Protein 3ZH3 (pdb70)

Solvent-accessible surface area: 17400 Å² total; per-residue (Å²): 162,87,35,0,22,0,59,13,36,85,77,1,106,24,99,6,64,2,23,5,6,67,76,0,0,9,0,0,0,0,0,0,0,0,3,70,64,51,0,15,0,26,42,7,6,110,30,75,14,0,42,31,4,16,106,10,1,90,102,8,29,3,94,24,142,98,107,128,68,9,0,46,0,27,0,145,42,6,115,64,71,82,6,64,92,57,98,11,84,82,20,149,9,17,65,8,0,17,0,0,3,4,12,89,63,18,50,2,35,1,7,56,127,202,121,41,68,28,7,29,115,1,0,98,40,0,9,2,64,32,65,113,140,81,102,67,8,79,1,43,15,118,148,104,21,8,72,18,22,94,10,127,0,95,89,82,26,44,9,0,0,0,0,1,0,0,0,0,0,39,5,86,46,128,0,46,0,71,42,1,0,79,24,1,12,0,62,3,0,1,54,0,0,57,68,0,26,8,103,15,126,31,32,16,70,73,87,0,40,0,38,26,26,153,190,1,102,21,33,147,11,98,0,21,7,24,38,16,4,0,0,4,4,0,0,5,1,5,8,15,6,101,13,1,70,0,40,28,3,33,67,95,19,6,94,23,6,3,57,58,0,103,98,0,36,9,166,32,74,73,59,163,74,14,0,62,0,60,116,25,85,129,9,115,23,8,89,2,145,1,36,93,39,60,26,12,16,13,45,2,1,0,0,0,0,0,0,0,6,97,0,108,30,194,9,42,0,33,9,75,72,126,117,130,40,30,83,1,7,149,22,0,44,89,0,77,5,62,9,59,75,61,138,20,87,2,77,4,49,8,51,132,109,6,140,19,27,72,2,114,0,56,43,49,31,0,0,2,0,1,2,0,0,0,3,8,0,88,32,114,0,36,0,56,61,0,49,48,0,34,150,28,0,21,98,7,25,108,41,0,111,100,3,46,5,36,0,123,58,53,140,138

Foldseek 3Di:
DKWKKFAAPAAFADEFEFAFAPLQVLLQLLLCLQAQFKAKEARAGDFPQVVLSQVVLVVQQWDWDDDDRMIIIGNNGGHQDADDCVSPVPHDPSVSNVLSCCLNPQKYKYFAPPPCVLLQVLQVQQQWHWDDDDRIIMTGHDPQGGAAGEEERPDEDQSSQSSSQSNQQAHHAKHKYAQYAQAPSQVQNVVQQVQQPWDWPQRNHRIIMGGYDNHTHYDYGYGQGHQLSQLLVLLLCAQRYAKYKYARADPVNQVQVVVVQVQQPFDWDDDDRMIIGHHDDATAAEEAEADGPVGHHPLNLQSNVSSNLQYAAKYKYAYPPDLPPCPLQVQQVQQVFQWDDDRSIIIGGHDDFTAADEGEQPDQSSVSNQVSSSNRHRGMHMYPPCPVNCNVGPCPQVSRVSRVTPMDMDDD

B-factor: mean 53.75, std 20.82, range [18.84, 180.74]

Sequence (412 aa):
MRKIVINGGLPLQGEITISGAKNSVVALIPAIILADDVVTLDCVPDISDVASLVEIMELMGATVKRYDDVLEIDPRGVQNIPMPYGKINSLRASYYFYGSLLGRFGEATVGLPRPIDLHLKAFEAMGATASYEGDNMKLSAKDTGLHGASIYMDTVSVGATINTMIAAVKANGRTIIENAAREPEIIDVATLLNNMGAHIRGAGTNIIIIDGVERLHGTRHQVIPDRIEAGTYISLAAAVGKGIRINNVLYEHLEGFIAKLEEMGVRMTVSEDSIFVEEQSNLKAINIKTAPYPGFATDLQQPLTPLLLRANGRGTIVDTIYEKRVNHVFELAKMDADISTTNGHILYTGGRDLRGASVKATDLRAGAALVIAGLMAEGKTEITNIEFILRGYSDIIEKLRNLGADIRLVED

Nearest PDB structures (foldseek):
  3zh3-assembly1_A  TM=1.002E+00  e=8.891E-94  Streptococcus pneumoniae D39
  3zh4-assembly1_A  TM=9.117E-01  e=2.157E-81  Streptococcus pneumoniae
  6q0y-assembly1_A  TM=9.062E-01  e=3.670E-54  Clostridioides difficile 630
  6q0a-assembly1_A  TM=9.025E-01  e=1.168E-53  Clostridioides difficile 630
  3sg1-assembly1_A  TM=8.944E-01  e=9.857E-53  Bacillus anthracis

Structure (mmCIF, N/CA/C/O backbone):
data_3ZH3
#
_entry.id   3ZH3
#
_cell.length_a   46.624
_cell.length_b   81.109
_cell.length_c   104.883
_cell.angle_alpha   90.00
_cell.angle_beta   90.00
_cell.angle_gamma   90.00
#
_symmetry.space_group_name_H-M   'P 21 21 21'
#
loop_
_entity.id
_entity.type
_entity.pdbx_description
1 polymer 'UDP-N-ACETYLGLUCOSAMINE 1-CARBOXYVINYLTRANSFERASE'
2 water water
#
loop_
_atom_site.group_PDB
_atom_site.id
_atom_site.type_symbol
_atom_site.label_atom_id
_atom_site.label_alt_id
_atom_site.label_comp_id
_atom_site.label_asym_id
_atom_site.label_entity_id
_atom_site.label_seq_id
_atom_site.pdbx_PDB_ins_code
_atom_site.Cartn_x
_atom_site.Cartn_y
_atom_site.Cartn_z
_atom_site.occupancy
_atom_site.B_iso_or_equiv
_atom_site.auth_seq_id
_atom_site.auth_comp_id
_atom_site.auth_asym_id
_atom_site.auth_atom_id
_atom_site.pdbx_PDB_model_num
ATOM 1 N N . MET A 1 1 ? -20.872 3.375 -13.307 1.00 75.17 1 MET A N 1
ATOM 2 C CA . MET A 1 1 ? -19.452 3.135 -13.076 1.00 78.82 1 MET A CA 1
ATOM 3 C C . MET A 1 1 ? -19.124 3.127 -11.586 1.00 78.34 1 MET A C 1
ATOM 4 O O . MET A 1 1 ? -19.538 4.016 -10.843 1.00 75.18 1 MET A O 1
ATOM 9 N N . ARG A 1 2 ? -18.375 2.115 -11.158 1.00 72.68 2 ARG A N 1
ATOM 10 C CA . ARG A 1 2 ? -18.032 1.955 -9.750 1.00 70.79 2 ARG A CA 1
ATOM 11 C C . ARG A 1 2 ? -16.909 2.888 -9.311 1.00 71.96 2 ARG A C 1
ATOM 12 O O . ARG A 1 2 ? -16.162 3.415 -10.136 1.00 71.09 2 ARG A O 1
ATOM 20 N N . LYS A 1 3 ? -16.802 3.084 -8.001 1.00 70.00 3 LYS A N 1
ATOM 21 C CA . LYS A 1 3 ? -15.760 3.922 -7.424 1.00 67.57 3 LYS A CA 1
ATOM 22 C C . LYS A 1 3 ? -15.439 3.461 -6.007 1.00 69.19 3 LYS A C 1
ATOM 23 O O . LYS A 1 3 ? -16.230 2.756 -5.381 1.00 70.77 3 LYS A O 1
ATOM 29 N N . ILE A 1 4 ? -14.274 3.859 -5.505 1.00 63.85 4 ILE A N 1
ATOM 30 C CA . ILE A 1 4 ? -13.853 3.481 -4.162 1.00 49.08 4 ILE A CA 1
ATOM 31 C C . ILE A 1 4 ? -14.018 4.639 -3.183 1.00 52.23 4 ILE A C 1
ATOM 32 O O . ILE A 1 4 ? -13.417 5.700 -3.355 1.00 64.43 4 ILE A O 1
ATOM 37 N N . VAL A 1 5 ? -14.839 4.430 -2.159 1.00 48.97 5 VAL A N 1
ATOM 38 C CA . VAL A 1 5 ? -15.076 5.449 -1.143 1.00 47.22 5 VAL A CA 1
ATOM 39 C C . VAL A 1 5 ? -14.333 5.100 0.142 1.00 47.00 5 VAL A C 1
ATOM 40 O O . VAL A 1 5 ? -14.486 4.003 0.678 1.00 43.92 5 VAL A O 1
ATOM 44 N N . ILE A 1 6 ? -13.526 6.038 0.631 1.00 43.89 6 ILE A N 1
ATOM 45 C CA . ILE A 1 6 ? -12.685 5.788 1.797 1.00 49.80 6 ILE A CA 1
ATOM 46 C C . ILE A 1 6 ? -12.815 6.871 2.864 1.00 57.44 6 ILE A C 1
ATOM 47 O O . ILE A 1 6 ? -12.652 8.057 2.581 1.00 68.83 6 ILE A O 1
ATOM 52 N N . ASN A 1 7 ? -13.110 6.452 4.091 1.00 52.88 7 ASN A N 1
ATOM 53 C CA . ASN A 1 7 ? -13.046 7.343 5.243 1.00 46.25 7 ASN A CA 1
ATOM 54 C C . ASN A 1 7 ? -11.779 7.068 6.044 1.00 43.58 7 ASN A C 1
ATOM 55 O O . ASN A 1 7 ? -11.697 6.080 6.773 1.00 52.23 7 ASN A O 1
ATOM 60 N N . GLY A 1 8 ? -10.790 7.944 5.900 1.00 38.87 8 GLY A N 1
ATOM 61 C CA . GLY A 1 8 ? -9.490 7.732 6.511 1.00 53.38 8 GLY A CA 1
ATOM 62 C C . GLY A 1 8 ? -9.370 8.258 7.928 1.00 58.10 8 GLY A C 1
ATOM 63 O O . GLY A 1 8 ? -10.314 8.828 8.476 1.00 62.83 8 GLY A O 1
ATOM 64 N N . GLY A 1 9 ? -8.196 8.063 8.521 1.00 48.56 9 GLY A N 1
ATOM 65 C CA . GLY A 1 9 ? -7.933 8.514 9.875 1.00 49.09 9 GLY A CA 1
ATOM 66 C C . GLY A 1 9 ? -7.950 7.376 10.877 1.00 53.15 9 GLY A C 1
ATOM 67 O O . GLY A 1 9 ? -7.500 7.530 12.013 1.00 50.69 9 GLY A O 1
ATOM 68 N N . LEU A 1 10 ? -8.470 6.229 10.454 1.00 55.32 10 LEU A N 1
ATOM 69 C CA . LEU A 1 10 ? -8.577 5.067 11.329 1.00 54.30 10 LEU A CA 1
ATOM 70 C C . LEU A 1 10 ? -7.314 4.213 11.281 1.00 62.54 10 LEU A C 1
ATOM 71 O O . LEU A 1 10 ? -6.774 3.956 10.205 1.00 68.94 10 LEU A O 1
ATOM 76 N N . PRO A 1 11 ? -6.833 3.778 12.456 1.00 61.13 11 PRO A N 1
ATOM 77 C CA . PRO A 1 11 ? -5.672 2.885 12.546 1.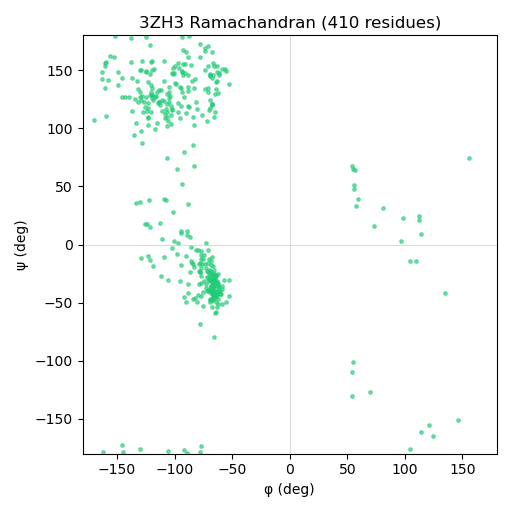00 50.34 11 PRO A CA 1
ATOM 78 C C . PRO A 1 11 ? -6.018 1.481 12.061 1.00 55.11 11 PRO A C 1
ATOM 79 O O . PRO A 1 11 ? -7.037 0.926 12.473 1.00 54.94 11 PRO A O 1
ATOM 83 N N . LEU A 1 12 ? -5.181 0.918 11.196 1.00 49.16 12 LEU A N 1
ATOM 84 C CA . LEU A 1 12 ? -5.412 -0.427 10.678 1.00 35.78 12 LEU A CA 1
ATOM 85 C C . LEU A 1 12 ? -4.670 -1.475 11.502 1.00 37.78 12 LEU A C 1
ATOM 86 O O . LEU A 1 12 ? -3.605 -1.204 12.055 1.00 46.98 12 LEU A O 1
ATOM 91 N N . GLN A 1 13 ? -5.243 -2.673 11.576 1.00 38.14 13 GLN A N 1
ATOM 92 C CA . GLN A 1 13 ? -4.688 -3.744 12.395 1.00 40.97 13 GLN A CA 1
ATOM 93 C C . GLN A 1 13 ? -5.218 -5.104 11.954 1.00 40.88 13 GLN A C 1
ATOM 94 O O . GLN A 1 13 ? -6.415 -5.264 11.716 1.00 34.49 13 GLN A O 1
ATOM 100 N N . GLY A 1 14 ? -4.323 -6.081 11.843 1.00 41.86 14 GLY A N 1
ATOM 101 C CA . GLY A 1 14 ? -4.719 -7.433 11.494 1.00 40.82 14 GLY A CA 1
ATOM 102 C C . GLY A 1 14 ? -3.702 -8.178 10.653 1.00 36.11 14 GLY A C 1
ATOM 103 O O . GLY A 1 14 ? -2.499 -7.932 10.745 1.00 41.45 14 GLY A O 1
ATOM 104 N N . GLU A 1 15 ? -4.196 -9.099 9.831 1.00 37.48 15 GLU A N 1
ATOM 105 C CA . GLU A 1 15 ? -3.346 -9.910 8.969 1.00 36.44 15 GLU A CA 1
ATOM 106 C C . GLU A 1 15 ? -3.699 -9.680 7.504 1.00 38.49 15 GLU A C 1
ATOM 107 O O . GLU A 1 15 ? -4.849 -9.390 7.174 1.00 46.80 15 GLU A O 1
ATOM 113 N N . ILE A 1 16 ? -2.709 -9.814 6.628 1.00 35.18 16 ILE A N 1
ATOM 114 C CA . ILE A 1 16 ? -2.936 -9.673 5.193 1.00 40.69 16 ILE A CA 1
ATOM 115 C C . ILE A 1 16 ? -1.971 -10.549 4.391 1.00 34.91 16 ILE A C 1
ATOM 116 O O . ILE A 1 16 ? -0.785 -10.638 4.709 1.00 40.64 16 ILE A O 1
ATOM 121 N N . THR A 1 17 ? -2.490 -11.209 3.360 1.00 27.80 17 THR A N 1
ATOM 122 C CA . THR A 1 17 ? -1.704 -12.174 2.595 1.00 42.19 17 THR A CA 1
ATOM 123 C C . THR A 1 17 ? -1.458 -11.717 1.158 1.00 41.77 17 THR A C 1
ATOM 124 O O . THR A 1 17 ? -2.376 -11.273 0.469 1.00 51.28 17 THR A O 1
ATOM 128 N N . ILE A 1 18 ? -0.209 -11.833 0.714 1.00 42.63 18 ILE A N 1
ATOM 129 C CA . ILE A 1 18 ? 0.176 -11.432 -0.635 1.00 44.20 18 ILE A CA 1
ATOM 130 C C . ILE A 1 18 ? -0.131 -12.530 -1.649 1.00 46.69 18 ILE A C 1
ATOM 131 O O . ILE A 1 18 ? 0.166 -13.702 -1.417 1.00 36.32 18 ILE A O 1
ATOM 136 N N . SER A 1 19 ? -0.725 -12.144 -2.774 1.00 51.19 19 SER A N 1
ATOM 137 C CA . SER A 1 19 ? -1.049 -13.090 -3.835 1.00 39.00 19 SER A CA 1
ATOM 138 C C . SER A 1 19 ? 0.207 -13.528 -4.577 1.00 36.45 19 SER A C 1
ATOM 139 O O . SER A 1 19 ? 1.278 -12.952 -4.392 1.00 35.19 19 SER A O 1
ATOM 142 N N . GLY A 1 20 ? 0.070 -14.549 -5.416 1.00 47.01 20 GLY A N 1
ATOM 143 C CA . GLY A 1 20 ? 1.187 -15.052 -6.194 1.00 36.84 20 GLY A CA 1
ATOM 144 C C . GLY A 1 20 ? 1.603 -14.089 -7.289 1.00 45.93 20 GLY A C 1
ATOM 145 O O . GLY A 1 20 ? 0.792 -13.300 -7.774 1.00 55.75 20 GLY A O 1
ATOM 146 N N . ALA A 1 21 ? 2.872 -14.156 -7.678 1.00 42.32 21 ALA A N 1
ATOM 147 C CA . ALA A 1 21 ? 3.410 -13.268 -8.704 1.00 41.65 21 ALA A CA 1
ATOM 148 C C . ALA A 1 21 ? 2.810 -13.560 -10.076 1.00 56.22 21 ALA A C 1
ATOM 149 O O . ALA A 1 21 ? 2.924 -14.672 -10.592 1.00 58.89 21 ALA A O 1
ATOM 151 N N . LYS A 1 22 ? 2.171 -12.550 -10.658 1.00 56.45 22 LYS A N 1
ATOM 152 C CA . LYS A 1 22 ? 1.561 -12.675 -11.976 1.00 46.90 22 LYS A CA 1
ATOM 153 C C . LYS A 1 22 ? 2.611 -12.926 -13.053 1.00 44.34 22 LYS A C 1
ATOM 154 O O . LYS A 1 22 ? 2.427 -13.774 -13.926 1.00 42.77 22 LYS A O 1
ATOM 160 N N . ASN A 1 23 ? 3.713 -12.186 -12.980 1.00 46.62 23 ASN A N 1
ATOM 161 C CA . ASN A 1 23 ? 4.786 -12.301 -13.963 1.00 47.75 23 ASN A CA 1
ATOM 162 C C . ASN A 1 23 ? 5.495 -13.651 -13.917 1.00 38.28 23 ASN A C 1
ATOM 163 O O . ASN A 1 23 ? 6.175 -14.038 -14.868 1.00 39.98 23 ASN A O 1
ATOM 168 N N . SER A 1 24 ? 5.333 -14.364 -12.808 1.00 39.75 24 SER A N 1
ATOM 169 C CA . SER A 1 24 ? 5.966 -15.667 -12.640 1.00 44.84 24 SER A CA 1
ATOM 170 C C . SER A 1 24 ? 5.055 -16.799 -13.104 1.00 35.17 24 SER A C 1
ATOM 171 O O . SER A 1 24 ? 5.492 -17.705 -13.814 1.00 41.13 24 SER A O 1
ATOM 174 N N . VAL A 1 25 ? 3.789 -16.738 -12.705 1.00 25.80 25 VAL A N 1
ATOM 175 C CA . VAL A 1 25 ? 2.837 -17.804 -13.000 1.00 29.68 25 VAL A CA 1
ATOM 176 C C . VAL A 1 25 ? 2.572 -17.949 -14.501 1.00 35.35 25 VAL A C 1
ATOM 177 O O . VAL A 1 25 ? 2.281 -19.044 -14.985 1.00 38.74 25 VAL A O 1
ATOM 181 N N . VAL A 1 26 ? 2.698 -16.850 -15.239 1.00 42.63 26 VAL A N 1
ATOM 182 C CA . VAL A 1 26 ? 2.462 -16.869 -16.679 1.00 41.87 26 VAL A CA 1
ATOM 183 C C . VAL A 1 26 ? 3.559 -17.625 -17.422 1.00 40.71 26 VAL A C 1
ATOM 184 O O . VAL A 1 26 ? 3.417 -17.939 -18.603 1.00 45.90 26 VAL A O 1
ATOM 188 N N . ALA A 1 27 ? 4.653 -17.912 -16.723 1.00 42.96 27 ALA A N 1
ATOM 189 C CA . ALA A 1 27 ? 5.763 -18.657 -17.305 1.00 29.05 27 ALA A CA 1
ATOM 190 C C . ALA A 1 27 ? 5.799 -20.086 -16.779 1.00 41.55 27 ALA A C 1
ATOM 191 O O . ALA A 1 27 ? 6.227 -21.002 -17.480 1.00 53.63 27 ALA A O 1
ATOM 193 N N . LEU A 1 28 ? 5.346 -20.269 -15.542 1.00 41.55 28 LEU A N 1
ATOM 194 C CA . LEU A 1 28 ? 5.329 -21.588 -14.918 1.00 36.88 28 LEU A CA 1
ATOM 195 C C . LEU A 1 28 ? 4.354 -22.524 -15.621 1.00 31.66 28 LEU A C 1
ATOM 196 O O . LEU A 1 28 ? 4.683 -23.675 -15.905 1.00 42.50 28 LEU A O 1
ATOM 201 N N . ILE A 1 29 ? 3.156 -22.021 -15.897 1.00 28.79 29 ILE A N 1
ATOM 202 C CA . ILE A 1 29 ? 2.100 -22.821 -16.517 1.00 31.67 29 ILE A CA 1
ATOM 203 C C . ILE A 1 29 ? 2.462 -23.412 -17.891 1.00 45.04 29 ILE A C 1
ATOM 204 O O . ILE A 1 29 ? 2.308 -24.616 -18.097 1.00 44.11 29 ILE A O 1
ATOM 209 N N . PRO A 1 30 ? 2.947 -22.581 -18.835 1.00 46.64 30 PRO A N 1
ATOM 210 C CA . PRO A 1 30 ? 3.279 -23.190 -20.128 1.00 47.62 30 PRO A CA 1
ATOM 211 C C . PRO A 1 30 ? 4.554 -24.033 -20.080 1.00 48.93 30 PRO A C 1
ATOM 212 O O . PRO A 1 30 ? 4.779 -24.844 -20.977 1.00 45.11 30 PRO A O 1
ATOM 216 N N . ALA A 1 31 ? 5.372 -23.847 -19.049 1.00 40.33 31 ALA A N 1
ATOM 217 C CA . ALA A 1 31 ? 6.609 -24.610 -18.911 1.00 27.08 31 ALA A CA 1
ATOM 218 C C . ALA A 1 31 ? 6.327 -26.056 -18.512 1.00 26.24 31 ALA A C 1
ATOM 219 O O . ALA A 1 31 ? 7.166 -26.936 -18.699 1.00 34.34 31 ALA A O 1
ATOM 221 N N . ILE A 1 32 ? 5.139 -26.288 -17.963 1.00 33.97 32 ILE A N 1
ATOM 222 C CA . ILE A 1 32 ? 4.727 -27.617 -17.518 1.00 41.06 32 ILE A CA 1
ATOM 223 C C . ILE A 1 32 ? 4.610 -28.594 -18.693 1.00 45.22 32 ILE A C 1
ATOM 224 O O . ILE A 1 32 ? 4.778 -29.803 -18.527 1.00 50.15 32 ILE A O 1
ATOM 229 N N . ILE A 1 33 ? 4.350 -28.058 -19.883 1.00 41.47 33 ILE A N 1
ATOM 230 C CA . ILE A 1 33 ? 4.240 -28.862 -21.101 1.00 43.48 33 ILE A CA 1
ATOM 231 C C . ILE A 1 33 ? 5.465 -29.760 -21.315 1.00 52.12 33 ILE A C 1
ATOM 232 O O . ILE A 1 33 ? 5.360 -30.853 -21.874 1.00 54.83 33 ILE A O 1
ATOM 237 N N . LEU A 1 34 ? 6.621 -29.300 -20.845 1.00 43.13 34 LEU A N 1
ATOM 238 C CA . LEU A 1 34 ? 7.863 -30.058 -20.962 1.00 39.04 34 LEU A CA 1
ATOM 239 C C . LEU A 1 34 ? 7.884 -31.305 -20.077 1.00 39.08 34 LEU A C 1
ATOM 240 O O . LEU A 1 34 ? 8.634 -32.246 -20.339 1.00 39.65 34 LEU A O 1
ATOM 245 N N . ALA A 1 35 ? 7.061 -31.310 -19.032 1.00 35.81 35 ALA A N 1
ATOM 246 C CA . ALA A 1 35 ? 7.058 -32.404 -18.063 1.00 34.62 35 ALA A CA 1
ATOM 247 C C . ALA A 1 35 ? 6.411 -33.675 -18.605 1.00 40.72 35 ALA A C 1
ATOM 248 O O . ALA A 1 35 ? 5.507 -33.618 -19.439 1.00 45.82 35 ALA A O 1
ATOM 250 N N . ASP A 1 36 ? 6.881 -34.820 -18.119 1.00 46.95 36 ASP A N 1
ATOM 251 C CA . ASP A 1 36 ? 6.332 -36.111 -18.516 1.00 45.38 36 ASP A CA 1
ATOM 252 C C . ASP A 1 36 ? 5.307 -36.600 -17.499 1.00 48.20 36 ASP A C 1
ATOM 253 O O . ASP A 1 36 ? 4.743 -37.685 -17.644 1.00 46.51 36 ASP A O 1
ATOM 258 N N . ASP A 1 37 ? 5.071 -35.795 -16.468 1.00 46.52 37 ASP A N 1
ATOM 259 C CA . ASP A 1 37 ? 4.126 -36.156 -15.419 1.00 47.91 37 ASP A CA 1
ATOM 260 C C . ASP A 1 37 ? 3.390 -34.920 -14.907 1.00 51.03 37 ASP A C 1
ATOM 261 O O . ASP A 1 37 ? 3.614 -33.811 -15.390 1.00 60.45 37 ASP A O 1
ATOM 266 N N . VAL A 1 38 ? 2.514 -35.119 -13.928 1.00 45.99 38 VAL A N 1
ATOM 267 C CA . VAL A 1 38 ? 1.707 -34.034 -13.379 1.00 48.77 38 VAL A CA 1
ATOM 268 C C . VAL A 1 38 ? 2.545 -33.065 -12.546 1.00 51.84 38 VAL A C 1
ATOM 269 O O . VAL A 1 38 ? 3.373 -33.482 -11.736 1.00 52.54 38 VAL A O 1
ATOM 273 N N . VAL A 1 39 ? 2.329 -31.770 -12.758 1.00 48.23 39 VAL A N 1
ATOM 274 C CA . VAL A 1 39 ? 3.009 -30.737 -11.983 1.00 44.11 39 VAL A CA 1
ATOM 275 C C . VAL A 1 39 ? 2.004 -29.912 -11.184 1.00 44.12 39 VAL A C 1
ATOM 276 O O . VAL A 1 39 ? 1.039 -29.386 -11.739 1.00 50.77 39 VAL A O 1
ATOM 280 N N . THR A 1 40 ? 2.237 -29.803 -9.880 1.00 36.56 40 THR A N 1
ATOM 281 C CA . THR A 1 40 ? 1.333 -29.075 -8.995 1.00 39.97 40 THR A CA 1
ATOM 282 C C . THR A 1 40 ? 1.908 -27.717 -8.596 1.00 44.21 40 THR A C 1
ATOM 283 O O . THR A 1 40 ? 3.065 -27.619 -8.189 1.00 62.15 40 THR A O 1
ATOM 287 N N . LEU A 1 41 ? 1.096 -26.671 -8.719 1.00 28.96 41 LEU A N 1
ATOM 288 C CA . LEU A 1 41 ? 1.519 -25.323 -8.350 1.00 32.06 41 LEU A CA 1
ATOM 289 C C . LEU A 1 41 ? 0.765 -24.830 -7.120 1.00 38.93 41 LEU A C 1
ATOM 290 O O . LEU A 1 41 ? -0.457 -24.944 -7.049 1.00 41.63 41 LEU A O 1
ATOM 295 N N . ASP A 1 42 ? 1.495 -24.279 -6.155 1.00 35.44 42 ASP A N 1
ATOM 296 C CA . ASP A 1 42 ? 0.877 -23.753 -4.941 1.00 40.01 42 ASP A CA 1
ATOM 297 C C . ASP A 1 42 ? 0.932 -22.229 -4.898 1.00 39.25 42 ASP A C 1
ATOM 298 O O . ASP A 1 42 ? 1.772 -21.612 -5.555 1.00 38.42 42 ASP A O 1
ATOM 303 N N . CYS A 1 43 ? 0.030 -21.637 -4.118 1.00 40.01 43 CYS A N 1
ATOM 304 C CA . CYS A 1 43 ? -0.069 -20.185 -3.977 1.00 38.20 43 CYS A CA 1
ATOM 305 C C . CYS A 1 43 ? -0.244 -19.482 -5.322 1.00 42.88 43 CYS A C 1
ATOM 306 O O . CYS A 1 43 ? 0.486 -18.545 -5.647 1.00 49.94 43 CYS A O 1
ATOM 309 N N . VAL A 1 44 ? -1.218 -19.946 -6.097 1.00 40.49 44 VAL A N 1
ATOM 310 C CA . VAL A 1 44 ? -1.514 -19.367 -7.401 1.00 35.56 44 VAL A CA 1
ATOM 311 C C . VAL A 1 44 ? -2.571 -18.273 -7.276 1.00 41.53 44 VAL A C 1
ATOM 312 O O . VAL A 1 44 ? -3.637 -18.500 -6.703 1.00 51.89 44 VAL A O 1
ATOM 316 N N . PRO A 1 45 ? -2.274 -17.078 -7.810 1.00 40.52 45 PRO A N 1
ATOM 317 C CA . PRO A 1 45 ? -3.207 -15.948 -7.749 1.00 43.88 45 PRO A CA 1
ATOM 318 C C . PRO A 1 45 ? -4.449 -16.193 -8.600 1.00 49.63 45 PRO A C 1
ATOM 319 O O . PRO A 1 45 ? -4.352 -16.786 -9.674 1.00 50.24 45 PRO A O 1
ATOM 323 N N . ASP A 1 46 ? -5.603 -15.743 -8.118 1.00 54.51 46 ASP A N 1
ATOM 324 C CA . ASP A 1 46 ? -6.849 -15.898 -8.859 1.00 56.32 46 ASP A CA 1
ATOM 325 C C . ASP A 1 46 ? -7.108 -14.674 -9.729 1.00 59.68 46 ASP A C 1
ATOM 326 O O . ASP A 1 46 ? -7.891 -13.795 -9.368 1.00 55.05 46 ASP A O 1
ATOM 331 N N . ILE A 1 47 ? -6.440 -14.623 -10.877 1.00 59.32 47 ILE A N 1
ATOM 332 C CA . ILE A 1 47 ? -6.579 -13.504 -11.801 1.00 51.81 47 ILE A CA 1
ATOM 333 C C . ILE A 1 47 ? -7.066 -13.982 -13.165 1.00 50.51 47 ILE A C 1
ATOM 334 O O . ILE A 1 47 ? -7.142 -15.184 -13.42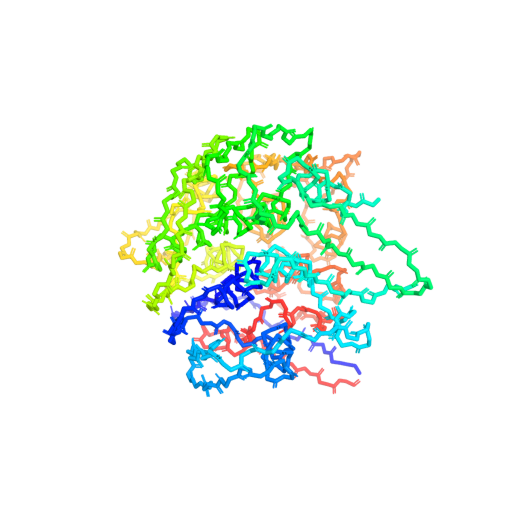0 1.00 46.78 47 ILE A O 1
ATOM 339 N N . SER A 1 48 ? -7.390 -13.033 -14.038 1.00 54.31 48 SER A N 1
ATOM 340 C CA . SER A 1 48 ? -7.926 -13.351 -15.359 1.00 55.81 48 SER A CA 1
ATOM 341 C C . SER A 1 48 ? -6.893 -14.032 -16.252 1.00 48.95 48 SER A C 1
ATOM 342 O O . SER A 1 48 ? -7.247 -14.811 -17.137 1.00 50.42 48 SER A O 1
ATOM 345 N N . ASP A 1 49 ? -5.619 -13.735 -16.018 1.00 60.58 49 ASP A N 1
ATOM 346 C CA . ASP A 1 49 ? -4.540 -14.322 -16.807 1.00 70.57 49 ASP A CA 1
ATOM 347 C C . ASP A 1 49 ? -4.387 -15.817 -16.550 1.00 65.97 49 ASP A C 1
ATOM 348 O O . ASP A 1 49 ? -4.117 -16.587 -17.471 1.00 54.66 49 ASP A O 1
ATOM 353 N N . VAL A 1 50 ? -4.558 -16.222 -15.295 1.00 67.93 50 VAL A N 1
ATOM 354 C CA . VAL A 1 50 ? -4.477 -17.632 -14.934 1.00 52.71 50 VAL A CA 1
ATOM 355 C C . VAL A 1 50 ? -5.637 -18.405 -15.554 1.00 51.46 50 VAL A C 1
ATOM 356 O O . VAL A 1 50 ? -5.445 -19.482 -16.120 1.00 51.55 50 VAL A O 1
ATOM 360 N N . ALA A 1 51 ? -6.836 -17.841 -15.454 1.00 45.58 51 ALA A N 1
ATOM 361 C CA . ALA A 1 51 ? -8.030 -18.462 -16.017 1.00 56.55 51 ALA A CA 1
ATOM 362 C C . ALA A 1 51 ? -7.914 -18.617 -17.530 1.00 62.03 51 ALA A C 1
ATOM 363 O O . ALA A 1 51 ? -8.378 -19.605 -18.099 1.00 66.60 51 ALA A O 1
ATOM 365 N N . SER A 1 52 ? -7.289 -17.636 -18.174 1.00 58.32 52 SER A N 1
ATOM 366 C CA . SER A 1 52 ? -7.101 -17.666 -19.620 1.00 45.62 52 SER A CA 1
ATOM 367 C C . SER A 1 52 ? -6.086 -18.729 -20.022 1.00 52.33 52 SER A C 1
ATOM 368 O O . SER A 1 52 ? -6.263 -19.420 -21.025 1.00 62.75 52 SER A O 1
ATOM 371 N N . LEU A 1 53 ? -5.023 -18.854 -19.233 1.00 47.61 53 LEU A N 1
ATOM 372 C CA . LEU A 1 53 ? -3.986 -19.847 -19.493 1.00 48.48 53 LEU A CA 1
ATOM 373 C C . LEU A 1 53 ? -4.518 -21.269 -19.338 1.00 56.63 53 LEU A C 1
ATOM 374 O O . LEU A 1 53 ? -4.172 -22.155 -20.119 1.00 63.94 53 LEU A O 1
ATOM 379 N N . VAL A 1 54 ? -5.360 -21.478 -18.330 1.00 46.56 54 VAL A N 1
ATOM 380 C CA . VAL A 1 54 ? -5.952 -22.788 -18.077 1.00 39.82 54 VAL A CA 1
ATOM 381 C C . VAL A 1 54 ? -6.789 -23.257 -19.265 1.00 48.41 54 VAL A C 1
ATOM 382 O O . VAL A 1 54 ? -6.714 -24.420 -19.666 1.00 59.43 54 VAL A O 1
ATOM 386 N N . GLU A 1 55 ? -7.573 -22.345 -19.832 1.00 41.09 55 GLU A N 1
ATOM 387 C CA . GLU A 1 55 ? -8.400 -22.659 -20.992 1.00 47.92 55 GLU A CA 1
ATOM 388 C C . GLU A 1 55 ? -7.552 -23.096 -22.183 1.00 49.68 55 GLU A C 1
ATOM 389 O O . GLU A 1 55 ? -7.916 -24.023 -22.907 1.00 44.26 55 GLU A O 1
ATOM 395 N N . ILE A 1 56 ? -6.420 -22.428 -22.376 1.00 48.31 56 ILE A N 1
ATOM 396 C CA . ILE A 1 56 ? -5.514 -22.759 -23.471 1.00 53.30 56 ILE A CA 1
ATOM 397 C C . ILE A 1 56 ? -4.883 -24.137 -23.283 1.00 53.89 56 ILE A C 1
ATOM 398 O O . ILE A 1 56 ? -4.786 -24.918 -24.232 1.00 54.34 56 ILE A O 1
ATOM 403 N N . MET A 1 57 ? -4.464 -24.431 -22.056 1.00 43.27 57 MET A N 1
ATOM 404 C CA . MET A 1 57 ? -3.911 -25.741 -21.730 1.00 38.74 57 MET A CA 1
ATOM 405 C C . MET A 1 57 ? -4.940 -26.832 -22.007 1.00 52.67 57 MET A C 1
ATOM 406 O O . MET A 1 57 ? -4.615 -27.881 -22.564 1.00 60.83 57 MET A O 1
ATOM 411 N N . GLU A 1 58 ? -6.186 -26.568 -21.625 1.00 45.49 58 GLU A N 1
ATOM 412 C CA . GLU A 1 58 ? -7.272 -27.519 -21.832 1.00 43.16 58 GLU A CA 1
ATOM 413 C C . GLU A 1 58 ? -7.610 -27.681 -23.311 1.00 59.88 58 GLU A C 1
ATOM 414 O O . GLU A 1 58 ? -8.034 -28.752 -23.746 1.00 64.58 58 GLU A O 1
ATOM 420 N N . LEU A 1 59 ? -7.419 -26.614 -24.080 1.00 62.99 59 LEU A N 1
ATOM 421 C CA . LEU A 1 59 ? -7.687 -26.651 -25.514 1.00 55.04 59 LEU A CA 1
ATOM 422 C C . LEU A 1 59 ? -6.593 -27.394 -26.272 1.00 56.12 59 LEU A C 1
ATOM 423 O O . LEU A 1 59 ? -6.788 -27.798 -27.418 1.00 60.68 59 LEU A O 1
ATOM 428 N N . MET A 1 60 ? -5.443 -27.575 -25.630 1.00 54.08 60 MET A N 1
ATOM 429 C CA . MET A 1 60 ? -4.325 -28.266 -26.263 1.00 49.15 60 MET A CA 1
ATOM 430 C C . MET A 1 60 ? -4.176 -29.704 -25.775 1.00 44.25 60 MET A C 1
ATOM 431 O O . MET A 1 60 ? -3.311 -30.439 -26.249 1.00 50.30 60 MET A O 1
ATOM 436 N N . GLY A 1 61 ? -5.017 -30.100 -24.824 1.00 38.53 61 GLY A N 1
ATOM 437 C CA . GLY A 1 61 ? -5.058 -31.482 -24.378 1.00 52.70 61 GLY A CA 1
ATOM 438 C C . GLY A 1 61 ? -4.609 -31.728 -22.949 1.00 58.64 61 GLY A C 1
ATOM 439 O O . GLY A 1 61 ? -4.457 -32.877 -22.534 1.00 60.75 61 GLY A O 1
ATOM 440 N N . ALA A 1 62 ? -4.397 -30.657 -22.192 1.00 53.37 62 ALA A N 1
ATOM 441 C CA . ALA A 1 62 ? -3.974 -30.788 -20.802 1.00 48.49 62 ALA A CA 1
ATOM 442 C C . ALA A 1 62 ? -5.162 -30.725 -19.848 1.00 51.25 62 ALA A C 1
ATOM 443 O O . ALA A 1 62 ? -6.047 -29.884 -20.000 1.00 61.32 62 ALA A O 1
ATOM 445 N N . THR A 1 63 ? -5.180 -31.622 -18.868 1.00 47.28 63 THR A N 1
ATOM 446 C CA . THR A 1 63 ? -6.229 -31.623 -17.856 1.00 49.53 63 THR A CA 1
ATOM 447 C C . THR A 1 63 ? -5.769 -30.842 -16.631 1.00 51.61 63 THR A C 1
ATOM 448 O O . THR A 1 63 ? -4.641 -31.009 -16.167 1.00 51.35 63 THR A O 1
ATOM 452 N N . VAL A 1 64 ? -6.642 -29.985 -16.111 1.00 49.37 64 VAL A N 1
ATOM 453 C CA . VAL A 1 64 ? -6.278 -29.121 -14.993 1.00 49.96 64 VAL A CA 1
ATOM 454 C C . VAL A 1 64 ? -7.280 -29.178 -13.841 1.00 53.46 64 VAL A C 1
ATOM 455 O O . VAL A 1 64 ? -8.474 -28.940 -14.027 1.00 55.51 64 VAL A O 1
ATOM 459 N N . LYS A 1 65 ? -6.781 -29.497 -12.650 1.00 51.82 65 LYS A N 1
ATOM 460 C CA . LYS A 1 65 ? -7.577 -29.411 -11.432 1.00 48.75 65 LYS A CA 1
ATOM 461 C C . LYS A 1 65 ? -7.288 -28.090 -10.732 1.00 45.91 65 LYS A C 1
ATOM 462 O O . LYS A 1 65 ? -6.140 -27.801 -10.395 1.00 62.52 65 LYS A O 1
ATOM 468 N N . ARG A 1 66 ? -8.324 -27.287 -10.515 1.00 34.80 66 ARG A N 1
ATOM 469 C CA . ARG A 1 66 ? -8.149 -26.013 -9.826 1.00 32.12 66 ARG A CA 1
ATOM 470 C C . ARG A 1 66 ? -8.968 -25.939 -8.541 1.00 45.33 66 ARG A C 1
ATOM 471 O O . ARG A 1 66 ? -10.182 -26.150 -8.549 1.00 56.52 66 ARG A O 1
ATOM 479 N N . TYR A 1 67 ? -8.286 -25.639 -7.440 1.00 47.44 67 TYR A N 1
ATOM 480 C CA . TYR A 1 67 ? -8.918 -25.510 -6.132 1.00 45.54 67 TYR A CA 1
ATOM 481 C C . TYR A 1 67 ? -8.007 -24.708 -5.211 1.00 49.76 67 TYR A C 1
ATOM 482 O O . TYR A 1 67 ? -6.794 -24.665 -5.425 1.00 64.22 67 TYR A O 1
ATOM 491 N N . ASP A 1 68 ? -8.592 -24.082 -4.191 1.00 50.91 68 ASP A N 1
ATOM 492 C CA . ASP A 1 68 ? -7.839 -23.285 -3.222 1.00 57.98 68 ASP A CA 1
ATOM 493 C C . ASP A 1 68 ? -6.993 -22.232 -3.934 1.00 47.57 68 ASP A C 1
ATOM 494 O O . ASP A 1 68 ? -7.519 -21.266 -4.485 1.00 50.76 68 ASP A O 1
ATOM 499 N N . ASP A 1 69 ? -5.680 -22.434 -3.920 1.00 45.06 69 ASP A N 1
ATOM 500 C CA . ASP A 1 69 ? -4.757 -21.619 -4.695 1.00 48.37 69 ASP A CA 1
ATOM 501 C C . ASP A 1 69 ? -3.804 -22.575 -5.395 1.00 47.50 69 ASP A C 1
ATOM 502 O O . ASP A 1 69 ? -2.621 -22.285 -5.569 1.00 44.05 69 ASP A O 1
ATOM 507 N N . VAL A 1 70 ? -4.346 -23.721 -5.795 1.00 40.43 70 VAL A N 1
ATOM 508 C CA . VAL A 1 70 ? -3.549 -24.824 -6.315 1.00 31.57 70 VAL A CA 1
ATOM 509 C C . VAL A 1 70 ? -3.927 -25.187 -7.748 1.00 42.42 70 VAL A C 1
ATOM 510 O O . VAL A 1 70 ? -5.108 -25.279 -8.086 1.00 45.64 70 VAL A O 1
ATOM 514 N N . LEU A 1 71 ? -2.915 -25.385 -8.588 1.00 47.32 71 LEU A N 1
ATOM 515 C CA . LEU A 1 71 ? -3.124 -25.836 -9.959 1.00 38.93 71 LEU A CA 1
ATOM 516 C C . LEU A 1 71 ? -2.407 -27.156 -10.221 1.00 43.69 71 LEU A C 1
ATOM 517 O O . LEU A 1 71 ? -1.177 -27.219 -10.196 1.00 54.13 71 LEU A O 1
ATOM 522 N N . GLU A 1 72 ? -3.180 -28.210 -10.465 1.00 34.68 72 GLU A N 1
ATOM 523 C CA . GLU A 1 72 ? -2.616 -29.489 -10.879 1.00 45.91 72 GLU A CA 1
ATOM 524 C C . GLU A 1 72 ? -2.805 -29.668 -12.380 1.00 44.38 72 GLU A C 1
ATOM 525 O O . GLU A 1 72 ? -3.933 -29.750 -12.865 1.00 50.84 72 GLU A O 1
ATOM 531 N N . ILE A 1 73 ? -1.698 -29.725 -13.112 1.00 41.90 73 ILE A N 1
ATOM 532 C CA . ILE A 1 73 ? -1.751 -29.801 -14.567 1.00 40.36 73 ILE A CA 1
ATOM 533 C C . ILE A 1 73 ? -1.087 -31.067 -15.100 1.00 42.89 73 ILE A C 1
ATOM 534 O O . ILE A 1 73 ? 0.052 -31.377 -14.751 1.00 45.01 73 ILE A O 1
ATOM 539 N N . ASP A 1 74 ? -1.813 -31.796 -15.944 1.00 49.31 74 ASP A N 1
ATOM 540 C CA . ASP A 1 74 ? -1.287 -32.998 -16.580 1.00 43.58 74 ASP A CA 1
ATOM 541 C C . ASP A 1 74 ? -0.999 -32.713 -18.051 1.00 48.19 74 ASP A C 1
ATOM 542 O O . ASP A 1 74 ? -1.916 -32.678 -18.872 1.00 58.27 74 ASP A O 1
ATOM 547 N N . PRO A 1 75 ? 0.284 -32.510 -18.387 1.00 40.03 75 PRO A N 1
ATOM 548 C CA . PRO A 1 75 ? 0.717 -32.136 -19.736 1.00 49.39 75 PRO A CA 1
ATOM 549 C C . PRO A 1 75 ? 0.937 -33.341 -20.645 1.00 51.89 75 PRO A C 1
ATOM 550 O O . PRO A 1 75 ? 1.417 -33.179 -21.767 1.00 65.59 75 PRO A O 1
ATOM 554 N N . ARG A 1 76 ? 0.592 -34.531 -20.167 1.00 46.16 76 ARG A N 1
ATOM 555 C CA . ARG A 1 76 ? 0.827 -35.754 -20.928 1.00 48.81 76 ARG A CA 1
ATOM 556 C C . ARG A 1 76 ? -0.066 -35.859 -22.162 1.00 45.28 76 ARG A C 1
ATOM 557 O O . ARG A 1 76 ? 0.319 -36.459 -23.165 1.00 52.93 76 ARG A O 1
ATOM 565 N N . GLY A 1 77 ? -1.254 -35.269 -22.087 1.00 46.83 77 GLY A N 1
ATOM 566 C CA . GLY A 1 77 ? -2.205 -35.341 -23.181 1.00 50.16 77 GLY A CA 1
ATOM 567 C C . GLY A 1 77 ? -2.139 -34.159 -24.128 1.00 53.12 77 GLY A C 1
ATOM 568 O O . GLY A 1 77 ? -3.005 -33.997 -24.987 1.00 48.91 77 GLY A O 1
ATOM 569 N N . VAL A 1 78 ? -1.109 -33.333 -23.975 1.00 59.00 78 VAL A N 1
ATOM 570 C CA . VAL A 1 78 ? -0.952 -32.143 -24.807 1.00 51.97 78 VAL A CA 1
ATOM 571 C C . VAL A 1 78 ? -0.627 -32.497 -26.256 1.00 53.75 78 VAL A C 1
ATOM 572 O O . VAL A 1 78 ? 0.344 -33.201 -26.533 1.00 53.06 78 VAL A O 1
ATOM 576 N N . GLN A 1 79 ? -1.451 -32.001 -27.174 1.00 57.96 79 GLN A N 1
ATOM 577 C CA . GLN A 1 79 ? -1.265 -32.251 -28.599 1.00 58.24 79 GLN A CA 1
ATOM 578 C C . GLN A 1 79 ? -0.508 -31.104 -29.261 1.00 62.94 79 GLN A C 1
ATOM 579 O O . GLN A 1 79 ? -0.582 -29.959 -28.815 1.00 56.13 79 GLN A O 1
ATOM 585 N N . ASN A 1 80 ? 0.219 -31.417 -30.329 1.00 61.73 80 ASN A N 1
ATOM 586 C CA . ASN A 1 80 ? 0.914 -30.394 -31.101 1.00 52.92 80 ASN A CA 1
ATOM 587 C C . ASN A 1 80 ? -0.019 -29.746 -32.118 1.00 57.75 80 ASN A C 1
ATOM 588 O O . ASN A 1 80 ? -0.082 -30.162 -33.274 1.00 63.96 80 ASN A O 1
ATOM 593 N N . ILE A 1 81 ? -0.749 -28.728 -31.674 1.00 48.99 81 ILE A N 1
ATOM 594 C CA . ILE A 1 81 ? -1.703 -28.036 -32.530 1.00 48.12 81 ILE A CA 1
ATOM 595 C C . ILE A 1 81 ? -1.421 -26.535 -32.562 1.00 44.58 81 ILE A C 1
ATOM 596 O O . ILE A 1 81 ? -0.916 -25.976 -31.588 1.00 38.04 81 ILE A O 1
ATOM 601 N N . PRO A 1 82 ? -1.731 -25.882 -33.695 1.00 47.66 82 PRO A N 1
ATOM 602 C CA . PRO A 1 82 ? -1.562 -24.430 -33.825 1.00 52.39 82 PRO A CA 1
ATOM 603 C C . PRO A 1 82 ? -2.377 -23.666 -32.787 1.00 51.77 82 PRO A C 1
ATOM 604 O O . PRO A 1 82 ? -3.419 -24.151 -32.345 1.00 50.17 82 PRO A O 1
ATOM 608 N N . MET A 1 83 ? -1.900 -22.487 -32.402 1.00 61.28 83 MET A N 1
ATOM 609 C CA . MET A 1 83 ? -2.614 -21.648 -31.446 1.00 71.00 83 MET A CA 1
ATOM 610 C C . MET A 1 83 ? -3.341 -20.514 -32.160 1.00 101.63 83 MET A C 1
ATOM 611 O O . MET A 1 83 ? -2.708 -19.661 -32.783 1.00 109.17 83 MET A O 1
ATOM 616 N N . PRO A 1 84 ? -4.679 -20.504 -32.071 1.00 123.06 84 PRO A N 1
ATOM 617 C CA . PRO A 1 84 ? -5.506 -19.461 -32.690 1.00 137.04 84 PRO A CA 1
ATOM 618 C C . PRO A 1 84 ? -5.247 -18.089 -32.073 1.00 138.75 84 PRO A C 1
ATOM 619 O O . PRO A 1 84 ? -5.088 -17.980 -30.857 1.00 137.95 84 PRO A O 1
ATOM 623 N N . TYR A 1 85 ? -5.206 -17.058 -32.912 1.00 136.99 85 TYR A N 1
ATOM 624 C CA . TYR A 1 85 ? -4.909 -15.702 -32.461 1.00 133.32 85 TYR A CA 1
ATOM 625 C C . TYR A 1 85 ? -5.985 -15.143 -31.534 1.00 127.45 85 TYR A C 1
ATOM 626 O O . TYR A 1 85 ? -5.691 -14.363 -30.628 1.00 126.68 85 TYR A O 1
ATOM 635 N N . GLY A 1 86 ? -7.230 -15.551 -31.757 1.00 122.58 86 GLY A N 1
ATOM 636 C CA . GLY A 1 86 ? -8.347 -15.053 -30.975 1.00 121.68 86 GLY A CA 1
ATOM 637 C C . GLY A 1 86 ? -8.395 -15.590 -29.557 1.00 119.73 86 GLY A C 1
ATOM 638 O O . GLY A 1 86 ? -9.302 -15.261 -28.792 1.00 119.15 86 GLY A O 1
ATOM 639 N N . LYS A 1 87 ? -7.418 -16.418 -29.203 1.00 121.20 87 LYS A N 1
ATOM 640 C CA . LYS A 1 87 ? -7.365 -17.021 -27.876 1.00 112.46 87 LYS A CA 1
ATOM 641 C C . LYS A 1 87 ? -6.101 -16.614 -27.123 1.00 96.72 87 LYS A C 1
ATOM 642 O O . LYS A 1 87 ? -6.032 -16.739 -25.901 1.00 85.61 87 LYS A O 1
ATOM 648 N N . ILE A 1 88 ? -5.105 -16.127 -27.856 1.00 101.42 88 ILE A N 1
ATOM 649 C CA . ILE A 1 88 ? -3.821 -15.769 -27.261 1.00 99.25 88 ILE A CA 1
ATOM 650 C C . ILE A 1 88 ? -3.590 -14.260 -27.231 1.00 104.17 88 ILE A C 1
ATOM 651 O O . ILE A 1 88 ? -2.654 -13.781 -26.591 1.00 104.22 88 ILE A O 1
ATOM 656 N N . ASN A 1 89 ? -4.444 -13.516 -27.925 1.00 112.15 89 ASN A N 1
ATOM 657 C CA . ASN A 1 89 ? -4.309 -12.064 -27.993 1.00 119.36 89 ASN A CA 1
ATOM 658 C C . ASN A 1 89 ? -4.663 -11.382 -26.676 1.00 121.63 89 ASN A C 1
ATOM 659 O O . ASN A 1 89 ? -4.212 -10.270 -26.401 1.00 125.05 89 ASN A O 1
ATOM 664 N N . SER A 1 90 ? -5.472 -12.056 -25.864 1.00 117.94 90 SER A N 1
ATOM 665 C CA . SER A 1 90 ? -5.899 -11.514 -24.579 1.00 117.34 90 SER A CA 1
ATOM 666 C C . SER A 1 90 ? -4.923 -11.887 -23.469 1.00 110.06 90 SER A C 1
ATOM 667 O O . SER A 1 90 ? -5.191 -11.656 -22.290 1.00 103.88 90 SER A O 1
ATOM 670 N N . LEU A 1 91 ? -3.790 -12.464 -23.853 1.00 107.36 91 LEU A N 1
ATOM 671 C CA . LEU A 1 91 ? -2.794 -12.912 -22.887 1.00 101.49 91 LEU A CA 1
ATOM 672 C C . LEU A 1 91 ? -1.636 -11.931 -22.749 1.00 112.13 91 LEU A C 1
ATOM 673 O O . LEU A 1 91 ? -1.254 -11.262 -23.709 1.00 116.91 91 LEU A O 1
ATOM 678 N N . ARG A 1 92 ? -1.084 -11.859 -21.543 1.00 113.46 92 ARG A N 1
ATOM 679 C CA . ARG A 1 92 ? 0.090 -11.040 -21.277 1.00 110.68 92 ARG A CA 1
ATOM 680 C C . ARG A 1 92 ? 1.295 -11.584 -22.030 1.00 106.90 92 ARG A C 1
ATOM 681 O O . ARG A 1 92 ? 1.664 -11.076 -23.089 1.00 102.51 92 ARG A O 1
ATOM 689 N N . ALA A 1 93 ? 1.902 -12.627 -21.475 1.00 108.59 93 ALA A N 1
ATOM 690 C CA . ALA A 1 93 ? 3.067 -13.249 -22.085 1.00 73.93 93 ALA A CA 1
ATOM 691 C C . ALA A 1 93 ? 2.706 -14.596 -22.701 1.00 63.05 93 ALA A C 1
ATOM 692 O O . ALA A 1 93 ? 3.045 -15.649 -22.160 1.00 65.25 93 ALA A O 1
ATOM 694 N N . SER A 1 94 ? 2.015 -14.553 -23.835 1.00 91.77 94 SER A N 1
ATOM 695 C CA . SER A 1 94 ? 1.642 -15.766 -24.551 1.00 76.75 94 SER A CA 1
ATOM 696 C C . SER A 1 94 ? 2.839 -16.323 -25.311 1.00 72.21 94 SER A C 1
ATOM 697 O O . SER A 1 94 ? 2.789 -17.432 -25.843 1.00 70.27 94 SER A O 1
ATOM 700 N N . TYR A 1 95 ? 3.916 -15.544 -25.357 1.00 70.43 95 TYR A N 1
ATOM 701 C CA . TYR A 1 95 ? 5.134 -15.950 -26.047 1.00 54.83 95 TYR A CA 1
ATOM 702 C C . TYR A 1 95 ? 5.942 -16.964 -25.242 1.00 48.03 95 TYR A C 1
ATOM 703 O O . TYR A 1 95 ? 6.946 -17.489 -25.721 1.00 46.86 95 TYR A O 1
ATOM 712 N N . TYR A 1 96 ? 5.502 -17.237 -24.018 1.00 45.74 96 TYR A N 1
ATOM 713 C CA . TYR A 1 96 ? 6.153 -18.242 -23.185 1.00 47.12 96 TYR A CA 1
ATOM 714 C C . TYR A 1 96 ? 5.804 -19.651 -23.656 1.00 49.11 96 TYR A C 1
ATOM 715 O O . TYR A 1 96 ? 6.420 -20.629 -23.232 1.00 57.20 96 TYR A O 1
ATOM 724 N N . PHE A 1 97 ? 4.811 -19.745 -24.534 1.00 34.16 97 PHE A N 1
ATOM 725 C CA . PHE A 1 97 ? 4.449 -21.015 -25.151 1.00 39.92 97 PHE A CA 1
ATOM 726 C C . PHE A 1 97 ? 5.415 -21.363 -26.278 1.00 41.35 97 PHE A C 1
ATOM 727 O O . PHE A 1 97 ? 5.482 -22.512 -26.714 1.00 39.48 97 PHE A O 1
ATOM 735 N N . TYR A 1 98 ? 6.160 -20.365 -26.745 1.00 40.08 98 TYR A N 1
ATOM 736 C CA . TYR A 1 98 ? 7.097 -20.559 -27.849 1.00 49.31 98 TYR A CA 1
ATOM 737 C C . TYR A 1 98 ? 8.214 -21.516 -27.451 1.00 47.03 98 TYR A C 1
ATOM 738 O O . TYR A 1 98 ? 8.397 -22.562 -28.072 1.00 43.79 98 TYR A O 1
ATOM 747 N N . GLY A 1 99 ? 8.956 -21.152 -26.410 1.00 41.36 99 GLY A N 1
ATOM 748 C CA . GLY A 1 99 ? 10.042 -21.981 -25.919 1.00 43.50 99 GLY A CA 1
ATOM 749 C C . GLY A 1 99 ? 9.546 -23.294 -25.346 1.00 51.04 99 GLY A C 1
ATOM 750 O O . GLY A 1 99 ? 10.266 -24.293 -25.338 1.00 49.58 99 GLY A O 1
ATOM 751 N N . SER A 1 100 ? 8.307 -23.289 -24.867 1.00 48.82 100 SER A N 1
ATOM 752 C CA . SER A 1 100 ? 7.694 -24.483 -24.300 1.00 42.25 100 SER A CA 1
ATOM 753 C C . SER A 1 100 ? 7.459 -25.546 -25.367 1.00 46.52 100 SER A C 1
ATOM 754 O O . SER A 1 100 ? 7.892 -26.690 -25.225 1.00 43.30 100 SER A O 1
ATOM 757 N N . LEU A 1 101 ? 6.774 -25.159 -26.438 1.00 55.89 101 LEU A N 1
ATOM 758 C CA . LEU A 1 101 ? 6.441 -26.085 -27.515 1.00 32.31 101 LEU A CA 1
ATOM 759 C C . LEU A 1 101 ? 7.662 -26.467 -28.348 1.00 45.28 101 LEU A C 1
ATOM 760 O O . LEU A 1 101 ? 7.671 -27.507 -29.006 1.00 52.17 101 LEU A O 1
ATOM 765 N N . LEU A 1 102 ? 8.690 -25.624 -28.320 1.00 44.58 102 LEU A N 1
ATOM 766 C CA . LEU A 1 102 ? 9.928 -25.916 -29.035 1.00 49.04 102 LEU A CA 1
ATOM 767 C C . LEU A 1 102 ? 10.713 -27.026 -28.344 1.00 61.04 102 LEU A C 1
ATOM 768 O O . LEU A 1 102 ? 11.326 -27.867 -29.000 1.00 66.77 102 LEU A O 1
ATOM 773 N N . GLY A 1 103 ? 10.689 -27.025 -27.016 1.00 64.17 103 GLY A N 1
ATOM 774 C CA . GLY A 1 103 ? 11.380 -28.043 -26.247 1.00 60.58 103 GLY A CA 1
ATOM 775 C C . GLY A 1 103 ? 10.604 -29.344 -26.218 1.00 59.12 103 GLY A C 1
ATOM 776 O O . GLY A 1 103 ? 11.175 -30.416 -26.019 1.00 61.05 103 GLY A O 1
ATOM 777 N N . ARG A 1 104 ? 9.296 -29.247 -26.427 1.00 55.34 104 ARG A N 1
ATOM 778 C CA . ARG A 1 104 ? 8.419 -30.409 -26.364 1.00 51.34 104 ARG A CA 1
ATOM 779 C C . ARG A 1 104 ? 8.255 -31.102 -27.716 1.00 57.14 104 ARG A C 1
ATOM 780 O O . ARG A 1 104 ? 8.393 -32.321 -27.814 1.00 62.44 104 ARG A O 1
ATOM 788 N N . PHE A 1 105 ? 7.957 -30.327 -28.754 1.00 52.64 105 PHE A N 1
ATOM 789 C CA . PHE A 1 105 ? 7.701 -30.899 -30.073 1.00 51.15 105 PHE A CA 1
ATOM 790 C C . PHE A 1 105 ? 8.777 -30.545 -31.096 1.00 56.21 105 PHE A C 1
ATOM 791 O O . PHE A 1 105 ? 9.009 -31.293 -32.047 1.00 58.81 105 PHE A O 1
ATOM 799 N N . GLY A 1 106 ? 9.431 -29.406 -30.900 1.00 60.03 106 GLY A N 1
ATOM 800 C CA . GLY A 1 106 ? 10.434 -28.942 -31.840 1.00 57.89 106 GLY A CA 1
ATOM 801 C C . GLY A 1 106 ? 9.856 -27.942 -32.821 1.00 56.57 106 GLY A C 1
ATOM 802 O O . GLY A 1 106 ? 10.545 -27.478 -33.730 1.00 51.08 106 GLY A O 1
ATOM 803 N N . GLU A 1 107 ? 8.582 -27.612 -32.635 1.00 56.17 107 GLU A N 1
ATOM 804 C CA . GLU A 1 107 ? 7.909 -26.647 -33.496 1.00 50.67 107 GLU A CA 1
ATOM 805 C C . GLU A 1 107 ? 6.718 -26.006 -32.792 1.00 55.20 107 GLU A C 1
ATOM 806 O O . GLU A 1 107 ? 6.222 -26.527 -31.792 1.00 64.24 107 GLU A O 1
ATOM 812 N N . ALA A 1 108 ? 6.263 -24.874 -33.322 1.00 55.80 108 ALA A N 1
ATOM 813 C CA . ALA A 1 108 ? 5.120 -24.163 -32.759 1.00 45.55 108 ALA A CA 1
ATOM 814 C C . ALA A 1 108 ? 4.485 -23.223 -33.780 1.00 42.84 108 ALA A C 1
ATOM 815 O O . ALA A 1 108 ? 5.080 -22.215 -34.161 1.00 49.70 108 ALA A O 1
ATOM 817 N N . THR A 1 109 ? 3.277 -23.560 -34.220 1.00 39.44 109 THR A N 1
ATOM 818 C CA . THR A 1 109 ? 2.540 -22.722 -35.160 1.00 42.65 109 THR A CA 1
ATOM 819 C C . THR A 1 109 ? 1.709 -21.688 -34.406 1.00 42.29 109 THR A C 1
ATOM 820 O O . THR A 1 109 ? 0.833 -22.039 -33.617 1.00 44.46 109 THR A O 1
ATOM 824 N N . VAL A 1 110 ? 1.992 -20.412 -34.653 1.00 44.51 110 VAL A N 1
ATOM 825 C CA . VAL A 1 110 ? 1.358 -19.327 -33.911 1.00 52.12 110 VAL A CA 1
ATOM 826 C C . VAL A 1 110 ? 0.646 -18.346 -34.840 1.00 61.21 110 VAL A C 1
ATOM 827 O O . VAL A 1 110 ? 1.149 -18.020 -35.915 1.00 69.20 110 VAL A O 1
ATOM 831 N N . GLY A 1 111 ? -0.526 -17.880 -34.419 1.00 69.16 111 GLY A N 1
ATOM 832 C CA . GLY A 1 111 ? -1.278 -16.902 -35.184 1.00 82.68 111 GLY A CA 1
ATOM 833 C C . GLY A 1 111 ? -0.795 -15.485 -34.936 1.00 89.38 111 GLY A C 1
ATOM 834 O O . GLY A 1 111 ? -0.430 -15.129 -33.815 1.00 83.64 111 GLY A O 1
ATOM 835 N N . LEU A 1 112 ? -0.794 -14.673 -35.989 1.00 92.65 112 LEU A N 1
ATOM 836 C CA . LEU A 1 112 ? -0.325 -13.294 -35.902 1.00 90.68 112 LEU A CA 1
ATOM 837 C C . LEU A 1 112 ? -1.441 -12.302 -36.222 1.00 100.16 112 LEU A C 1
ATOM 838 O O . LEU A 1 112 ? -2.355 -12.618 -36.984 1.00 98.97 112 LEU A O 1
ATOM 843 N N . PRO A 1 113 ? -1.372 -11.096 -35.634 1.00 104.58 113 PRO A N 1
ATOM 844 C CA . PRO A 1 113 ? -2.361 -10.046 -35.900 1.00 106.35 113 PRO A CA 1
ATOM 845 C C . PRO A 1 113 ? -2.118 -9.356 -37.239 1.00 103.92 113 PRO A C 1
ATOM 846 O O . PRO A 1 113 ? -1.909 -10.037 -38.242 1.00 102.73 113 PRO A O 1
ATOM 850 N N . ARG A 1 121 ? 9.440 -3.898 -31.919 1.00 60.25 121 ARG A N 1
ATOM 851 C CA . ARG A 1 121 ? 9.147 -5.311 -31.715 1.00 103.60 121 ARG A CA 1
ATOM 852 C C . ARG A 1 121 ? 10.103 -5.924 -30.701 1.00 100.94 121 ARG A C 1
ATOM 853 O O . ARG A 1 121 ? 11.278 -6.137 -30.999 1.00 104.58 121 ARG A O 1
ATOM 861 N N . PRO A 1 122 ? 9.598 -6.209 -29.491 1.00 98.28 122 PRO A N 1
ATOM 862 C CA . PRO A 1 122 ? 10.396 -6.802 -28.416 1.00 92.10 122 PRO A CA 1
ATOM 863 C C . PRO A 1 122 ? 10.441 -8.323 -28.516 1.00 85.96 122 PRO A C 1
ATOM 864 O O . PRO A 1 122 ? 11.098 -8.974 -27.705 1.00 80.73 122 PRO A O 1
ATOM 868 N N . ILE A 1 123 ? 9.745 -8.876 -29.504 1.00 81.94 123 ILE A N 1
ATOM 869 C CA . ILE A 1 123 ? 9.705 -10.320 -29.701 1.00 79.54 123 ILE A CA 1
ATOM 870 C C . ILE A 1 123 ? 10.894 -10.785 -30.542 1.00 86.50 123 ILE A C 1
ATOM 871 O O . ILE A 1 123 ? 11.203 -11.975 -30.596 1.00 76.50 123 ILE A O 1
ATOM 876 N N . ASP A 1 124 ? 11.564 -9.835 -31.188 1.00 96.44 124 ASP A N 1
ATOM 877 C CA . ASP A 1 124 ? 12.709 -10.146 -32.040 1.00 96.92 124 ASP A CA 1
ATOM 878 C C . ASP A 1 124 ? 13.886 -10.691 -31.237 1.00 83.17 124 ASP A C 1
ATOM 879 O O . ASP A 1 124 ? 14.681 -11.481 -31.746 1.00 83.66 124 ASP A O 1
ATOM 884 N N . LEU A 1 125 ? 13.991 -10.267 -29.981 1.00 76.41 125 LEU A N 1
ATOM 885 C CA . LEU A 1 125 ? 15.062 -10.732 -29.109 1.00 73.33 125 LEU A CA 1
ATOM 886 C C . LEU A 1 125 ? 14.836 -12.189 -28.719 1.00 68.65 125 LEU A C 1
ATOM 887 O O . LEU A 1 125 ? 15.786 -12.932 -28.474 1.00 64.86 125 LEU A O 1
ATOM 892 N N . HIS A 1 126 ? 13.570 -12.592 -28.665 1.00 63.44 126 HIS A N 1
ATOM 893 C CA . HIS A 1 126 ? 13.223 -13.985 -28.418 1.00 49.76 126 HIS A CA 1
ATOM 894 C C . HIS A 1 126 ? 13.649 -14.838 -29.606 1.00 49.63 126 HIS A C 1
ATOM 895 O O . HIS A 1 126 ? 14.271 -15.887 -29.441 1.00 43.95 126 HIS A O 1
ATOM 902 N N . LEU A 1 127 ? 13.307 -14.373 -30.805 1.00 55.83 127 LEU A N 1
ATOM 903 C CA . LEU A 1 127 ? 13.615 -15.094 -32.034 1.00 56.56 127 LEU A CA 1
ATOM 904 C C . LEU A 1 127 ? 15.118 -15.160 -32.279 1.00 52.43 127 LEU A C 1
ATOM 905 O O . LEU A 1 127 ? 15.630 -16.160 -32.780 1.00 57.37 127 LEU A O 1
ATOM 910 N N . LYS A 1 128 ? 15.815 -14.085 -31.924 1.00 45.43 128 LYS A N 1
ATOM 911 C CA . LYS A 1 128 ? 17.261 -14.010 -32.098 1.00 47.76 128 LYS A CA 1
ATOM 912 C C . LYS A 1 128 ? 17.963 -15.075 -31.262 1.00 45.83 128 LYS A C 1
ATOM 913 O O . LYS A 1 128 ? 18.974 -15.640 -31.679 1.00 44.22 128 LYS A O 1
ATOM 919 N N . ALA A 1 129 ? 17.413 -15.347 -30.083 1.00 49.79 129 ALA A N 1
ATOM 920 C CA . ALA A 1 129 ? 17.949 -16.380 -29.204 1.00 54.66 129 ALA A CA 1
ATOM 921 C C . ALA A 1 129 ? 17.592 -17.769 -29.723 1.00 50.15 129 ALA A C 1
ATOM 922 O O . ALA A 1 129 ? 18.415 -18.684 -29.688 1.00 48.59 129 ALA A O 1
ATOM 924 N N . PHE A 1 130 ? 16.360 -17.919 -30.202 1.00 43.38 130 PHE A N 1
ATOM 925 C CA . PHE A 1 130 ? 15.910 -19.177 -30.789 1.00 44.92 130 PHE A CA 1
ATOM 926 C C . PHE A 1 130 ? 16.701 -19.495 -32.052 1.00 58.91 130 PHE A C 1
ATOM 927 O O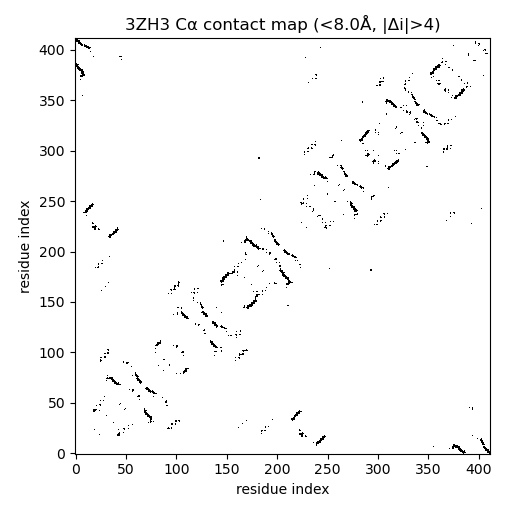 . PHE A 1 130 ? 16.953 -20.660 -32.362 1.00 39.35 130 PHE A O 1
ATOM 935 N N . GLU A 1 131 ? 17.087 -18.448 -32.776 1.00 63.47 131 GLU A N 1
ATOM 936 C CA . GLU A 1 131 ? 17.872 -18.591 -33.997 1.00 62.86 131 GLU A CA 1
ATOM 937 C C . GLU A 1 131 ? 19.215 -19.247 -33.703 1.00 56.98 131 GLU A C 1
ATOM 938 O O . GLU A 1 131 ? 19.681 -20.099 -34.460 1.00 58.77 131 GLU A O 1
ATOM 944 N N . ALA A 1 132 ? 19.827 -18.848 -32.593 1.00 55.89 132 ALA A N 1
ATOM 945 C CA . ALA A 1 132 ? 21.123 -19.383 -32.194 1.00 60.01 132 ALA A CA 1
ATOM 946 C C . ALA A 1 132 ? 21.023 -20.847 -31.776 1.00 51.45 132 ALA A C 1
ATOM 947 O O . ALA A 1 132 ? 22.013 -21.578 -31.806 1.00 56.80 132 ALA A O 1
ATOM 949 N N . MET A 1 133 ? 19.824 -21.270 -31.388 1.00 53.82 133 MET A N 1
ATOM 950 C CA . MET A 1 133 ? 19.605 -22.643 -30.949 1.00 57.92 133 MET A CA 1
ATOM 951 C C . MET A 1 133 ? 19.114 -23.534 -32.088 1.00 66.02 133 MET A C 1
ATOM 952 O O . MET A 1 133 ? 18.673 -24.660 -31.862 1.00 60.74 133 MET A O 1
ATOM 957 N N . GLY A 1 134 ? 19.196 -23.021 -33.312 1.00 70.06 134 GLY A N 1
ATOM 958 C CA . GLY A 1 134 ? 18.836 -23.789 -34.489 1.00 67.35 134 GLY A CA 1
ATOM 959 C C . GLY A 1 134 ? 17.346 -23.827 -34.764 1.00 61.24 134 GLY A C 1
ATOM 960 O O . GLY A 1 134 ? 16.830 -24.810 -35.296 1.00 72.54 134 GLY A O 1
ATOM 961 N N . ALA A 1 135 ? 16.651 -22.754 -34.403 1.00 58.64 135 ALA A N 1
ATOM 962 C CA . ALA A 1 135 ? 15.214 -22.661 -34.632 1.00 55.73 135 ALA A CA 1
ATOM 963 C C . ALA A 1 135 ? 14.869 -21.428 -35.460 1.00 57.90 135 ALA A C 1
ATOM 964 O O . ALA A 1 135 ? 14.982 -20.298 -34.985 1.00 63.50 135 ALA A O 1
ATOM 966 N N . THR A 1 136 ? 14.450 -21.652 -36.701 1.00 61.81 136 THR A N 1
ATOM 967 C CA . THR A 1 136 ? 14.099 -20.560 -37.601 1.00 58.30 136 THR A CA 1
ATOM 968 C C . THR A 1 136 ? 12.588 -20.351 -37.670 1.00 48.53 136 THR A C 1
ATOM 969 O O . THR A 1 136 ? 11.812 -21.278 -37.443 1.00 37.32 136 THR A O 1
ATOM 973 N N . ALA A 1 137 ? 12.180 -19.126 -37.987 1.00 48.02 137 ALA A N 1
ATOM 974 C CA . ALA A 1 137 ? 10.765 -18.779 -38.047 1.00 47.71 137 ALA A CA 1
ATOM 975 C C . ALA A 1 137 ? 10.304 -18.544 -39.480 1.00 57.69 137 ALA A C 1
ATOM 976 O O . ALA A 1 137 ? 10.854 -17.702 -40.188 1.00 49.05 137 ALA A O 1
ATOM 978 N N . SER A 1 138 ? 9.288 -19.290 -39.900 1.00 64.54 138 SER A N 1
ATOM 979 C CA . SER A 1 138 ? 8.722 -19.134 -41.234 1.00 41.33 138 SER A CA 1
ATOM 980 C C . SER A 1 138 ? 7.424 -18.336 -41.177 1.00 54.01 138 SER A C 1
ATOM 981 O O . SER A 1 138 ? 6.673 -18.425 -40.206 1.00 51.58 138 SER A O 1
ATOM 984 N N . TYR A 1 139 ? 7.165 -17.556 -42.222 1.00 57.97 139 TYR A N 1
ATOM 985 C CA . TYR A 1 139 ? 5.968 -16.724 -42.277 1.00 45.13 139 TYR A CA 1
ATOM 986 C C . TYR A 1 139 ? 5.132 -17.017 -43.517 1.00 47.28 139 TYR A C 1
ATOM 987 O O . TYR A 1 139 ? 5.571 -16.784 -44.643 1.00 66.78 139 TYR A O 1
ATOM 996 N N . GLU A 1 140 ? 3.926 -17.533 -43.302 1.00 61.15 140 GLU A N 1
ATOM 997 C CA . GLU A 1 140 ? 2.993 -17.800 -44.392 1.00 65.90 140 GLU A CA 1
ATOM 998 C C . GLU A 1 140 ? 1.585 -17.364 -44.006 1.00 69.46 140 GLU A C 1
ATOM 999 O O . GLU A 1 140 ? 0.984 -17.918 -43.086 1.00 77.90 140 GLU A O 1
ATOM 1005 N N . GLY A 1 141 ? 1.063 -16.367 -44.714 1.00 64.77 141 GLY A N 1
ATOM 1006 C CA . GLY A 1 141 ? -0.248 -15.823 -44.412 1.00 63.10 141 GLY A CA 1
ATOM 1007 C C . GLY A 1 141 ? -0.241 -15.051 -43.108 1.00 68.71 141 GLY A C 1
ATOM 1008 O O . GLY A 1 141 ? 0.576 -14.151 -42.914 1.00 70.36 141 GLY A O 1
ATOM 1009 N N . ASP A 1 142 ? -1.155 -15.403 -42.210 1.00 69.16 142 ASP A N 1
ATOM 1010 C CA . ASP A 1 142 ? -1.224 -14.767 -40.900 1.00 73.36 142 ASP A CA 1
ATOM 1011 C C . ASP A 1 142 ? -0.733 -15.717 -39.814 1.00 71.93 142 ASP A C 1
ATOM 1012 O O . ASP A 1 142 ? -1.282 -15.751 -38.713 1.00 70.06 142 ASP A O 1
ATOM 1017 N N . ASN A 1 143 ? 0.303 -16.487 -40.131 1.00 74.72 143 ASN A N 1
ATOM 1018 C CA . ASN A 1 143 ? 0.836 -17.471 -39.196 1.00 67.21 143 ASN A CA 1
ATOM 1019 C C . ASN A 1 143 ? 2.361 -17.493 -39.156 1.00 58.34 143 ASN A C 1
ATOM 1020 O O . ASN A 1 143 ? 3.023 -17.316 -40.178 1.00 59.60 143 ASN A O 1
ATOM 1025 N N . MET A 1 144 ? 2.907 -17.711 -37.964 1.00 51.90 144 MET A N 1
ATOM 1026 C CA . MET A 1 144 ? 4.345 -17.872 -37.789 1.00 42.94 144 MET A CA 1
ATOM 1027 C C . MET A 1 144 ? 4.640 -19.237 -37.185 1.00 43.67 144 MET A C 1
ATOM 1028 O O . MET A 1 144 ? 4.021 -19.631 -36.196 1.00 54.73 144 MET A O 1
ATOM 1033 N N . LYS A 1 145 ? 5.584 -19.958 -37.778 1.00 47.38 145 LYS A N 1
ATOM 1034 C CA . LYS A 1 145 ? 5.936 -21.283 -37.283 1.00 50.33 145 LYS A CA 1
ATOM 1035 C C . LYS A 1 145 ? 7.415 -21.392 -36.932 1.00 52.74 145 LYS A C 1
ATOM 1036 O O . LYS A 1 145 ? 8.266 -21.513 -37.813 1.00 70.21 145 LYS A O 1
ATOM 1042 N N . LEU A 1 146 ? 7.711 -21.344 -35.638 1.00 42.12 146 LEU A N 1
ATOM 1043 C CA . LEU A 1 146 ? 9.063 -21.581 -35.153 1.00 51.64 146 LEU A CA 1
ATOM 1044 C C . LEU A 1 146 ? 9.396 -23.053 -35.338 1.00 44.18 146 LEU A C 1
ATOM 1045 O O . LEU A 1 146 ? 8.772 -23.913 -34.724 1.00 43.00 146 LEU A O 1
ATOM 1050 N N . SER A 1 147 ? 10.374 -23.343 -36.188 1.00 44.93 147 SER A N 1
ATOM 1051 C CA . SER A 1 147 ? 10.734 -24.726 -36.475 1.00 49.55 147 SER A CA 1
ATOM 1052 C C . SER A 1 147 ? 12.204 -25.006 -36.185 1.00 54.19 147 SER A C 1
ATOM 1053 O O . SER A 1 147 ? 13.094 -24.417 -36.799 1.00 58.76 147 SER A O 1
ATOM 1056 N N . ALA A 1 148 ? 12.451 -25.909 -35.243 1.00 58.75 148 ALA A N 1
ATOM 1057 C CA . ALA A 1 148 ? 13.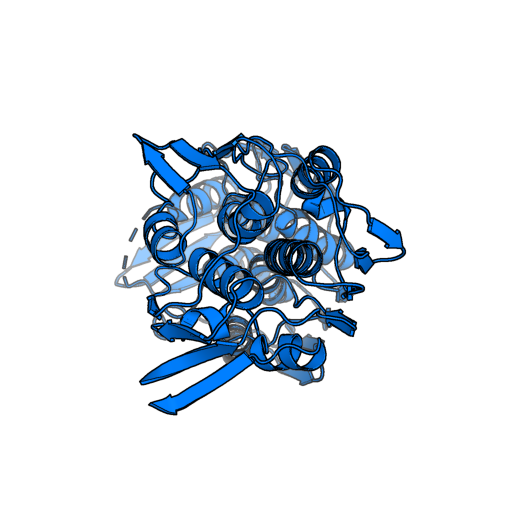810 -26.303 -34.900 1.00 37.96 148 ALA A CA 1
ATOM 1058 C C . ALA A 1 148 ? 14.359 -27.270 -35.942 1.00 43.52 148 ALA A C 1
ATOM 1059 O O . ALA A 1 148 ? 13.631 -27.722 -36.826 1.00 52.57 148 ALA A O 1
ATOM 1061 N N . LYS A 1 149 ? 15.645 -27.586 -35.832 1.00 80.53 149 LYS A N 1
ATOM 1062 C CA . LYS A 1 149 ? 16.278 -28.535 -36.740 1.00 84.17 149 LYS A CA 1
ATOM 1063 C C . LYS A 1 149 ? 15.730 -29.942 -36.525 1.00 84.92 149 LYS A C 1
ATOM 1064 O O . LYS A 1 149 ? 15.068 -30.215 -35.523 1.00 80.83 149 LYS A O 1
ATOM 1070 N N . ASP A 1 150 ? 16.010 -30.832 -37.471 1.00 89.97 150 ASP A N 1
ATOM 1071 C CA . ASP A 1 150 ? 15.547 -32.214 -37.390 1.00 99.60 150 ASP A CA 1
ATOM 1072 C C . ASP A 1 150 ? 16.192 -32.960 -36.224 1.00 104.71 150 ASP A C 1
ATOM 1073 O O . ASP A 1 150 ? 15.659 -33.961 -35.744 1.00 108.00 150 ASP A O 1
ATOM 1078 N N . THR A 1 151 ? 17.340 -32.464 -35.771 1.00 102.78 151 THR A N 1
ATOM 1079 C CA . THR A 1 151 ? 18.025 -33.042 -34.622 1.00 94.05 151 THR A CA 1
ATOM 1080 C C . THR A 1 151 ? 17.461 -32.471 -33.325 1.00 95.43 151 THR A C 1
ATOM 1081 O O . THR A 1 151 ? 17.676 -33.023 -32.245 1.00 89.60 151 THR A O 1
ATOM 1085 N N . GLY A 1 152 ? 16.737 -31.363 -33.442 1.00 97.08 152 GLY A N 1
ATOM 1086 C CA . GLY A 1 152 ? 16.161 -30.696 -32.289 1.00 81.27 152 GLY A CA 1
ATOM 1087 C C . GLY A 1 152 ? 16.930 -29.443 -31.920 1.00 73.76 152 GLY A C 1
ATOM 1088 O O . GLY A 1 152 ? 17.864 -29.051 -32.619 1.00 88.18 152 GLY A O 1
ATOM 1089 N N . LEU A 1 153 ? 16.535 -28.810 -30.820 1.00 53.42 153 LEU A N 1
ATOM 1090 C CA . LEU A 1 153 ? 17.222 -27.617 -30.339 1.00 51.17 153 LEU A CA 1
ATOM 1091 C C . LEU A 1 153 ? 18.608 -27.964 -29.809 1.00 53.43 153 LEU A C 1
ATOM 1092 O O . LEU A 1 153 ? 18.813 -29.033 -29.233 1.00 59.27 153 LEU A O 1
ATOM 1097 N N . HIS A 1 154 ? 19.559 -27.057 -30.010 1.00 47.62 154 HIS A N 1
ATOM 1098 C CA . HIS A 1 154 ? 20.919 -27.260 -29.527 1.00 47.55 154 HIS A CA 1
ATOM 1099 C C . HIS A 1 154 ? 21.418 -26.047 -28.748 1.00 46.86 154 HIS A C 1
ATOM 1100 O O . HIS A 1 154 ? 21.010 -24.916 -29.015 1.00 54.37 154 HIS A O 1
ATOM 1107 N N . GLY A 1 155 ? 22.300 -26.291 -27.784 1.00 42.52 155 GLY A N 1
ATOM 1108 C CA . GLY A 1 155 ? 22.834 -25.229 -26.950 1.00 45.84 155 GLY A CA 1
ATOM 1109 C C . GLY A 1 155 ? 23.686 -24.240 -27.720 1.00 48.98 155 GLY A C 1
ATOM 1110 O O . GLY A 1 155 ? 24.270 -24.581 -28.749 1.00 47.24 155 GLY A O 1
ATOM 1111 N N . ALA A 1 156 ? 23.758 -23.011 -27.217 1.00 45.29 156 ALA A N 1
ATOM 1112 C CA . ALA A 1 156 ? 24.534 -21.960 -27.865 1.00 52.91 156 ALA A CA 1
ATOM 1113 C C . ALA A 1 156 ? 24.867 -20.830 -26.896 1.00 54.65 156 ALA A C 1
ATOM 1114 O O . ALA A 1 156 ? 24.184 -20.640 -25.891 1.00 54.08 156 ALA A O 1
ATOM 1116 N N . SER A 1 157 ? 25.923 -20.085 -27.207 1.00 61.03 157 SER A N 1
ATOM 1117 C CA . SER A 1 157 ? 26.303 -18.924 -26.410 1.00 52.75 157 SER A CA 1
ATOM 1118 C C . SER A 1 157 ? 25.501 -17.703 -26.846 1.00 47.13 157 SER A C 1
ATOM 1119 O O . SER A 1 157 ? 25.707 -17.171 -27.937 1.00 52.27 157 SER A O 1
ATOM 1122 N N . ILE A 1 158 ? 24.585 -17.266 -25.989 1.00 40.84 158 ILE A N 1
ATOM 1123 C CA . ILE A 1 158 ? 23.695 -16.161 -26.321 1.00 44.75 158 ILE A CA 1
ATOM 1124 C C . ILE A 1 158 ? 23.964 -14.931 -25.462 1.00 47.02 158 ILE A C 1
ATOM 1125 O O . ILE A 1 158 ? 23.909 -14.995 -24.233 1.00 54.31 158 ILE A O 1
ATOM 1130 N N . TYR A 1 159 ? 24.256 -13.811 -26.116 1.00 36.96 159 TYR A N 1
ATOM 1131 C CA . TYR A 1 159 ? 24.447 -12.548 -25.414 1.00 44.72 159 TYR A CA 1
ATOM 1132 C C . TYR A 1 159 ? 23.273 -11.611 -25.672 1.00 46.33 159 TYR A C 1
ATOM 1133 O O . TYR A 1 159 ? 23.114 -11.090 -26.777 1.00 51.06 159 TYR A O 1
ATOM 1142 N N . MET A 1 160 ? 22.454 -11.405 -24.647 1.00 39.03 160 MET A N 1
ATOM 1143 C CA . MET A 1 160 ? 21.310 -10.508 -24.745 1.00 54.35 160 MET A CA 1
ATOM 1144 C C . MET A 1 160 ? 21.774 -9.067 -24.932 1.00 72.66 160 MET A C 1
ATOM 1145 O O . MET A 1 160 ? 22.326 -8.461 -24.014 1.00 86.13 160 MET A O 1
ATOM 1150 N N . ASP A 1 161 ? 21.550 -8.527 -26.127 1.00 67.89 161 ASP A N 1
ATOM 1151 C CA . ASP A 1 161 ? 21.929 -7.151 -26.430 1.00 68.64 161 ASP A CA 1
ATOM 1152 C C . ASP A 1 161 ? 21.130 -6.174 -25.576 1.00 59.64 161 ASP A C 1
ATOM 1153 O O . ASP A 1 161 ? 21.584 -5.066 -25.290 1.00 65.56 161 ASP A O 1
ATOM 1158 N N . THR A 1 162 ? 19.936 -6.597 -25.174 1.00 46.29 162 THR A N 1
ATOM 1159 C CA . THR A 1 162 ? 19.093 -5.808 -24.288 1.00 53.05 162 THR A CA 1
ATOM 1160 C C . THR A 1 162 ? 18.581 -6.691 -23.158 1.00 52.96 162 THR A C 1
ATOM 1161 O O . THR A 1 162 ? 18.128 -7.810 -23.396 1.00 65.03 162 THR A O 1
ATOM 1165 N N . VAL A 1 163 ? 18.664 -6.194 -21.928 1.00 42.21 163 VAL A N 1
ATOM 1166 C CA . VAL A 1 163 ? 18.180 -6.943 -20.774 1.00 36.18 163 VAL A CA 1
ATOM 1167 C C . VAL A 1 163 ? 16.671 -7.133 -20.857 1.00 48.69 163 VAL A C 1
ATOM 1168 O O . VAL A 1 163 ? 15.909 -6.168 -20.793 1.00 59.86 163 VAL A O 1
ATOM 1172 N N . SER A 1 164 ? 16.246 -8.384 -21.005 1.00 48.74 164 SER A N 1
ATOM 1173 C CA . SER A 1 164 ? 14.830 -8.697 -21.144 1.00 46.60 164 SER A CA 1
ATOM 1174 C C . SER A 1 164 ? 14.421 -9.868 -20.258 1.00 52.50 164 SER A C 1
ATOM 1175 O O . SER A 1 164 ? 15.005 -10.948 -20.334 1.00 64.33 164 SER A O 1
ATOM 1178 N N . VAL A 1 165 ? 13.414 -9.643 -19.421 1.00 53.13 165 VAL A N 1
ATOM 1179 C CA . VAL A 1 165 ? 12.900 -10.682 -18.538 1.00 45.43 165 VAL A CA 1
ATOM 1180 C C . VAL A 1 165 ? 12.238 -11.792 -19.347 1.00 41.52 165 VAL A C 1
ATOM 1181 O O . VAL A 1 165 ? 12.442 -12.977 -19.080 1.00 27.73 165 VAL A O 1
ATOM 1185 N N . GLY A 1 166 ? 11.450 -11.396 -20.342 1.00 35.96 166 GLY A N 1
ATOM 1186 C CA . GLY A 1 166 ? 10.751 -12.344 -21.188 1.00 25.16 166 GLY A CA 1
ATOM 1187 C C . GLY A 1 166 ? 11.690 -13.179 -22.036 1.00 39.96 166 GLY A C 1
ATOM 1188 O O . GLY A 1 166 ? 11.545 -14.399 -22.118 1.00 34.82 166 GLY A O 1
ATOM 1189 N N . ALA A 1 167 ? 12.657 -12.521 -22.669 1.00 34.33 167 ALA A N 1
ATOM 1190 C CA . ALA A 1 167 ? 13.609 -13.208 -23.535 1.00 42.53 167 ALA A CA 1
ATOM 1191 C C . ALA A 1 167 ? 14.507 -14.156 -22.745 1.00 49.75 167 ALA A C 1
ATOM 1192 O O . ALA A 1 167 ? 14.935 -15.188 -23.259 1.00 53.10 167 ALA A O 1
ATOM 1194 N N . TH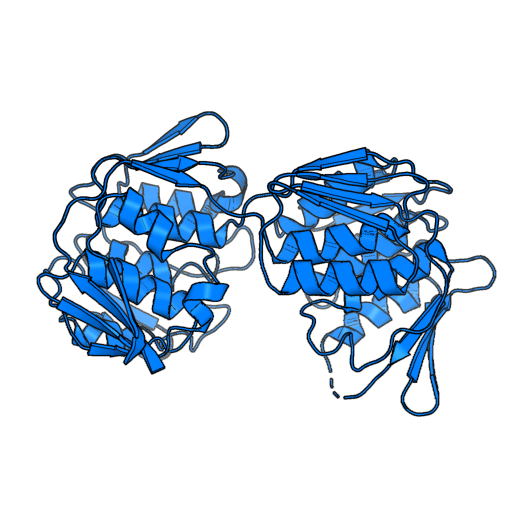R A 1 168 ? 14.786 -13.802 -21.495 1.00 46.98 168 THR A N 1
ATOM 1195 C CA . THR A 1 168 ? 15.617 -14.637 -20.635 1.00 41.23 168 THR A CA 1
ATOM 1196 C C . THR A 1 168 ? 14.892 -15.925 -20.262 1.00 35.22 168 THR A C 1
ATOM 1197 O O . THR A 1 168 ? 15.448 -17.017 -20.384 1.00 32.43 168 THR A O 1
ATOM 1201 N N . ILE A 1 169 ? 13.648 -15.789 -19.810 1.00 37.77 169 ILE A N 1
ATOM 1202 C CA . ILE A 1 169 ? 12.841 -16.940 -19.415 1.00 40.80 169 ILE A CA 1
ATOM 1203 C C . ILE A 1 169 ? 12.566 -17.861 -20.598 1.00 43.95 169 ILE A C 1
ATOM 1204 O O . ILE A 1 169 ? 12.769 -19.073 -20.511 1.00 41.99 169 ILE A O 1
ATOM 1209 N N . ASN A 1 170 ? 12.113 -17.276 -21.702 1.00 47.63 170 ASN A N 1
ATOM 1210 C CA . ASN A 1 170 ? 11.763 -18.036 -22.898 1.00 46.38 170 ASN A CA 1
ATOM 1211 C C . ASN A 1 170 ? 12.940 -18.848 -23.432 1.00 48.41 170 ASN A C 1
ATOM 1212 O O . ASN A 1 170 ? 12.771 -19.980 -23.888 1.00 37.96 170 ASN A O 1
ATOM 1217 N N . THR A 1 171 ? 14.131 -18.262 -23.366 1.00 45.99 171 THR A N 1
ATOM 1218 C CA . THR A 1 171 ? 15.351 -18.943 -23.781 1.00 36.99 171 THR A CA 1
ATOM 1219 C C . THR A 1 171 ? 15.662 -20.095 -22.833 1.00 35.84 171 THR A C 1
ATOM 1220 O O . THR A 1 171 ? 16.033 -21.187 -23.263 1.00 44.35 171 THR A O 1
ATOM 1224 N N . MET A 1 172 ? 15.498 -19.841 -21.539 1.00 29.26 172 MET A N 1
ATOM 1225 C CA . MET A 1 172 ? 15.797 -20.828 -20.509 1.00 32.35 172 MET A CA 1
ATOM 1226 C C . MET A 1 172 ? 14.850 -22.025 -20.578 1.00 38.90 172 MET A C 1
ATOM 1227 O O . MET A 1 172 ? 15.249 -23.160 -20.315 1.00 37.85 172 MET A O 1
ATOM 1232 N N . ILE A 1 173 ? 13.596 -21.765 -20.935 1.00 42.10 173 ILE A N 1
ATOM 1233 C CA . ILE A 1 173 ? 12.596 -22.822 -21.059 1.00 46.29 173 ILE A CA 1
ATOM 1234 C C . ILE A 1 173 ? 12.922 -23.757 -22.221 1.00 50.61 173 ILE A C 1
ATOM 1235 O O . ILE A 1 173 ? 12.801 -24.977 -22.105 1.00 59.01 173 ILE A O 1
ATOM 1240 N N . ALA A 1 174 ? 13.351 -23.179 -23.337 1.00 48.64 174 ALA A N 1
ATOM 1241 C CA . ALA A 1 174 ? 13.666 -23.958 -24.530 1.00 40.76 174 ALA A CA 1
ATOM 1242 C C . ALA A 1 174 ? 15.056 -24.583 -24.463 1.00 40.27 174 ALA A C 1
ATOM 1243 O O . ALA A 1 174 ? 15.442 -25.345 -25.348 1.00 67.33 174 ALA A O 1
ATOM 1245 N N . ALA A 1 175 ? 15.805 -24.262 -23.413 1.00 33.35 175 ALA A N 1
ATOM 1246 C CA . ALA A 1 175 ? 17.182 -24.730 -23.292 1.00 45.31 175 ALA A CA 1
ATOM 1247 C C . ALA A 1 175 ? 17.307 -26.008 -22.467 1.00 49.65 175 ALA A C 1
ATOM 1248 O O . ALA A 1 175 ? 18.196 -26.825 -22.710 1.00 37.76 175 ALA A O 1
ATOM 1250 N N . VAL A 1 176 ? 16.415 -26.178 -21.496 1.00 55.22 176 VAL A N 1
ATOM 1251 C CA . VAL A 1 176 ? 16.498 -27.300 -20.562 1.00 50.01 176 VAL A CA 1
ATOM 1252 C C . VAL A 1 176 ? 16.324 -28.662 -21.231 1.00 46.12 176 VAL A C 1
ATOM 1253 O O . VAL A 1 176 ? 16.842 -29.667 -20.745 1.00 47.75 176 VAL A O 1
ATOM 1257 N N . LYS A 1 177 ? 15.603 -28.694 -22.346 1.00 41.35 177 LYS A N 1
ATOM 1258 C CA . LYS A 1 177 ? 15.332 -29.952 -23.030 1.00 51.86 177 LYS A CA 1
ATOM 1259 C C . LYS A 1 177 ? 16.033 -30.005 -24.385 1.00 51.73 177 LYS A C 1
ATOM 1260 O O . LYS A 1 177 ? 15.681 -30.811 -25.246 1.00 37.33 177 LYS A O 1
ATOM 1266 N N . ALA A 1 178 ? 17.030 -29.143 -24.563 1.00 54.19 178 ALA A N 1
ATOM 1267 C CA . ALA A 1 178 ? 17.781 -29.086 -25.812 1.00 52.19 178 ALA A CA 1
ATOM 1268 C C . ALA A 1 178 ? 19.012 -29.986 -25.764 1.00 61.36 178 ALA A C 1
ATOM 1269 O O . ALA A 1 178 ? 19.242 -30.688 -24.779 1.00 62.82 178 ALA A O 1
ATOM 1271 N N . ASN A 1 179 ? 19.800 -29.959 -26.834 1.00 66.54 179 ASN A N 1
ATOM 1272 C CA . ASN A 1 179 ? 21.006 -30.775 -26.920 1.00 64.94 179 ASN A CA 1
ATOM 1273 C C . ASN A 1 179 ? 22.278 -29.953 -26.747 1.00 60.72 179 ASN A C 1
ATOM 1274 O O . ASN A 1 179 ? 22.678 -29.216 -27.647 1.00 62.67 179 ASN A O 1
ATOM 1279 N N . GLY A 1 180 ? 22.910 -30.084 -25.585 1.00 53.30 180 GLY A N 1
ATOM 1280 C CA . GLY A 1 180 ? 24.154 -29.387 -25.320 1.00 44.35 180 GLY A CA 1
ATOM 1281 C C . GLY A 1 180 ? 24.036 -28.343 -24.229 1.00 46.94 180 GLY A C 1
ATOM 1282 O O . GLY A 1 180 ? 23.096 -28.361 -23.434 1.00 40.16 180 GLY A O 1
ATOM 1283 N N . ARG A 1 181 ? 24.996 -27.426 -24.196 1.00 52.88 181 ARG A N 1
ATOM 1284 C CA . ARG A 1 181 ? 25.038 -26.388 -23.172 1.00 38.76 181 ARG A CA 1
ATOM 1285 C C . ARG A 1 181 ? 24.644 -25.021 -23.722 1.00 41.62 181 ARG A C 1
ATOM 1286 O O . ARG A 1 181 ? 25.174 -24.573 -24.739 1.00 45.47 181 ARG A O 1
ATOM 1294 N N . THR A 1 182 ? 23.711 -24.365 -23.041 1.00 41.55 182 THR A N 1
ATOM 1295 C CA . THR A 1 182 ? 23.285 -23.023 -23.417 1.00 42.82 182 THR A CA 1
ATOM 1296 C C . THR A 1 182 ? 23.746 -22.010 -22.377 1.00 44.04 182 THR A C 1
ATOM 1297 O O . THR A 1 182 ? 23.450 -22.148 -21.190 1.00 40.75 182 THR A O 1
ATOM 1301 N N . ILE A 1 183 ? 24.473 -20.993 -22.826 1.00 42.00 183 ILE A N 1
ATOM 1302 C CA . ILE A 1 183 ? 24.970 -19.959 -21.928 1.00 42.28 183 ILE A CA 1
ATOM 1303 C C . ILE A 1 183 ? 24.333 -18.608 -22.238 1.00 48.34 183 ILE A C 1
ATOM 1304 O O . ILE A 1 183 ? 24.436 -18.105 -23.357 1.00 43.91 183 ILE A O 1
ATOM 1309 N N . ILE A 1 184 ? 23.673 -18.028 -21.242 1.00 28.48 184 ILE A N 1
ATOM 1310 C CA . ILE A 1 184 ? 23.019 -16.737 -21.409 1.00 38.38 184 ILE A CA 1
ATOM 1311 C C . ILE A 1 184 ? 23.791 -15.637 -20.689 1.00 41.46 184 ILE A C 1
ATOM 1312 O O . ILE A 1 184 ? 23.879 -15.632 -19.462 1.00 39.26 184 ILE A O 1
ATOM 1317 N N . GLU A 1 185 ? 24.352 -14.707 -21.455 1.00 43.20 185 GLU A N 1
ATOM 1318 C CA . GLU A 1 185 ? 25.067 -13.579 -20.873 1.00 48.85 185 GLU A CA 1
ATOM 1319 C C . GLU A 1 185 ? 24.197 -12.327 -20.885 1.00 54.95 185 GLU A C 1
ATOM 1320 O O . GLU A 1 185 ? 23.332 -12.176 -21.749 1.00 49.16 185 GLU A O 1
ATOM 1326 N N . ASN A 1 186 ? 24.439 -11.439 -19.924 1.00 55.76 186 ASN A N 1
ATOM 1327 C CA . ASN A 1 186 ? 23.641 -10.227 -19.746 1.00 52.26 186 ASN A CA 1
ATOM 1328 C C . ASN A 1 186 ? 22.158 -10.551 -19.579 1.00 52.59 186 ASN A C 1
ATOM 1329 O O . ASN A 1 186 ? 21.299 -9.944 -20.218 1.00 54.97 186 ASN A O 1
ATOM 1334 N N . ALA A 1 187 ? 21.871 -11.519 -18.715 1.00 56.18 187 ALA A N 1
ATOM 1335 C CA . ALA A 1 187 ? 20.502 -11.970 -18.493 1.00 53.41 187 ALA A CA 1
ATOM 1336 C C . ALA A 1 187 ? 19.803 -11.152 -17.412 1.00 48.33 187 ALA A C 1
ATOM 1337 O O . ALA A 1 187 ? 20.451 -10.483 -16.607 1.00 42.22 187 ALA A O 1
ATOM 1339 N N . ALA A 1 188 ? 18.475 -11.211 -17.403 1.00 51.62 188 ALA A N 1
ATOM 1340 C CA . ALA A 1 188 ? 17.683 -10.514 -16.400 1.00 43.02 188 ALA A CA 1
ATOM 1341 C C . ALA A 1 188 ? 17.868 -11.166 -15.034 1.00 46.70 188 ALA A C 1
ATOM 1342 O O . ALA A 1 188 ? 18.046 -12.380 -14.938 1.00 43.83 188 ALA A O 1
ATOM 1344 N N . ARG A 1 189 ? 17.823 -10.357 -13.980 1.00 43.97 189 ARG A N 1
ATOM 1345 C CA . ARG A 1 189 ? 18.089 -10.846 -12.630 1.00 38.76 189 ARG A CA 1
ATOM 1346 C C . ARG A 1 189 ? 16.837 -10.852 -11.756 1.00 41.85 189 ARG A C 1
ATOM 1347 O O . ARG A 1 189 ? 16.910 -11.158 -10.565 1.00 38.80 189 ARG A O 1
ATOM 1355 N N . GLU A 1 190 ? 15.697 -10.512 -12.353 1.00 44.60 190 GLU A N 1
ATOM 1356 C CA . GLU A 1 190 ? 14.425 -10.445 -11.633 1.00 45.60 190 GLU A CA 1
ATOM 1357 C C . GLU A 1 190 ? 14.082 -11.757 -10.926 1.00 43.20 190 GLU A C 1
ATOM 1358 O O . GLU A 1 190 ? 14.462 -12.830 -11.389 1.00 33.27 190 GLU A O 1
ATOM 1364 N N . PRO A 1 191 ? 13.371 -11.667 -9.790 1.00 47.36 191 PRO A N 1
ATOM 1365 C CA . PRO A 1 191 ? 12.982 -12.843 -9.001 1.00 53.79 191 PRO A CA 1
ATOM 1366 C C . PRO A 1 191 ? 12.177 -13.875 -9.790 1.00 45.35 191 PRO A C 1
ATOM 1367 O O . PRO A 1 191 ? 12.268 -15.065 -9.488 1.00 47.26 191 PRO A O 1
ATOM 1371 N N . GLU A 1 192 ? 11.406 -13.433 -10.778 1.00 46.97 192 GLU A N 1
ATOM 1372 C CA . GLU A 1 192 ? 10.613 -14.357 -11.586 1.00 37.16 192 GLU A CA 1
ATOM 1373 C C . GLU A 1 192 ? 11.491 -15.288 -12.421 1.00 33.02 192 GLU A C 1
ATOM 1374 O O . GLU A 1 192 ? 11.069 -16.384 -12.788 1.00 39.29 192 GLU A O 1
ATOM 1380 N N . ILE A 1 193 ? 12.710 -14.847 -12.717 1.00 28.85 193 ILE A N 1
ATOM 1381 C CA . ILE A 1 193 ? 13.673 -15.684 -13.421 1.00 36.49 193 ILE A CA 1
ATOM 1382 C C . ILE A 1 193 ? 14.063 -16.866 -12.541 1.00 40.13 193 ILE A C 1
ATOM 1383 O O . ILE A 1 193 ? 14.145 -18.004 -13.004 1.00 39.99 193 ILE A O 1
ATOM 1388 N N . ILE A 1 194 ? 14.296 -16.582 -11.263 1.00 30.23 194 ILE A N 1
ATOM 1389 C CA . ILE A 1 194 ? 14.703 -17.600 -10.302 1.00 29.04 194 ILE A CA 1
ATOM 1390 C C . ILE A 1 194 ? 13.573 -18.590 -10.031 1.00 30.64 194 ILE A C 1
ATOM 1391 O O . ILE A 1 194 ? 13.812 -19.784 -9.845 1.00 43.82 194 ILE A O 1
ATOM 1396 N N . ASP A 1 195 ? 12.343 -18.088 -10.021 1.00 26.75 195 ASP A N 1
ATOM 1397 C CA . ASP A 1 195 ? 11.180 -18.918 -9.727 1.00 32.53 195 ASP A CA 1
ATOM 1398 C C . ASP A 1 195 ? 10.961 -19.979 -10.803 1.00 43.59 195 ASP A C 1
ATOM 1399 O O . ASP A 1 195 ? 10.708 -21.144 -10.496 1.00 42.47 195 ASP A O 1
ATOM 1404 N N . VAL A 1 196 ? 11.063 -19.569 -12.063 1.00 39.14 196 VAL A N 1
ATOM 1405 C CA . VAL A 1 196 ? 10.899 -20.486 -13.186 1.00 33.36 196 VAL A CA 1
ATOM 1406 C C . VAL A 1 196 ? 12.027 -21.513 -13.216 1.00 37.20 196 VAL A C 1
ATOM 1407 O O . VAL A 1 196 ? 11.792 -22.701 -13.443 1.00 43.19 196 VAL A O 1
ATOM 1411 N N . ALA A 1 197 ? 13.248 -21.048 -12.974 1.00 25.42 197 ALA A N 1
ATOM 1412 C CA . ALA A 1 197 ? 14.414 -21.924 -12.951 1.00 22.73 197 ALA A CA 1
ATOM 1413 C C . ALA A 1 197 ? 14.324 -22.939 -11.815 1.00 31.29 197 ALA A C 1
ATOM 1414 O O . ALA A 1 197 ? 14.802 -24.066 -11.938 1.00 32.55 197 ALA A O 1
ATOM 1416 N N . THR A 1 198 ? 13.707 -22.531 -10.710 1.00 30.00 198 THR A N 1
ATOM 1417 C CA . THR A 1 198 ? 13.518 -23.416 -9.568 1.00 32.80 198 THR A CA 1
ATOM 1418 C C . THR A 1 198 ? 12.548 -24.541 -9.920 1.00 38.10 198 THR A C 1
ATOM 1419 O O . THR A 1 198 ? 12.751 -25.692 -9.533 1.00 48.19 198 THR A O 1
ATOM 1423 N N . LEU A 1 199 ? 11.497 -24.199 -10.660 1.00 36.93 199 LEU A N 1
ATOM 1424 C CA . LEU A 1 199 ? 10.528 -25.188 -11.119 1.00 46.03 199 LEU A CA 1
ATOM 1425 C C . LEU A 1 199 ? 11.184 -26.210 -12.040 1.00 46.16 199 LEU A C 1
ATOM 1426 O O . LEU A 1 199 ? 10.989 -27.415 -11.885 1.00 36.61 199 LEU A O 1
ATOM 1431 N N . LEU A 1 200 ? 11.963 -25.716 -12.996 1.00 43.92 200 LEU A N 1
ATOM 1432 C CA . LEU A 1 200 ? 12.620 -26.572 -13.976 1.00 41.33 200 LEU A CA 1
ATOM 1433 C C . LEU A 1 200 ? 13.639 -27.507 -13.327 1.00 48.11 200 LEU A C 1
ATOM 1434 O O . LEU A 1 200 ? 13.693 -28.693 -13.652 1.00 52.83 200 LEU A O 1
ATOM 1439 N N . ASN A 1 201 ? 14.439 -26.972 -12.409 1.00 42.99 201 ASN A N 1
ATOM 1440 C CA . ASN A 1 201 ? 15.421 -27.779 -11.690 1.00 40.11 201 ASN A CA 1
ATOM 1441 C C . ASN A 1 201 ? 14.772 -28.882 -10.859 1.00 47.65 201 ASN A C 1
ATOM 1442 O O . ASN A 1 201 ? 15.326 -29.973 -10.720 1.00 57.13 201 ASN A O 1
ATOM 1447 N N . ASN A 1 202 ? 13.596 -28.593 -10.312 1.00 35.49 202 ASN A N 1
ATOM 1448 C CA . ASN A 1 202 ? 12.852 -29.581 -9.540 1.00 33.15 202 ASN A CA 1
ATOM 1449 C C . ASN A 1 202 ? 12.156 -30.594 -10.441 1.00 43.42 202 ASN A C 1
ATOM 1450 O O . ASN A 1 202 ? 11.669 -31.624 -9.974 1.00 41.55 202 ASN A O 1
ATOM 1455 N N . MET A 1 203 ? 12.110 -30.291 -11.735 1.00 53.31 203 MET A N 1
ATOM 1456 C CA . MET A 1 203 ? 11.564 -31.214 -12.722 1.00 45.87 203 MET A CA 1
ATOM 1457 C C . MET A 1 203 ? 12.663 -32.122 -13.263 1.00 36.39 203 MET A C 1
ATOM 1458 O O . MET A 1 203 ? 12.388 -33.089 -13.974 1.00 39.87 203 MET A O 1
ATOM 1463 N N . GLY A 1 204 ? 13.908 -31.802 -12.924 1.00 29.87 204 GLY A N 1
ATOM 1464 C CA . GLY A 1 204 ? 15.041 -32.619 -13.318 1.00 30.88 204 GLY A CA 1
ATOM 1465 C C . GLY A 1 204 ? 15.962 -31.959 -14.326 1.00 41.08 204 GLY A C 1
ATOM 1466 O O . GLY A 1 204 ? 16.666 -32.641 -15.070 1.00 55.63 204 GLY A O 1
ATOM 1467 N N . ALA A 1 205 ? 15.962 -30.630 -14.352 1.00 41.01 205 ALA A N 1
ATOM 1468 C CA . ALA A 1 205 ? 16.811 -29.889 -15.280 1.00 33.15 205 ALA A CA 1
ATOM 1469 C C . ALA A 1 205 ? 18.143 -29.513 -14.643 1.00 30.75 205 ALA A C 1
ATOM 1470 O O . ALA A 1 205 ? 18.387 -29.804 -13.472 1.00 47.15 205 ALA A O 1
ATOM 1472 N N . HIS A 1 206 ? 19.000 -28.864 -15.424 1.00 31.53 206 HIS A N 1
ATOM 1473 C CA . HIS A 1 206 ? 20.310 -28.438 -14.947 1.00 37.50 206 HIS A CA 1
ATOM 1474 C C . HIS A 1 206 ? 20.545 -26.959 -15.239 1.00 43.26 206 HIS A C 1
ATOM 1475 O O . HIS A 1 206 ? 21.108 -26.604 -16.274 1.00 45.80 206 HIS A O 1
ATOM 1482 N N . ILE A 1 207 ? 20.110 -26.101 -14.322 1.00 36.24 207 ILE A N 1
ATOM 1483 C CA . ILE A 1 207 ? 20.248 -24.659 -14.497 1.00 31.85 207 ILE A CA 1
ATOM 1484 C C . ILE A 1 207 ? 21.107 -24.032 -13.404 1.00 41.79 207 ILE A C 1
ATOM 1485 O O . ILE A 1 207 ? 20.825 -24.180 -12.216 1.00 47.50 207 ILE A O 1
ATOM 1490 N N . ARG A 1 208 ? 22.157 -23.328 -13.818 1.00 46.15 208 ARG A N 1
ATOM 1491 C CA . ARG A 1 208 ? 23.030 -22.624 -12.887 1.00 32.90 208 ARG A CA 1
ATOM 1492 C C . ARG A 1 208 ? 23.025 -21.128 -13.175 1.00 39.91 208 ARG A C 1
ATOM 1493 O O . ARG A 1 208 ? 22.704 -20.703 -14.284 1.00 49.89 208 ARG A O 1
ATOM 1501 N N . GLY A 1 209 ? 23.382 -20.335 -12.170 1.00 39.36 209 GLY A N 1
ATOM 1502 C CA . GLY A 1 209 ? 23.515 -18.900 -12.339 1.00 27.19 209 GLY A CA 1
ATOM 1503 C C . GLY A 1 209 ? 22.201 -18.156 -12.471 1.00 31.00 209 GLY A C 1
ATOM 1504 O O . GLY A 1 209 ? 22.179 -17.004 -12.904 1.00 43.74 209 GLY A O 1
ATOM 1505 N N . ALA A 1 210 ? 21.104 -18.809 -12.102 1.00 41.18 210 ALA A N 1
ATOM 1506 C CA . ALA A 1 210 ? 19.794 -18.167 -12.133 1.00 28.97 210 ALA A CA 1
ATOM 1507 C C . ALA A 1 210 ? 19.725 -17.069 -11.080 1.00 45.99 210 ALA A C 1
ATOM 1508 O O . ALA A 1 210 ? 19.879 -17.329 -9.887 1.00 62.51 210 ALA A O 1
ATOM 1510 N N . GLY A 1 211 ? 19.495 -15.840 -11.528 1.00 39.69 211 GLY A N 1
ATOM 1511 C CA . GLY A 1 211 ? 19.482 -14.695 -10.639 1.00 28.80 211 GLY A CA 1
ATOM 1512 C C . GLY A 1 211 ? 20.688 -13.811 -10.882 1.00 35.28 211 GLY A C 1
ATOM 1513 O O . GLY A 1 211 ? 20.739 -12.671 -10.423 1.00 44.12 211 GLY A O 1
ATOM 1514 N N . THR A 1 212 ? 21.664 -14.348 -11.608 1.00 35.68 212 THR A N 1
ATOM 1515 C CA . THR A 1 212 ? 22.866 -13.602 -11.962 1.00 40.17 212 THR A CA 1
ATOM 1516 C C . THR A 1 212 ? 22.828 -13.203 -13.434 1.00 44.62 212 THR A C 1
ATOM 1517 O O . THR A 1 212 ? 21.851 -13.474 -14.133 1.00 52.91 212 THR A O 1
ATOM 1521 N N . ASN A 1 213 ? 23.892 -12.558 -13.901 1.00 41.22 213 ASN A N 1
ATOM 1522 C CA . ASN A 1 213 ? 23.973 -12.121 -15.292 1.00 41.46 2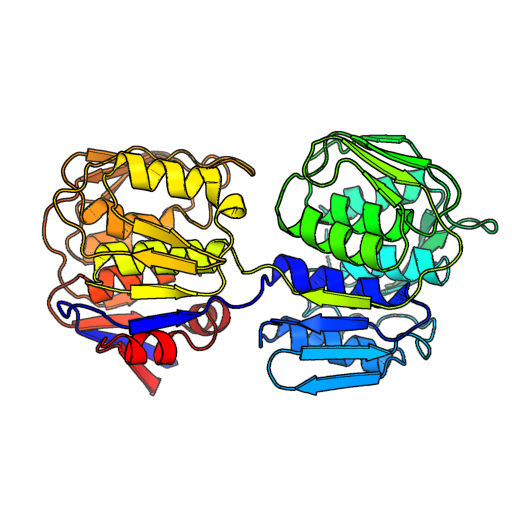13 ASN A CA 1
ATOM 1523 C C . ASN A 1 213 ? 24.326 -13.252 -16.252 1.00 49.05 213 ASN A C 1
ATOM 1524 O O . ASN A 1 213 ? 24.148 -13.125 -17.464 1.00 61.23 213 ASN A O 1
ATOM 1529 N N . ILE A 1 214 ? 24.829 -14.356 -15.708 1.00 43.55 214 ILE A N 1
ATOM 1530 C CA . ILE A 1 214 ? 25.219 -15.497 -16.530 1.00 39.31 214 ILE A CA 1
ATOM 1531 C C . ILE A 1 214 ? 24.497 -16.777 -16.119 1.00 34.83 214 ILE A C 1
ATOM 1532 O O . ILE A 1 214 ? 24.773 -17.348 -15.064 1.00 26.69 214 ILE A O 1
ATOM 1537 N N . ILE A 1 215 ? 23.572 -17.221 -16.964 1.00 37.34 215 ILE A N 1
ATOM 1538 C CA . ILE A 1 215 ? 22.836 -18.454 -16.717 1.00 34.35 215 ILE A CA 1
ATOM 1539 C C . ILE A 1 215 ? 23.355 -19.574 -17.612 1.00 43.01 215 ILE A C 1
ATOM 1540 O O . ILE A 1 215 ? 23.452 -19.412 -18.829 1.00 38.48 215 ILE A O 1
ATOM 1545 N N . ILE A 1 216 ? 23.692 -20.707 -17.003 1.00 53.13 216 ILE A N 1
ATOM 1546 C CA . ILE A 1 216 ? 24.204 -21.855 -17.743 1.00 44.07 216 ILE A CA 1
ATOM 1547 C C . ILE A 1 216 ? 23.221 -23.019 -17.687 1.00 33.71 216 ILE A C 1
ATOM 1548 O O . ILE A 1 216 ? 22.856 -23.483 -16.607 1.00 38.05 216 ILE A O 1
ATOM 1553 N N . ILE A 1 217 ? 22.797 -23.489 -18.856 1.00 29.91 217 ILE A N 1
ATOM 1554 C CA . ILE A 1 217 ? 21.844 -24.591 -18.936 1.00 41.24 217 ILE A CA 1
ATOM 1555 C C . ILE A 1 217 ? 22.451 -25.818 -19.612 1.00 43.64 217 ILE A C 1
ATOM 1556 O O . ILE A 1 217 ? 23.008 -25.724 -20.705 1.00 40.81 217 ILE A O 1
ATOM 1561 N N . ASP A 1 218 ? 22.343 -26.967 -18.952 1.00 50.71 218 ASP A N 1
ATOM 1562 C CA . ASP A 1 218 ? 22.770 -28.231 -19.537 1.00 48.07 218 ASP A CA 1
ATOM 1563 C C . ASP A 1 218 ? 21.550 -29.078 -19.883 1.00 51.16 218 ASP A C 1
ATOM 1564 O O . ASP A 1 218 ? 20.835 -29.543 -18.995 1.00 56.82 218 ASP A O 1
ATOM 1569 N N . GLY A 1 219 ? 21.318 -29.269 -21.177 1.00 27.12 219 GLY A N 1
ATOM 1570 C CA . GLY A 1 219 ? 20.123 -29.939 -21.658 1.00 31.80 219 GLY A CA 1
ATOM 1571 C C . GLY A 1 219 ? 19.960 -31.372 -21.192 1.00 33.54 219 GLY A C 1
ATOM 1572 O O . GLY A 1 219 ? 20.939 -32.101 -21.029 1.00 44.51 219 GLY A O 1
ATOM 1573 N N . VAL A 1 220 ? 18.711 -31.772 -20.974 1.00 33.06 220 VAL A N 1
ATOM 1574 C CA . VAL A 1 220 ? 18.390 -33.140 -20.582 1.00 38.46 220 VAL A CA 1
ATOM 1575 C C . VAL A 1 220 ? 17.318 -33.719 -21.501 1.00 41.94 220 VAL A C 1
ATOM 1576 O O . VAL A 1 220 ? 16.564 -32.978 -22.134 1.00 37.42 220 VAL A O 1
ATOM 1580 N N . GLU A 1 221 ? 17.250 -35.044 -21.569 1.00 49.14 221 GLU A N 1
ATOM 1581 C CA . GLU A 1 221 ? 16.334 -35.716 -22.488 1.00 54.36 221 GLU A CA 1
ATOM 1582 C C . GLU A 1 221 ? 14.895 -35.763 -21.978 1.00 53.13 221 GLU A C 1
ATOM 1583 O O . GLU A 1 221 ? 13.955 -35.524 -22.736 1.00 50.27 221 GLU A O 1
ATOM 1589 N N . ARG A 1 222 ? 14.724 -36.075 -20.697 1.00 41.19 222 ARG A N 1
ATOM 1590 C CA . ARG A 1 222 ? 13.390 -36.202 -20.120 1.00 36.24 222 ARG A CA 1
ATOM 1591 C C . ARG A 1 222 ? 13.239 -35.388 -18.839 1.00 44.69 222 ARG A C 1
ATOM 1592 O O . ARG A 1 222 ? 14.205 -35.175 -18.107 1.00 43.06 222 ARG A O 1
ATOM 1600 N N . LEU A 1 223 ? 12.016 -34.937 -18.576 1.00 46.96 223 LEU A N 1
ATOM 1601 C CA . LEU A 1 223 ? 11.716 -34.170 -17.372 1.00 39.03 223 LEU A CA 1
ATOM 1602 C C . LEU A 1 223 ? 10.525 -34.763 -16.626 1.00 40.66 223 LEU A C 1
ATOM 1603 O O . LEU A 1 223 ? 9.465 -34.985 -17.209 1.00 50.71 223 LEU A O 1
ATOM 1608 N N . HIS A 1 224 ? 10.706 -35.016 -15.333 1.00 32.35 224 HIS A N 1
ATOM 1609 C CA . HIS A 1 224 ? 9.645 -35.586 -14.511 1.00 40.78 224 HIS A CA 1
ATOM 1610 C C . HIS A 1 224 ? 8.772 -34.504 -13.883 1.00 43.50 224 HIS A C 1
ATOM 1611 O O . HIS A 1 224 ? 8.990 -33.312 -14.101 1.00 47.83 224 HIS A O 1
ATOM 1618 N N . GLY A 1 225 ? 7.781 -34.928 -13.106 1.00 41.31 225 GLY A N 1
ATOM 1619 C CA . GLY A 1 225 ? 6.869 -34.003 -12.458 1.00 52.52 225 GLY A CA 1
ATOM 1620 C C . GLY A 1 225 ? 7.347 -33.575 -11.085 1.00 49.49 225 GLY A C 1
ATOM 1621 O O . GLY A 1 225 ? 8.253 -34.185 -10.515 1.00 49.84 225 GLY A O 1
ATOM 1622 N N . THR A 1 226 ? 6.734 -32.523 -10.553 1.00 38.67 226 THR A N 1
ATOM 1623 C CA . THR A 1 226 ? 7.092 -32.009 -9.236 1.00 39.96 226 THR A CA 1
ATOM 1624 C C . THR A 1 226 ? 5.992 -31.113 -8.678 1.00 34.52 226 THR A C 1
ATOM 1625 O O . THR A 1 226 ? 4.950 -30.928 -9.306 1.00 48.69 226 THR A O 1
ATOM 1629 N N . ARG A 1 227 ? 6.231 -30.561 -7.493 1.00 33.63 227 ARG A N 1
ATOM 1630 C CA . ARG A 1 227 ? 5.305 -29.612 -6.889 1.00 37.33 227 ARG A CA 1
ATOM 1631 C C . ARG A 1 227 ? 6.037 -28.328 -6.507 1.00 44.06 227 ARG A C 1
ATOM 1632 O O . ARG A 1 227 ? 7.005 -28.356 -5.747 1.00 58.92 227 ARG A O 1
ATOM 1640 N N . HIS A 1 228 ? 5.569 -27.205 -7.041 1.00 32.35 228 HIS A N 1
ATOM 1641 C CA . HIS A 1 228 ? 6.249 -25.928 -6.862 1.00 31.20 228 HIS A CA 1
ATOM 1642 C C . HIS A 1 228 ? 5.347 -24.889 -6.204 1.00 35.89 228 HIS A C 1
ATOM 1643 O O . HIS A 1 228 ? 4.134 -24.885 -6.415 1.00 50.76 228 HIS A O 1
ATOM 1650 N N . GLN A 1 229 ? 5.945 -24.010 -5.406 1.00 32.80 229 GLN A N 1
ATOM 1651 C CA . GLN A 1 229 ? 5.207 -22.916 -4.785 1.00 27.99 229 GLN A CA 1
ATOM 1652 C C . GLN A 1 229 ? 5.565 -21.588 -5.443 1.00 34.38 229 GLN A C 1
ATOM 1653 O O . GLN A 1 229 ? 6.712 -21.146 -5.382 1.00 47.56 229 GLN A O 1
ATOM 1659 N N . VAL A 1 230 ? 4.577 -20.961 -6.072 1.00 24.95 230 VAL A N 1
ATOM 1660 C CA . VAL A 1 230 ? 4.779 -19.692 -6.765 1.00 25.52 230 VAL A CA 1
ATOM 1661 C C . VAL A 1 230 ? 5.222 -18.596 -5.802 1.00 30.33 230 VAL A C 1
ATOM 1662 O O . VAL A 1 230 ? 4.611 -18.399 -4.751 1.00 47.93 230 VAL A O 1
ATOM 1666 N N . ILE A 1 231 ? 6.289 -17.889 -6.162 1.00 32.52 231 ILE A N 1
ATOM 1667 C CA . ILE A 1 231 ? 6.782 -16.783 -5.349 1.00 39.64 231 ILE A CA 1
ATOM 1668 C C . ILE A 1 231 ? 5.739 -15.672 -5.256 1.00 36.23 231 ILE A C 1
ATOM 1669 O O . ILE A 1 231 ? 4.953 -15.474 -6.183 1.00 46.09 231 ILE A O 1
ATOM 1674 N N . PRO A 1 232 ? 5.717 -14.955 -4.124 1.00 31.82 232 PRO A N 1
ATOM 1675 C CA . PRO A 1 232 ? 4.762 -13.859 -3.930 1.00 28.34 232 PRO A CA 1
ATOM 1676 C C . PRO A 1 232 ? 5.026 -12.693 -4.875 1.00 26.18 232 PRO A C 1
ATOM 1677 O O . PRO A 1 232 ? 6.149 -12.526 -5.352 1.00 38.05 232 PRO A O 1
ATOM 1681 N N . ASP A 1 233 ? 3.995 -11.900 -5.142 1.00 26.97 233 ASP A N 1
ATOM 1682 C CA . ASP A 1 233 ? 4.154 -10.671 -5.904 1.00 41.19 233 ASP A CA 1
ATOM 1683 C C . ASP A 1 233 ? 4.885 -9.658 -5.031 1.00 46.15 233 ASP A C 1
ATOM 1684 O O . ASP A 1 233 ? 4.309 -9.105 -4.094 1.00 49.54 233 ASP A O 1
ATOM 1689 N N . ARG A 1 234 ? 6.156 -9.422 -5.339 1.00 38.89 234 ARG A N 1
ATOM 1690 C CA . ARG A 1 234 ? 6.986 -8.522 -4.542 1.00 41.00 234 ARG A CA 1
ATOM 1691 C C . ARG A 1 234 ? 6.490 -7.079 -4.583 1.00 48.60 234 ARG A C 1
ATOM 1692 O O . ARG A 1 234 ? 6.735 -6.305 -3.658 1.00 48.65 234 ARG A O 1
ATOM 1700 N N . ILE A 1 235 ? 5.793 -6.722 -5.656 1.00 42.01 235 ILE A N 1
ATOM 1701 C CA . ILE A 1 235 ? 5.264 -5.372 -5.801 1.00 43.16 235 ILE A CA 1
ATOM 1702 C C . ILE A 1 235 ? 4.024 -5.181 -4.933 1.00 46.23 235 ILE A C 1
ATOM 1703 O O . ILE A 1 235 ? 3.876 -4.159 -4.260 1.00 43.44 235 ILE A O 1
ATOM 1708 N N . GLU A 1 236 ? 3.136 -6.170 -4.951 1.00 41.33 236 GLU A N 1
ATOM 1709 C CA . GLU A 1 236 ? 1.952 -6.152 -4.102 1.00 34.79 236 GLU A CA 1
ATOM 1710 C C . GLU A 1 236 ? 2.368 -6.195 -2.635 1.00 37.96 236 GLU A C 1
ATOM 1711 O O . GLU A 1 236 ? 1.722 -5.593 -1.777 1.00 38.04 236 GLU A O 1
ATOM 1717 N N . ALA A 1 237 ? 3.456 -6.908 -2.360 1.00 43.07 237 ALA A N 1
ATOM 1718 C CA . ALA A 1 237 ? 4.010 -6.983 -1.014 1.00 46.32 237 ALA A CA 1
ATOM 1719 C C . ALA A 1 237 ? 4.469 -5.608 -0.546 1.00 48.18 237 ALA A C 1
ATOM 1720 O O . ALA A 1 237 ? 4.066 -5.138 0.517 1.00 49.41 237 ALA A O 1
ATOM 1722 N N . GLY A 1 238 ? 5.306 -4.964 -1.354 1.00 48.81 238 GLY A N 1
ATOM 1723 C CA . GLY A 1 238 ? 5.818 -3.643 -1.036 1.00 46.17 238 GLY A CA 1
ATOM 1724 C C . GLY A 1 238 ? 4.726 -2.596 -0.933 1.00 37.53 238 GLY A C 1
ATOM 1725 O O . GLY A 1 238 ? 4.885 -1.586 -0.248 1.00 37.77 238 GLY A O 1
ATOM 1726 N N . THR A 1 239 ? 3.613 -2.839 -1.618 1.00 36.54 239 THR A N 1
ATOM 1727 C CA . THR A 1 239 ? 2.471 -1.935 -1.568 1.00 39.41 239 THR A CA 1
ATOM 1728 C C . THR A 1 239 ? 1.810 -1.976 -0.193 1.00 37.38 239 THR A C 1
ATOM 1729 O O . THR A 1 239 ? 1.526 -0.936 0.401 1.00 27.69 239 THR A O 1
ATOM 1733 N N . TYR A 1 240 ? 1.575 -3.184 0.311 1.00 45.54 240 TYR A N 1
ATOM 1734 C CA . TYR A 1 240 ? 0.921 -3.361 1.603 1.00 40.85 240 TYR A CA 1
ATOM 1735 C C . TYR A 1 240 ? 1.848 -3.043 2.773 1.00 40.14 240 TYR A C 1
ATOM 1736 O O . TYR A 1 240 ? 1.394 -2.591 3.824 1.00 47.10 240 TYR A O 1
ATOM 1745 N N . ILE A 1 241 ? 3.143 -3.283 2.590 1.00 41.40 241 ILE A N 1
ATOM 1746 C CA . ILE A 1 241 ? 4.131 -2.928 3.603 1.00 45.44 241 ILE A CA 1
ATOM 1747 C C . ILE A 1 241 ? 4.169 -1.413 3.776 1.00 42.22 241 ILE A C 1
ATOM 1748 O O . ILE A 1 241 ? 4.236 -0.903 4.895 1.00 44.93 241 ILE A O 1
ATOM 1753 N N . SER A 1 242 ? 4.111 -0.699 2.656 1.00 41.63 242 SER A N 1
ATOM 1754 C CA . SER A 1 242 ? 4.074 0.757 2.673 1.00 37.28 242 SER A CA 1
ATOM 1755 C C . SER A 1 242 ? 2.778 1.250 3.307 1.00 41.95 242 SER A C 1
ATOM 1756 O O . SER A 1 242 ? 2.762 2.265 4.003 1.00 43.61 242 SER A O 1
ATOM 1759 N N . LEU A 1 243 ? 1.695 0.518 3.065 1.00 43.81 243 LEU A N 1
ATOM 1760 C CA . LEU A 1 243 ? 0.390 0.866 3.614 1.00 46.02 243 LEU A CA 1
ATOM 1761 C C . LEU A 1 243 ? 0.367 0.658 5.125 1.00 49.28 243 LEU A C 1
ATOM 1762 O O . LEU A 1 243 ? -0.090 1.523 5.874 1.00 54.89 243 LEU A O 1
ATOM 1767 N N . ALA A 1 244 ? 0.862 -0.495 5.565 1.00 40.52 244 ALA A N 1
ATOM 1768 C CA . ALA A 1 244 ? 0.867 -0.844 6.982 1.00 29.41 244 ALA A CA 1
ATOM 1769 C C . ALA A 1 244 ? 1.734 0.106 7.800 1.00 35.57 244 ALA A C 1
ATOM 1770 O O . ALA A 1 244 ? 1.457 0.360 8.972 1.00 49.13 244 ALA A O 1
ATOM 1772 N N . ALA A 1 245 ? 2.785 0.629 7.179 1.00 34.52 245 ALA A N 1
ATOM 1773 C CA . ALA A 1 245 ? 3.689 1.547 7.860 1.00 39.19 245 ALA A CA 1
ATOM 1774 C C . ALA A 1 245 ? 3.100 2.951 7.932 1.00 35.92 245 ALA A C 1
ATOM 1775 O O . ALA A 1 245 ? 3.472 3.746 8.794 1.00 32.61 245 ALA A O 1
ATOM 1777 N N . ALA A 1 246 ? 2.174 3.246 7.027 1.00 40.30 246 ALA A N 1
ATOM 1778 C CA . ALA A 1 246 ? 1.614 4.588 6.917 1.00 33.60 246 ALA A CA 1
ATOM 1779 C C . ALA A 1 246 ? 0.402 4.811 7.818 1.00 28.83 246 ALA A C 1
ATOM 1780 O O . ALA A 1 246 ? 0.274 5.863 8.445 1.00 39.62 246 ALA A O 1
ATOM 1782 N N . VAL A 1 247 ? -0.484 3.822 7.884 1.00 36.44 247 VAL A N 1
ATOM 1783 C CA . VAL A 1 247 ? -1.754 3.991 8.584 1.00 40.59 247 VAL A CA 1
ATOM 1784 C C . VAL A 1 247 ? -2.030 2.863 9.583 1.00 24.32 247 VAL A C 1
ATOM 1785 O O . VAL A 1 247 ? -2.941 2.960 10.405 1.00 35.95 247 VAL A O 1
ATOM 1789 N N . GLY A 1 248 ? -1.236 1.800 9.517 1.00 31.31 248 GLY A N 1
ATOM 1790 C CA . GL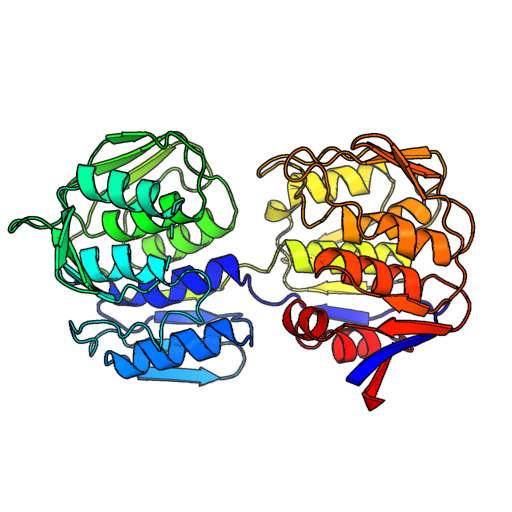Y A 1 248 ? -1.431 0.657 10.391 1.00 36.58 248 GLY A CA 1
ATOM 1791 C C . GLY A 1 248 ? -0.754 0.801 11.742 1.00 43.65 248 GLY A C 1
ATOM 1792 O O . GLY A 1 248 ? 0.224 1.535 11.881 1.00 50.97 248 GLY A O 1
ATOM 1793 N N . LYS A 1 249 ? -1.280 0.098 12.741 1.00 32.42 249 LYS A N 1
ATOM 1794 C CA . LYS A 1 249 ? -0.706 0.125 14.083 1.00 31.19 249 LYS A CA 1
ATOM 1795 C C . LYS A 1 249 ? -0.349 -1.280 14.560 1.00 33.47 249 LYS A C 1
ATOM 1796 O O . LYS A 1 249 ? -0.155 -1.511 15.754 1.00 36.24 249 LYS A O 1
ATOM 1802 N N . GLY A 1 250 ? -0.263 -2.215 13.621 1.00 27.22 250 GLY A N 1
ATOM 1803 C CA . GLY A 1 250 ? 0.062 -3.591 13.944 1.00 27.72 250 GLY A CA 1
ATOM 1804 C C . GLY A 1 250 ? -0.455 -4.557 12.898 1.00 26.99 250 GLY A C 1
ATOM 1805 O O . GLY A 1 250 ? -1.437 -5.264 13.123 1.00 87.52 250 GLY A O 1
ATOM 1806 N N . ILE A 1 251 ? 0.210 -4.583 11.748 1.00 38.12 251 ILE A N 1
ATOM 1807 C CA . ILE A 1 251 ? -0.201 -5.444 10.646 1.00 40.61 251 ILE A CA 1
ATOM 1808 C C . ILE A 1 251 ? 0.916 -6.401 10.248 1.00 40.63 251 ILE A C 1
ATOM 1809 O O . ILE A 1 251 ? 2.050 -5.982 10.016 1.00 52.76 251 ILE A O 1
ATOM 1814 N N . ARG A 1 252 ? 0.590 -7.687 10.172 1.00 28.71 252 ARG A N 1
ATOM 1815 C CA . ARG A 1 252 ? 1.554 -8.690 9.740 1.00 25.29 252 ARG A CA 1
ATOM 1816 C C . ARG A 1 252 ? 1.295 -9.114 8.299 1.00 26.79 252 ARG A C 1
ATOM 1817 O O . ARG A 1 252 ? 0.285 -9.751 8.001 1.00 30.87 252 ARG A O 1
ATOM 1825 N N . ILE A 1 253 ? 2.211 -8.750 7.409 1.00 27.58 253 ILE A N 1
ATOM 1826 C CA . ILE A 1 253 ? 2.105 -9.124 6.004 1.00 26.21 253 ILE A CA 1
ATOM 1827 C C . ILE A 1 253 ? 2.593 -10.554 5.808 1.00 30.81 253 ILE A C 1
ATOM 1828 O O . ILE A 1 253 ? 3.763 -10.855 6.038 1.00 28.53 253 ILE A O 1
ATOM 1833 N N . ASN A 1 254 ? 1.689 -11.432 5.387 1.00 30.27 254 ASN A N 1
ATOM 1834 C CA . ASN A 1 254 ? 2.018 -12.842 5.215 1.00 35.08 254 ASN A CA 1
ATOM 1835 C C . ASN A 1 254 ? 2.369 -13.192 3.773 1.00 40.83 254 ASN A C 1
ATOM 1836 O O . ASN A 1 254 ? 1.954 -12.502 2.840 1.00 44.58 254 ASN A O 1
ATOM 1841 N N . ASN A 1 255 ? 3.133 -14.269 3.606 1.00 38.17 255 ASN A N 1
ATOM 1842 C CA . ASN A 1 255 ? 3.599 -14.715 2.295 1.00 38.40 255 ASN A CA 1
ATOM 1843 C C . ASN A 1 255 ? 4.371 -13.626 1.556 1.00 44.26 255 ASN A C 1
ATOM 1844 O O . ASN A 1 255 ? 3.940 -13.146 0.509 1.00 47.51 255 ASN A O 1
ATOM 1849 N N . VAL A 1 256 ? 5.512 -13.235 2.115 1.00 50.54 256 VAL A N 1
ATOM 1850 C CA . VAL A 1 256 ? 6.356 -12.212 1.510 1.00 38.35 256 VAL A CA 1
ATOM 1851 C C . VAL A 1 256 ? 7.832 -12.579 1.628 1.00 36.65 256 VAL A C 1
ATOM 1852 O O . VAL A 1 256 ? 8.324 -12.876 2.717 1.00 31.06 256 VAL A O 1
ATOM 1856 N N . LEU A 1 257 ? 8.533 -12.568 0.500 1.00 47.96 257 LEU A N 1
ATOM 1857 C CA . LEU A 1 257 ? 9.954 -12.889 0.493 1.00 47.07 257 LEU A CA 1
ATOM 1858 C C . LEU A 1 257 ? 10.808 -11.640 0.690 1.00 46.84 257 LEU A C 1
ATOM 1859 O O . LEU A 1 257 ? 10.844 -10.752 -0.162 1.00 38.58 257 LEU A O 1
ATOM 1864 N N . TYR A 1 258 ? 11.488 -11.588 1.831 1.00 51.80 258 TYR A N 1
ATOM 1865 C CA . TYR A 1 258 ? 12.332 -10.459 2.204 1.00 43.98 258 TYR A CA 1
ATOM 1866 C C . TYR A 1 258 ? 13.479 -10.270 1.214 1.00 42.62 258 TYR A C 1
ATOM 1867 O O . TYR A 1 258 ? 13.907 -9.145 0.955 1.00 42.11 258 TYR A O 1
ATOM 1876 N N . GLU A 1 259 ? 13.968 -11.374 0.658 1.00 44.70 259 GLU A N 1
ATOM 1877 C CA . GLU A 1 259 ? 15.122 -11.336 -0.235 1.00 37.14 259 GLU A CA 1
ATOM 1878 C C . GLU A 1 259 ? 14.797 -10.786 -1.624 1.00 43.72 259 GLU A C 1
ATOM 1879 O O . GLU A 1 259 ? 15.698 -10.540 -2.424 1.00 53.12 259 GLU A O 1
ATOM 1885 N N . HIS A 1 260 ? 13.512 -10.595 -1.907 1.00 42.48 260 HIS A N 1
ATOM 1886 C CA . HIS A 1 260 ? 13.090 -10.055 -3.196 1.00 38.10 260 HIS A CA 1
ATOM 1887 C C . HIS A 1 260 ? 12.766 -8.568 -3.101 1.00 37.15 260 HIS A C 1
ATOM 1888 O O . HIS A 1 260 ? 12.337 -7.951 -4.076 1.00 44.98 260 HIS A O 1
ATOM 1895 N N . LEU A 1 261 ? 12.973 -7.998 -1.919 1.00 42.93 261 LEU A N 1
ATOM 1896 C CA . LEU A 1 261 ? 12.728 -6.578 -1.697 1.00 42.59 261 LEU A CA 1
ATOM 1897 C C . LEU A 1 261 ? 13.930 -5.930 -1.021 1.00 49.18 261 LEU A C 1
ATOM 1898 O O . LEU A 1 261 ? 13.776 -5.041 -0.186 1.00 50.54 261 LEU A O 1
ATOM 1903 N N . GLU A 1 262 ? 15.124 -6.381 -1.395 1.00 50.24 262 GLU A N 1
ATOM 1904 C CA . GLU A 1 262 ? 16.365 -5.925 -0.776 1.00 40.23 262 GLU A CA 1
ATOM 1905 C C . GLU A 1 262 ? 16.508 -4.405 -0.822 1.00 57.96 262 GLU A C 1
ATOM 1906 O O . GLU A 1 262 ? 16.786 -3.768 0.193 1.00 70.69 262 GLU A O 1
ATOM 1912 N N . GLY A 1 263 ? 16.311 -3.832 -2.004 1.00 59.99 263 GLY A N 1
ATOM 1913 C CA . GLY A 1 263 ? 16.428 -2.397 -2.184 1.00 54.47 263 GLY A CA 1
ATOM 1914 C C . GLY A 1 263 ? 15.297 -1.628 -1.529 1.00 58.23 263 GLY A C 1
ATOM 1915 O O . GLY A 1 263 ? 15.514 -0.563 -0.950 1.00 60.71 263 GLY A O 1
ATOM 1916 N N . PHE A 1 264 ? 14.087 -2.171 -1.621 1.00 61.31 264 PHE A N 1
ATOM 1917 C CA . PHE A 1 264 ? 12.905 -1.527 -1.056 1.00 43.46 264 PHE A CA 1
ATOM 1918 C C . PHE A 1 264 ? 12.964 -1.474 0.468 1.00 45.83 264 PHE A C 1
ATOM 1919 O O . PHE A 1 264 ? 12.607 -0.465 1.077 1.00 44.71 264 PHE A O 1
ATOM 1927 N N . ILE A 1 265 ? 13.416 -2.566 1.077 1.00 42.75 265 ILE A N 1
ATOM 1928 C CA . ILE A 1 265 ? 13.537 -2.644 2.529 1.00 35.47 265 ILE A CA 1
ATOM 1929 C C . ILE A 1 265 ? 14.611 -1.687 3.044 1.00 44.72 265 ILE A C 1
ATOM 1930 O O . ILE A 1 265 ? 14.424 -1.017 4.061 1.00 48.11 265 ILE A O 1
ATOM 1935 N N . ALA A 1 266 ? 15.729 -1.620 2.326 1.00 49.75 266 ALA A N 1
ATOM 1936 C CA . ALA A 1 266 ? 16.849 -0.765 2.709 1.00 44.68 266 ALA A CA 1
ATOM 1937 C C . ALA A 1 266 ? 16.451 0.707 2.791 1.00 44.45 266 ALA A C 1
ATOM 1938 O O . ALA A 1 266 ? 16.947 1.445 3.642 1.00 55.40 266 ALA A O 1
ATOM 1940 N N . LYS A 1 267 ? 15.555 1.128 1.904 1.00 48.71 267 LYS A N 1
ATOM 1941 C CA . LYS A 1 267 ? 15.073 2.505 1.904 1.00 52.60 267 LYS A CA 1
ATOM 1942 C C . LYS A 1 267 ? 14.142 2.775 3.083 1.00 47.02 267 LYS A C 1
ATOM 1943 O O . LYS A 1 267 ? 14.121 3.878 3.628 1.00 56.64 267 LYS A O 1
ATOM 1949 N N . LEU A 1 268 ? 13.375 1.762 3.473 1.00 39.10 268 LEU A N 1
ATOM 1950 C CA . LEU A 1 268 ? 12.483 1.881 4.621 1.00 40.26 268 LEU A CA 1
ATOM 1951 C C . LEU A 1 268 ? 13.275 2.037 5.913 1.00 40.15 268 LEU A C 1
ATOM 1952 O O . LEU A 1 268 ? 12.901 2.812 6.793 1.00 45.17 268 LEU A O 1
ATOM 1957 N N . GLU A 1 269 ? 14.375 1.297 6.020 1.00 39.39 269 GLU A N 1
ATOM 1958 C CA . GLU A 1 269 ? 15.224 1.352 7.203 1.00 43.23 269 GLU A CA 1
ATOM 1959 C C . GLU A 1 269 ? 15.941 2.695 7.311 1.00 48.55 269 GLU A C 1
ATOM 1960 O O . GLU A 1 269 ? 16.314 3.124 8.403 1.00 59.23 269 GLU A O 1
ATOM 1966 N N . GLU A 1 270 ? 16.127 3.355 6.173 1.00 50.58 270 GLU A N 1
ATOM 1967 C CA . GLU A 1 270 ? 16.744 4.675 6.145 1.00 39.81 270 GLU A CA 1
ATOM 1968 C C . GLU A 1 270 ? 15.774 5.709 6.707 1.00 43.87 270 GLU A C 1
ATOM 1969 O O . GLU A 1 270 ? 16.185 6.730 7.260 1.00 50.47 270 GLU A O 1
ATOM 1975 N N . MET A 1 271 ? 14.481 5.430 6.567 1.00 42.39 271 MET A N 1
ATOM 1976 C CA . MET A 1 271 ? 13.442 6.312 7.083 1.00 46.92 271 MET A CA 1
ATOM 1977 C C . MET A 1 271 ? 13.266 6.130 8.584 1.00 50.28 271 MET A C 1
ATOM 1978 O O . MET A 1 271 ? 12.958 7.079 9.304 1.00 54.94 271 MET A O 1
ATOM 1983 N N . GLY A 1 272 ? 13.462 4.901 9.050 1.00 41.55 272 GLY A N 1
ATOM 1984 C CA . GLY A 1 272 ? 13.284 4.579 10.453 1.00 43.68 272 GLY A CA 1
ATOM 1985 C C . GLY A 1 272 ? 12.095 3.666 10.670 1.00 52.06 272 GLY A C 1
ATOM 1986 O O . GLY A 1 272 ? 11.552 3.585 11.772 1.00 64.75 272 GLY A O 1
ATOM 1987 N N . VAL A 1 273 ? 11.687 2.977 9.609 1.00 48.41 273 VAL A N 1
ATOM 1988 C CA . VAL A 1 273 ? 10.566 2.048 9.681 1.00 40.41 273 VAL A CA 1
ATOM 1989 C C . VAL A 1 273 ? 10.927 0.818 10.506 1.00 48.19 273 VAL A C 1
ATOM 1990 O O . VAL A 1 273 ? 11.831 0.062 10.148 1.00 42.42 273 VAL A O 1
ATOM 1994 N N . ARG A 1 274 ? 10.217 0.626 11.613 1.00 53.05 274 ARG A N 1
ATOM 1995 C CA . ARG A 1 274 ? 10.459 -0.513 12.491 1.00 56.28 274 ARG A CA 1
ATOM 1996 C C . ARG A 1 274 ? 9.635 -1.723 12.068 1.00 53.01 274 ARG A C 1
ATOM 1997 O O . ARG A 1 274 ? 8.431 -1.615 11.835 1.00 58.47 274 ARG A O 1
ATOM 2005 N N . MET A 1 275 ? 10.293 -2.875 11.978 1.00 40.00 275 MET A N 1
ATOM 2006 C CA . MET A 1 275 ? 9.631 -4.106 11.567 1.00 41.14 275 MET A CA 1
ATOM 2007 C C . MET A 1 275 ? 10.461 -5.335 11.922 1.00 42.09 275 MET A C 1
ATOM 2008 O O . MET A 1 275 ? 11.689 -5.314 11.833 1.00 45.62 275 MET A O 1
ATOM 2013 N N . THR A 1 276 ? 9.782 -6.402 12.330 1.00 28.06 276 THR A N 1
ATOM 2014 C CA . THR A 1 276 ? 10.441 -7.669 12.618 1.00 48.31 276 THR A CA 1
ATOM 2015 C C . THR A 1 276 ? 10.218 -8.641 11.465 1.00 40.29 276 THR A C 1
ATOM 2016 O O . THR A 1 276 ? 9.178 -8.605 10.809 1.00 30.54 276 THR A O 1
ATOM 2020 N N . VAL A 1 277 ? 11.197 -9.506 11.219 1.00 42.19 277 VAL A N 1
ATOM 2021 C CA . VAL A 1 277 ? 11.112 -10.450 10.109 1.00 42.74 277 VAL A CA 1
ATOM 2022 C C . VAL A 1 277 ? 11.243 -11.897 10.578 1.00 45.76 277 VAL A C 1
ATOM 2023 O O . VAL A 1 277 ? 12.240 -12.273 11.195 1.00 51.18 277 VAL A O 1
ATOM 2027 N N . SER A 1 278 ? 10.229 -12.703 10.279 1.00 40.77 278 SER A N 1
ATOM 2028 C CA . SER A 1 278 ? 10.237 -14.116 10.637 1.00 45.99 278 SER A CA 1
ATOM 2029 C C . SER A 1 278 ? 9.530 -14.946 9.572 1.00 56.79 278 SER A C 1
ATOM 2030 O O . SER A 1 278 ? 8.531 -14.507 9.000 1.00 60.66 278 SER A O 1
ATOM 2033 N N . GLU A 1 279 ? 10.056 -16.143 9.321 1.00 69.56 279 GLU A N 1
ATOM 2034 C CA . GLU A 1 279 ? 9.513 -17.048 8.309 1.00 68.67 279 GLU A CA 1
ATOM 2035 C C . GLU A 1 279 ? 9.413 -16.357 6.952 1.00 67.20 279 GLU A C 1
ATOM 2036 O O . GLU A 1 279 ? 10.370 -15.736 6.487 1.00 60.59 279 GLU A O 1
ATOM 2042 N N . ASP A 1 280 ? 8.248 -16.468 6.324 1.00 65.53 280 ASP A N 1
ATOM 2043 C CA . ASP A 1 280 ? 7.978 -15.756 5.083 1.00 63.10 280 ASP A CA 1
ATOM 2044 C C . ASP A 1 280 ? 6.965 -14.646 5.338 1.00 57.12 280 ASP A C 1
ATOM 2045 O O . ASP A 1 280 ? 6.075 -14.405 4.523 1.00 63.85 280 ASP A O 1
ATOM 2050 N N . SER A 1 281 ? 7.106 -13.978 6.478 1.00 46.98 281 SER A N 1
ATOM 2051 C CA . SER A 1 281 ? 6.192 -12.908 6.860 1.00 40.45 281 SER A CA 1
ATOM 2052 C C . SER A 1 281 ? 6.935 -11.715 7.453 1.00 44.95 281 SER A C 1
ATOM 2053 O O . SER A 1 281 ? 8.054 -11.849 7.948 1.00 45.76 281 SER A O 1
ATOM 2056 N N . ILE A 1 282 ? 6.302 -10.548 7.395 1.00 49.12 282 ILE A N 1
ATOM 2057 C CA . ILE A 1 282 ? 6.876 -9.326 7.946 1.00 42.40 282 ILE A CA 1
ATOM 2058 C C . ILE A 1 282 ? 5.852 -8.603 8.815 1.00 33.81 282 ILE A C 1
ATOM 2059 O O . ILE A 1 282 ? 4.764 -8.263 8.349 1.00 36.10 282 ILE A O 1
ATOM 2064 N N . PHE A 1 283 ? 6.200 -8.372 10.076 1.00 27.89 283 PHE A N 1
ATOM 2065 C CA . PHE A 1 283 ? 5.312 -7.660 10.987 1.00 28.89 283 PHE A CA 1
ATOM 2066 C C . PHE A 1 283 ? 5.689 -6.185 11.079 1.00 34.50 283 PHE A C 1
ATOM 2067 O O . PHE A 1 283 ? 6.763 -5.840 11.572 1.00 44.54 283 PHE A O 1
ATOM 2075 N N . VAL A 1 284 ? 4.799 -5.320 10.605 1.00 36.38 284 VAL A N 1
ATOM 2076 C CA . VAL A 1 284 ? 5.024 -3.882 10.671 1.00 38.46 284 VAL A CA 1
ATOM 2077 C C . VAL A 1 284 ? 4.371 -3.287 11.914 1.00 49.08 284 VAL A C 1
ATOM 2078 O O . VAL A 1 284 ? 3.154 -3.361 12.085 1.00 58.13 284 VAL A O 1
ATOM 2082 N N . GLU A 1 285 ? 5.189 -2.696 12.780 1.00 46.94 285 GLU A N 1
ATOM 2083 C CA . GLU A 1 285 ? 4.699 -2.081 14.007 1.00 35.16 285 GLU A CA 1
ATOM 2084 C C . GLU A 1 285 ? 4.056 -0.734 13.706 1.00 42.27 285 GLU A C 1
ATOM 2085 O O . GLU A 1 285 ? 3.898 -0.358 12.544 1.00 44.12 285 GLU A O 1
ATOM 2091 N N . GLU A 1 286 ? 3.685 -0.009 14.756 1.00 45.17 286 GLU A N 1
ATOM 2092 C CA . GLU A 1 286 ? 3.183 1.349 14.598 1.00 49.66 286 GLU A CA 1
ATOM 2093 C C . GLU A 1 286 ? 4.358 2.309 14.451 1.00 52.34 286 GLU A C 1
ATOM 2094 O O . GLU A 1 286 ? 5.229 2.375 15.318 1.00 55.61 286 GLU A O 1
ATOM 2100 N N . GLN A 1 287 ? 4.378 3.049 13.348 1.00 49.60 287 GLN A N 1
ATOM 2101 C CA . GLN A 1 287 ? 5.512 3.909 13.031 1.00 41.86 287 GLN A CA 1
ATOM 2102 C C . GLN A 1 287 ? 5.354 5.319 13.588 1.00 46.15 287 GLN A C 1
ATOM 2103 O O . GLN A 1 287 ? 4.240 5.790 13.818 1.00 48.07 287 GLN A O 1
ATOM 2109 N N . SER A 1 288 ? 6.487 5.982 13.800 1.00 56.69 288 SER A N 1
ATOM 2110 C CA . SER A 1 288 ? 6.515 7.358 14.281 1.00 55.20 288 SER A CA 1
ATOM 2111 C C . SER A 1 288 ? 7.891 7.962 14.024 1.00 60.27 288 SER A C 1
ATOM 2112 O O . SER A 1 288 ? 8.898 7.252 14.048 1.00 76.83 288 SER A O 1
ATOM 2115 N N . ASN A 1 289 ? 7.924 9.269 13.777 1.00 51.97 289 ASN A N 1
ATOM 2116 C CA . ASN A 1 289 ? 9.169 9.981 13.489 1.00 55.73 289 ASN A CA 1
ATOM 2117 C C . ASN A 1 289 ? 9.962 9.378 12.333 1.00 51.87 289 ASN A C 1
ATOM 2118 O O . ASN A 1 289 ? 11.072 8.881 12.520 1.00 65.21 289 ASN A O 1
ATOM 2123 N N . LEU A 1 290 ? 9.384 9.424 11.137 1.00 40.37 290 LEU A N 1
ATOM 2124 C CA . LEU A 1 290 ? 10.053 8.911 9.948 1.00 38.81 290 LEU A CA 1
ATOM 2125 C C . LEU A 1 290 ? 10.833 10.015 9.240 1.00 43.80 290 LEU A C 1
ATOM 2126 O O . LEU A 1 290 ? 10.418 11.173 9.229 1.00 44.24 290 LEU A O 1
ATOM 2131 N N . LYS A 1 291 ? 11.965 9.647 8.649 1.00 51.20 291 LYS A N 1
ATOM 2132 C CA . LYS A 1 291 ? 12.829 10.610 7.978 1.00 52.69 291 LYS A CA 1
ATOM 2133 C C . LYS A 1 291 ? 12.608 10.584 6.469 1.00 59.32 291 LYS A C 1
ATOM 2134 O O . LYS A 1 291 ? 12.455 9.517 5.874 1.00 57.71 291 LYS A O 1
ATOM 2140 N N . ALA A 1 292 ? 12.592 11.762 5.854 1.00 53.91 292 ALA A N 1
ATOM 2141 C CA . ALA A 1 292 ? 12.426 11.864 4.409 1.00 42.91 292 ALA A CA 1
ATOM 2142 C C . ALA A 1 292 ? 13.696 11.430 3.683 1.00 45.35 292 ALA A C 1
ATOM 2143 O O . ALA A 1 292 ? 14.801 11.830 4.049 1.00 45.94 292 ALA A O 1
ATOM 2145 N N . ILE A 1 293 ? 13.531 10.607 2.653 1.00 43.27 293 ILE A N 1
ATOM 2146 C CA . ILE A 1 293 ? 14.667 10.080 1.907 1.00 36.23 293 ILE A CA 1
ATOM 2147 C C . ILE A 1 293 ? 14.543 10.374 0.417 1.00 43.82 293 ILE A C 1
ATOM 2148 O O . ILE A 1 293 ? 13.557 10.959 -0.032 1.00 48.91 293 ILE A O 1
ATOM 2153 N N . ASN A 1 294 ? 15.553 9.961 -0.343 1.00 43.44 294 ASN A N 1
ATOM 2154 C CA . ASN A 1 294 ? 15.538 10.111 -1.793 1.00 31.33 294 ASN A CA 1
ATOM 2155 C C . ASN A 1 294 ? 15.363 8.767 -2.491 1.00 50.31 294 ASN A C 1
ATOM 2156 O O . ASN A 1 294 ? 15.921 7.758 -2.060 1.00 48.73 294 ASN A O 1
ATOM 2161 N N . ILE A 1 295 ? 14.583 8.756 -3.567 1.00 48.32 295 ILE A N 1
ATOM 2162 C CA . ILE A 1 295 ? 14.341 7.532 -4.324 1.00 47.22 295 ILE A CA 1
ATOM 2163 C C . ILE A 1 295 ? 14.823 7.666 -5.766 1.00 52.68 295 ILE A C 1
ATOM 2164 O O . ILE A 1 295 ? 14.484 8.625 -6.459 1.00 55.99 295 ILE A O 1
ATOM 2169 N N . LYS A 1 296 ? 15.627 6.703 -6.204 1.00 49.50 296 LYS A N 1
ATOM 2170 C CA . LYS A 1 296 ? 16.084 6.648 -7.585 1.00 38.33 296 LYS A CA 1
ATOM 2171 C C . LYS A 1 296 ? 15.925 5.226 -8.110 1.00 42.19 296 LYS A C 1
ATOM 2172 O O . LYS A 1 296 ? 16.707 4.340 -7.764 1.00 48.22 296 LYS A O 1
ATOM 2178 N N . THR A 1 297 ? 14.906 5.012 -8.937 1.00 34.81 297 THR A N 1
ATOM 2179 C CA . THR A 1 297 ? 14.587 3.674 -9.429 1.00 38.64 297 THR A CA 1
ATOM 2180 C C . THR A 1 297 ? 15.713 3.087 -10.272 1.00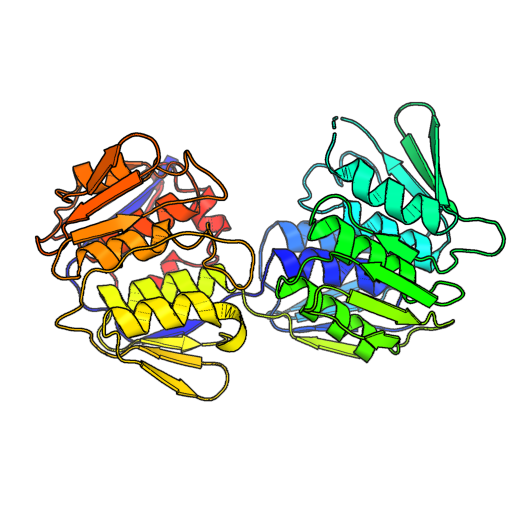 49.17 297 THR A C 1
ATOM 2181 O O . THR A 1 297 ? 16.498 3.817 -10.879 1.00 38.48 297 THR A O 1
ATOM 2185 N N . ALA A 1 298 ? 15.779 1.761 -10.300 1.00 42.39 298 ALA A N 1
ATOM 2186 C CA . ALA A 1 298 ? 16.818 1.050 -11.031 1.00 36.19 298 ALA A CA 1
ATOM 2187 C C . ALA A 1 298 ? 16.368 -0.384 -11.280 1.00 38.26 298 ALA A C 1
ATOM 2188 O O . ALA A 1 298 ? 15.553 -0.915 -10.526 1.00 45.49 298 ALA A O 1
ATOM 2190 N N . PRO A 1 299 ? 16.885 -1.011 -12.350 1.00 44.78 299 PRO A N 1
ATOM 2191 C CA . PRO A 1 299 ? 16.590 -2.421 -12.630 1.00 45.79 299 PRO A CA 1
ATOM 2192 C C . PRO A 1 299 ? 16.958 -3.310 -11.447 1.00 52.74 299 PRO A C 1
ATOM 2193 O O . PRO A 1 299 ? 17.865 -2.963 -10.690 1.00 58.37 299 PRO A O 1
ATOM 2197 N N . TYR A 1 300 ? 16.256 -4.430 -11.294 1.00 42.21 300 TYR A N 1
ATOM 2198 C CA . TYR A 1 300 ? 16.488 -5.353 -10.186 1.00 39.79 300 TYR A CA 1
ATOM 2199 C C . TYR A 1 300 ? 17.963 -5.748 -10.098 1.00 48.29 300 TYR A C 1
ATOM 2200 O O . TYR A 1 300 ? 18.599 -5.996 -11.123 1.00 58.16 300 TYR A O 1
ATOM 2209 N N . PRO A 1 301 ? 18.516 -5.806 -8.874 1.00 47.99 301 PRO A N 1
ATOM 2210 C CA . PRO A 1 301 ? 17.847 -5.600 -7.584 1.00 47.10 301 PRO A CA 1
ATOM 2211 C C . PRO A 1 301 ? 17.808 -4.143 -7.121 1.00 47.22 301 PRO A C 1
ATOM 2212 O O . PRO A 1 301 ? 17.903 -3.886 -5.921 1.00 48.03 301 PRO A O 1
ATOM 2216 N N . GLY A 1 302 ? 17.669 -3.209 -8.054 1.00 35.54 302 GLY A N 1
ATOM 2217 C CA . GLY A 1 302 ? 17.505 -1.811 -7.702 1.00 45.69 302 GLY A CA 1
ATOM 2218 C C . GLY A 1 302 ? 16.086 -1.536 -7.242 1.00 53.31 302 GLY A C 1
ATOM 2219 O O . GLY A 1 302 ? 15.259 -2.447 -7.184 1.00 56.99 302 GLY A O 1
ATOM 2220 N N . PHE A 1 303 ? 15.800 -0.280 -6.915 1.00 53.61 303 PHE A N 1
ATOM 2221 C CA . PHE A 1 303 ? 14.462 0.101 -6.478 1.00 53.58 303 PHE A CA 1
ATOM 2222 C C . PHE A 1 303 ? 13.473 -0.026 -7.631 1.00 52.21 303 PHE A C 1
ATOM 2223 O O . PHE A 1 303 ? 13.631 0.615 -8.670 1.00 61.62 303 PHE A O 1
ATOM 2231 N N . ALA A 1 304 ? 12.456 -0.861 -7.440 1.00 52.59 304 ALA A N 1
ATOM 2232 C CA . ALA A 1 304 ? 11.463 -1.117 -8.478 1.00 57.30 304 ALA A CA 1
ATOM 2233 C C . ALA A 1 304 ? 10.665 0.137 -8.819 1.00 45.55 304 ALA A C 1
ATOM 2234 O O . ALA A 1 304 ? 10.198 0.849 -7.930 1.00 48.36 304 ALA A O 1
ATOM 2236 N N . THR A 1 305 ? 10.510 0.398 -10.114 1.00 44.99 305 THR A N 1
ATOM 2237 C CA . THR A 1 305 ? 9.768 1.563 -10.583 1.00 51.75 305 THR A CA 1
ATOM 2238 C C . THR A 1 305 ? 8.277 1.445 -10.277 1.00 42.88 305 THR A C 1
ATOM 2239 O O . THR A 1 305 ? 7.551 2.438 -10.290 1.00 42.10 305 THR A O 1
ATOM 2243 N N . ASP A 1 306 ? 7.829 0.225 -9.999 1.00 48.27 306 ASP A N 1
ATOM 2244 C CA . ASP A 1 306 ? 6.428 -0.025 -9.683 1.00 50.58 306 ASP A CA 1
ATOM 2245 C C . ASP A 1 306 ? 6.169 0.115 -8.187 1.00 52.67 306 ASP A C 1
ATOM 2246 O O . ASP A 1 306 ? 5.103 -0.258 -7.696 1.00 54.37 306 ASP A O 1
ATOM 2251 N N . LEU A 1 307 ? 7.147 0.654 -7.465 1.00 51.72 307 LEU A N 1
ATOM 2252 C CA . LEU A 1 307 ? 7.023 0.829 -6.022 1.00 41.69 307 LEU A CA 1
ATOM 2253 C C . LEU A 1 307 ? 7.216 2.278 -5.591 1.00 39.22 307 LEU A C 1
ATOM 2254 O O . LEU A 1 307 ? 6.958 2.625 -4.439 1.00 39.97 307 LEU A O 1
ATOM 2259 N N . GLN A 1 308 ? 7.668 3.122 -6.513 1.00 30.33 308 GLN A N 1
ATOM 2260 C CA . GLN A 1 308 ? 7.934 4.521 -6.191 1.00 37.09 308 GLN A CA 1
ATOM 2261 C C . GLN A 1 308 ? 6.646 5.305 -5.944 1.00 50.62 308 GLN A C 1
ATOM 2262 O O . GLN A 1 308 ? 6.641 6.288 -5.202 1.00 54.82 308 GLN A O 1
ATOM 2268 N N . GLN A 1 309 ? 5.556 4.864 -6.562 1.00 44.90 309 GLN A N 1
ATOM 2269 C CA . GLN A 1 309 ? 4.255 5.495 -6.352 1.00 37.20 309 GLN A CA 1
ATOM 2270 C C . GLN A 1 309 ? 3.554 5.050 -5.057 1.00 32.36 309 GLN A C 1
ATOM 2271 O O . GLN A 1 309 ? 3.100 5.898 -4.290 1.00 35.64 309 GLN A O 1
ATOM 2277 N N . PRO A 1 310 ? 3.462 3.728 -4.801 1.00 41.89 310 PRO A N 1
ATOM 2278 C CA . PRO A 1 310 ? 2.811 3.329 -3.546 1.00 42.89 310 PRO A CA 1
ATOM 2279 C C . PRO A 1 310 ? 3.610 3.703 -2.296 1.00 40.18 310 PRO A C 1
ATOM 2280 O O . PRO A 1 310 ? 3.067 3.662 -1.192 1.00 39.24 310 PRO A O 1
ATOM 2284 N N . LEU A 1 311 ? 4.881 4.055 -2.467 1.00 39.67 311 LEU A N 1
ATOM 2285 C CA . LEU A 1 311 ? 5.719 4.454 -1.341 1.00 38.50 311 LEU A CA 1
ATOM 2286 C C . LEU A 1 311 ? 5.563 5.945 -1.055 1.00 49.27 311 LEU A C 1
ATOM 2287 O O . LEU A 1 311 ? 5.804 6.403 0.062 1.00 61.12 311 LEU A O 1
ATOM 2292 N N . THR A 1 312 ? 5.151 6.691 -2.076 1.00 45.73 312 THR A N 1
ATOM 2293 C CA . THR A 1 312 ? 5.006 8.146 -1.982 1.00 47.45 312 THR A CA 1
ATOM 2294 C C . THR A 1 312 ? 4.151 8.654 -0.806 1.00 42.36 312 THR A C 1
ATOM 2295 O O . THR A 1 312 ? 4.546 9.608 -0.134 1.00 44.35 312 THR A O 1
ATOM 2299 N N . PRO A 1 313 ? 2.982 8.030 -0.549 1.00 35.46 313 PRO A N 1
ATOM 2300 C CA . PRO A 1 313 ? 2.213 8.505 0.609 1.00 35.33 313 PRO A CA 1
ATOM 2301 C C . PRO A 1 313 ? 2.943 8.295 1.935 1.00 41.42 313 PRO A C 1
ATOM 2302 O O . PRO A 1 313 ? 2.780 9.099 2.853 1.00 50.65 313 PRO A O 1
ATOM 2306 N N . LEU A 1 314 ? 3.735 7.232 2.031 1.00 36.70 314 LEU A N 1
ATOM 2307 C CA . LEU A 1 314 ? 4.513 6.973 3.238 1.00 34.93 314 LEU A CA 1
ATOM 2308 C C . LEU A 1 314 ? 5.599 8.031 3.407 1.00 38.09 314 LEU A C 1
ATOM 2309 O O . LEU A 1 314 ? 5.960 8.394 4.526 1.00 46.61 314 LEU A O 1
ATOM 2314 N N . LEU A 1 315 ? 6.113 8.526 2.285 1.00 36.43 315 LEU A N 1
ATOM 2315 C CA . LEU A 1 315 ? 7.110 9.588 2.305 1.00 39.01 315 LEU A CA 1
ATOM 2316 C C . LEU A 1 315 ? 6.484 10.898 2.768 1.00 47.38 315 LEU A C 1
ATOM 2317 O O . LEU A 1 315 ? 7.170 11.774 3.295 1.00 48.06 315 LEU A O 1
ATOM 2322 N N . LEU A 1 316 ? 5.175 11.025 2.567 1.00 45.57 316 LEU A N 1
ATOM 2323 C CA . LEU A 1 316 ? 4.442 12.204 3.010 1.00 40.11 316 LEU A CA 1
ATOM 2324 C C . LEU A 1 316 ? 4.198 12.149 4.515 1.00 44.38 316 LEU A C 1
ATOM 2325 O O . LEU A 1 316 ? 3.929 13.169 5.149 1.00 56.72 316 LEU A O 1
ATOM 2330 N N . ARG A 1 317 ? 4.288 10.947 5.076 1.00 31.47 317 ARG A N 1
ATOM 2331 C CA . ARG A 1 317 ? 4.194 10.757 6.518 1.00 38.08 317 ARG A CA 1
ATOM 2332 C C . ARG A 1 317 ? 5.503 11.157 7.187 1.00 41.61 317 ARG A C 1
ATOM 2333 O O . ARG A 1 317 ? 5.524 11.544 8.355 1.00 34.70 317 ARG A O 1
ATOM 2341 N N . ALA A 1 318 ? 6.594 11.058 6.433 1.00 51.22 318 ALA A N 1
ATOM 2342 C CA . ALA A 1 318 ? 7.928 11.334 6.955 1.00 44.49 318 ALA A CA 1
ATOM 2343 C C . ALA A 1 318 ? 8.150 12.820 7.214 1.00 42.99 318 ALA A C 1
ATOM 2344 O O . ALA A 1 318 ? 7.335 13.659 6.829 1.00 50.69 318 ALA A O 1
ATOM 2346 N N . ASN A 1 319 ? 9.264 13.136 7.867 1.00 40.67 319 ASN A N 1
ATOM 2347 C CA . ASN A 1 319 ? 9.597 14.516 8.193 1.00 49.71 319 ASN A CA 1
ATOM 2348 C C . ASN A 1 319 ? 10.822 15.000 7.425 1.00 57.80 319 ASN A C 1
ATOM 2349 O O . ASN A 1 319 ? 11.911 14.440 7.556 1.00 67.50 319 ASN A O 1
ATOM 2354 N N . GLY A 1 320 ? 10.637 16.044 6.624 1.00 56.10 320 GLY A N 1
ATOM 2355 C CA . GLY A 1 320 ? 11.718 16.597 5.830 1.00 42.92 320 GLY A CA 1
ATOM 2356 C C . GLY A 1 320 ? 11.374 16.647 4.356 1.00 44.27 320 GLY A C 1
ATOM 2357 O O . GLY A 1 320 ? 10.209 16.523 3.978 1.00 43.68 320 GLY A O 1
ATOM 2358 N N . ARG A 1 321 ? 12.391 16.828 3.520 1.00 63.26 321 ARG A N 1
ATOM 2359 C CA . ARG A 1 321 ? 12.190 16.894 2.077 1.00 68.71 321 ARG A CA 1
ATOM 2360 C C . ARG A 1 321 ? 13.058 15.870 1.356 1.00 70.40 321 ARG A C 1
ATOM 2361 O O . ARG A 1 321 ? 14.153 15.541 1.809 1.00 80.69 321 ARG A O 1
ATOM 2369 N N . GLY A 1 322 ? 12.562 15.373 0.228 1.00 60.11 322 GLY A N 1
ATOM 2370 C CA . GLY A 1 322 ? 13.295 14.403 -0.562 1.00 52.05 322 GLY A CA 1
ATOM 2371 C C . GLY A 1 322 ? 13.050 14.568 -2.049 1.00 51.20 322 GLY A C 1
ATOM 2372 O O . GLY A 1 322 ? 12.409 15.528 -2.478 1.00 61.05 322 GLY A O 1
ATOM 2373 N N . THR A 1 323 ? 13.560 13.627 -2.837 1.00 51.74 323 THR A N 1
ATOM 2374 C CA . THR A 1 323 ? 13.423 13.688 -4.288 1.00 51.92 323 THR A CA 1
ATOM 2375 C C . THR A 1 323 ? 13.225 12.299 -4.889 1.00 58.79 323 THR A C 1
ATOM 2376 O O . THR A 1 323 ? 14.008 11.384 -4.634 1.00 74.48 323 THR A O 1
ATOM 2380 N N . ILE A 1 324 ? 12.174 12.150 -5.689 1.00 49.81 324 ILE A N 1
ATOM 2381 C CA . ILE A 1 324 ? 11.880 10.880 -6.342 1.00 49.71 324 ILE A CA 1
ATOM 2382 C C . ILE A 1 324 ? 12.203 10.952 -7.830 1.00 49.71 324 ILE A C 1
ATOM 2383 O O . ILE A 1 324 ? 11.656 11.783 -8.555 1.00 48.94 324 ILE A O 1
ATOM 2388 N N . VAL A 1 325 ? 13.098 10.078 -8.281 1.00 51.28 325 VAL A N 1
ATOM 2389 C CA . VAL A 1 325 ? 13.497 10.041 -9.683 1.00 31.87 325 VAL A CA 1
ATOM 2390 C C . VAL A 1 325 ? 13.306 8.647 -10.271 1.00 45.70 325 VAL A C 1
ATOM 2391 O O . VAL A 1 325 ? 13.798 7.660 -9.725 1.00 43.40 325 VAL A O 1
ATOM 2395 N N . ASP A 1 326 ? 12.587 8.571 -11.386 1.00 46.13 326 ASP A N 1
ATOM 2396 C CA . ASP A 1 326 ? 12.366 7.299 -12.062 1.00 48.94 326 ASP A CA 1
ATOM 2397 C C . ASP A 1 326 ? 13.191 7.235 -13.343 1.00 56.51 326 ASP A C 1
ATOM 2398 O O . ASP A 1 326 ? 12.904 7.935 -14.314 1.00 53.57 326 ASP A O 1
ATOM 2403 N N . THR A 1 327 ? 14.219 6.392 -13.336 1.00 58.64 327 THR A N 1
ATOM 2404 C CA . THR A 1 327 ? 15.108 6.257 -14.483 1.00 61.84 327 THR A CA 1
ATOM 2405 C C . THR A 1 327 ? 14.538 5.292 -15.517 1.00 59.95 327 THR A C 1
ATOM 2406 O O . THR A 1 327 ? 14.974 5.272 -16.668 1.00 59.94 327 THR A O 1
ATOM 2410 N N . ILE A 1 328 ? 13.562 4.492 -15.099 1.00 49.41 328 ILE A N 1
ATOM 2411 C CA . ILE A 1 328 ? 12.927 3.532 -15.994 1.00 48.76 328 ILE A CA 1
ATOM 2412 C C . ILE A 1 328 ? 11.818 4.207 -16.797 1.00 59.17 328 ILE A C 1
ATOM 2413 O O . ILE A 1 328 ? 11.726 4.038 -18.013 1.00 54.54 328 ILE A O 1
ATOM 2418 N N . TYR A 1 329 ? 10.979 4.971 -16.103 1.00 60.49 329 TYR A N 1
ATOM 2419 C CA . TYR A 1 329 ? 9.918 5.740 -16.745 1.00 55.94 329 TYR A CA 1
ATOM 2420 C C . TYR A 1 329 ? 9.960 7.191 -16.272 1.00 56.31 329 TYR A C 1
ATOM 2421 O O . TYR A 1 329 ? 9.432 7.521 -15.211 1.00 64.20 329 TYR A O 1
ATOM 2430 N N . GLU A 1 330 ? 10.580 8.055 -17.069 1.00 50.63 330 GLU A N 1
ATOM 2431 C CA . GLU A 1 330 ? 10.787 9.448 -16.680 1.00 61.50 330 GLU A CA 1
ATOM 2432 C C . GLU A 1 330 ? 9.494 10.257 -16.582 1.00 71.84 330 GLU A C 1
ATOM 2433 O O . GLU A 1 330 ? 9.498 11.382 -16.083 1.00 84.42 330 GLU A O 1
ATOM 2439 N N . LYS A 1 331 ? 8.392 9.687 -17.058 1.00 62.79 331 LYS A N 1
ATOM 2440 C CA . LYS A 1 331 ? 7.110 10.383 -17.035 1.00 64.55 331 LYS A CA 1
ATOM 2441 C C . LYS A 1 331 ? 6.037 9.616 -16.266 1.00 64.51 331 LYS A C 1
ATOM 2442 O O . LYS A 1 331 ? 4.872 9.595 -16.663 1.00 71.32 331 LYS A O 1
ATOM 2448 N N . ARG A 1 332 ? 6.437 8.990 -15.165 1.00 55.64 332 ARG A N 1
ATOM 2449 C CA . ARG A 1 332 ? 5.496 8.299 -14.293 1.00 49.66 332 ARG A CA 1
ATOM 2450 C C . ARG A 1 332 ? 5.130 9.215 -13.130 1.00 49.61 332 ARG A C 1
ATOM 2451 O O . ARG A 1 332 ? 5.441 8.926 -11.974 1.00 41.14 332 ARG A O 1
ATOM 2459 N N . VAL A 1 333 ? 4.471 10.325 -13.449 1.00 53.92 333 VAL A N 1
ATOM 2460 C CA . VAL A 1 333 ? 4.164 11.353 -12.460 1.00 42.56 333 VAL A CA 1
ATOM 2461 C C . VAL A 1 333 ? 2.676 11.690 -12.416 1.00 38.56 333 VAL A C 1
ATOM 2462 O O . VAL A 1 333 ? 2.286 12.733 -11.892 1.00 47.81 333 VAL A O 1
ATOM 2466 N N . ASN A 1 334 ? 1.848 10.804 -12.959 1.00 59.36 334 ASN A N 1
ATOM 2467 C CA . ASN A 1 334 ? 0.410 11.050 -13.037 1.00 59.92 334 ASN A CA 1
ATOM 2468 C C . ASN A 1 334 ? -0.304 10.977 -11.688 1.00 49.01 334 ASN A C 1
ATOM 2469 O O . ASN A 1 334 ? -1.500 11.255 -11.594 1.00 52.50 334 ASN A O 1
ATOM 2474 N N . HIS A 1 335 ? 0.434 10.605 -10.647 1.00 47.73 335 HIS A N 1
ATOM 2475 C CA . HIS A 1 335 ? -0.122 10.512 -9.303 1.00 38.43 335 HIS A CA 1
ATOM 2476 C C . HIS A 1 335 ? 0.112 11.804 -8.529 1.00 37.08 335 HIS A C 1
ATOM 2477 O O . HIS A 1 335 ? -0.537 12.055 -7.514 1.00 41.78 335 HIS A O 1
ATOM 2484 N N . VAL A 1 336 ? 1.044 12.616 -9.017 1.00 34.22 336 VAL A N 1
ATOM 2485 C CA . VAL A 1 336 ? 1.451 13.838 -8.329 1.00 37.43 336 VAL A CA 1
ATOM 2486 C C . VAL A 1 336 ? 0.311 14.845 -8.188 1.00 45.02 336 VAL A C 1
ATOM 2487 O O . VAL A 1 336 ? 0.045 15.340 -7.091 1.00 46.38 336 VAL A O 1
ATOM 2491 N N . PHE A 1 337 ? -0.358 15.142 -9.297 1.00 44.91 337 PHE A N 1
ATOM 2492 C CA . PHE A 1 337 ? -1.441 16.121 -9.292 1.00 39.47 337 PHE A CA 1
ATOM 2493 C C . PHE A 1 337 ? -2.596 15.673 -8.401 1.00 46.26 337 PHE A C 1
ATOM 2494 O O . PHE A 1 337 ? -3.198 16.484 -7.699 1.00 40.18 337 PHE A O 1
ATOM 2502 N N . GLU A 1 338 ? -2.898 14.379 -8.433 1.00 59.69 338 GLU A N 1
ATOM 2503 C CA . GLU A 1 338 ? -4.002 13.832 -7.652 1.00 53.98 338 GLU A CA 1
ATOM 2504 C C . GLU A 1 338 ? -3.723 13.893 -6.153 1.00 41.58 338 GLU A C 1
ATOM 2505 O O . GLU A 1 338 ? -4.621 14.176 -5.360 1.00 49.79 338 GLU A O 1
ATOM 2511 N N . LEU A 1 339 ? -2.479 13.626 -5.769 1.00 32.86 339 LEU A N 1
ATOM 2512 C CA . LEU A 1 339 ? -2.082 13.716 -4.368 1.00 38.44 339 LEU A CA 1
ATOM 2513 C C . LEU A 1 339 ? -2.096 15.166 -3.899 1.00 46.01 339 LEU A C 1
ATOM 2514 O O . LEU A 1 339 ? -2.442 15.453 -2.753 1.00 52.42 339 LEU A O 1
ATOM 2519 N N . ALA A 1 340 ? -1.727 16.076 -4.795 1.00 38.17 340 ALA A N 1
ATOM 2520 C CA . ALA A 1 340 ? -1.721 17.503 -4.488 1.00 48.61 340 ALA A CA 1
ATOM 2521 C C . ALA A 1 340 ? -3.133 18.013 -4.221 1.00 53.65 340 ALA A C 1
ATOM 2522 O O . ALA A 1 340 ? -3.324 18.989 -3.494 1.00 63.33 340 ALA A O 1
ATOM 2524 N N . LYS A 1 341 ? -4.120 17.344 -4.811 1.00 45.45 341 LYS A N 1
ATOM 2525 C CA . LYS A 1 341 ? -5.520 17.683 -4.590 1.00 50.48 341 LYS A CA 1
ATOM 2526 C C . LYS A 1 341 ? -5.948 17.293 -3.180 1.00 48.59 341 LYS A C 1
ATOM 2527 O O . LYS A 1 341 ? -6.985 17.736 -2.689 1.00 45.71 341 LYS A O 1
ATOM 2533 N N . MET A 1 342 ? -5.139 16.458 -2.537 1.00 37.60 342 MET A N 1
ATOM 2534 C CA . MET A 1 342 ? -5.403 16.029 -1.171 1.00 40.03 342 MET A CA 1
ATOM 2535 C C . MET A 1 342 ? -4.529 16.807 -0.190 1.00 49.24 342 MET A C 1
ATOM 2536 O O . MET A 1 342 ? -4.194 16.310 0.886 1.00 68.95 342 MET A O 1
ATOM 2541 N N . ASP A 1 343 ? -4.168 18.028 -0.580 1.00 43.41 343 ASP A N 1
ATOM 2542 C CA . ASP A 1 343 ? -3.341 18.919 0.236 1.00 50.34 343 ASP A CA 1
ATOM 2543 C C . ASP A 1 343 ? -1.966 18.341 0.573 1.00 50.48 343 ASP A C 1
ATOM 2544 O O . ASP A 1 343 ? -1.465 18.515 1.684 1.00 52.78 343 ASP A O 1
ATOM 2549 N N . ALA A 1 344 ? -1.360 17.659 -0.392 1.00 45.10 344 ALA A N 1
ATOM 2550 C CA . ALA A 1 344 ? -0.017 17.118 -0.215 1.00 33.20 344 ALA A CA 1
ATOM 2551 C C . ALA A 1 344 ? 1.008 18.041 -0.858 1.00 42.99 344 ALA A C 1
ATOM 2552 O O . ALA A 1 344 ? 0.785 18.561 -1.952 1.00 41.57 344 ALA A O 1
ATOM 2554 N N . ASP A 1 345 ? 2.130 18.245 -0.175 1.00 58.15 345 ASP A N 1
ATOM 2555 C CA . ASP A 1 345 ? 3.187 19.107 -0.689 1.00 59.38 345 ASP A CA 1
ATOM 2556 C C . ASP A 1 345 ? 4.068 18.339 -1.668 1.00 50.66 345 ASP A C 1
ATOM 2557 O O . ASP A 1 345 ? 5.237 18.074 -1.391 1.00 47.42 345 ASP A O 1
ATOM 2562 N N . ILE A 1 346 ? 3.497 17.984 -2.814 1.00 48.74 346 ILE A N 1
ATOM 2563 C CA . ILE A 1 346 ? 4.233 17.265 -3.844 1.00 42.49 346 ILE A CA 1
ATOM 2564 C C . ILE A 1 346 ? 4.068 17.945 -5.202 1.00 51.14 346 ILE A C 1
ATOM 2565 O O . ILE A 1 346 ? 2.956 18.285 -5.609 1.00 50.76 346 ILE A O 1
ATOM 2570 N N . SER A 1 347 ? 5.183 18.159 -5.891 1.00 54.87 347 SER A N 1
ATOM 2571 C CA . SER A 1 347 ? 5.163 18.827 -7.186 1.00 46.55 347 SER A CA 1
ATOM 2572 C C . SER A 1 347 ? 6.098 18.136 -8.172 1.00 49.85 347 SER A C 1
ATOM 2573 O O . SER A 1 347 ? 6.782 17.175 -7.821 1.00 56.35 347 SER A O 1
ATOM 2576 N N . THR A 1 348 ? 6.125 18.631 -9.404 1.00 53.16 348 THR A N 1
ATOM 2577 C CA . THR A 1 348 ? 6.956 18.031 -10.441 1.00 50.07 348 THR A CA 1
ATOM 2578 C C . THR A 1 348 ? 7.778 19.062 -11.214 1.00 56.15 348 THR A C 1
ATOM 2579 O O . THR A 1 348 ? 7.307 20.159 -11.514 1.00 73.73 348 THR A O 1
ATOM 2583 N N . THR A 1 349 ? 9.018 18.697 -11.522 1.00 59.99 349 THR A N 1
ATOM 2584 C CA . THR A 1 349 ? 9.893 19.517 -12.352 1.00 75.19 349 THR A CA 1
ATOM 2585 C C . THR A 1 349 ? 10.790 18.617 -13.198 1.00 102.09 349 THR A C 1
ATOM 2586 O O . THR A 1 349 ? 11.458 17.726 -12.670 1.00 116.98 349 THR A O 1
ATOM 2590 N N . ASN A 1 350 ? 10.791 18.853 -14.508 1.00 109.04 350 ASN A N 1
ATOM 2591 C CA . ASN A 1 350 ? 11.481 17.989 -15.464 1.00 110.48 350 ASN A CA 1
ATOM 2592 C C . ASN A 1 350 ? 11.022 16.541 -15.323 1.00 106.52 350 ASN A C 1
ATOM 2593 O O . ASN A 1 350 ? 9.954 16.165 -15.809 1.00 94.58 350 ASN A O 1
ATOM 2598 N N . GLY A 1 351 ? 11.835 15.736 -14.647 1.00 110.36 351 GLY A N 1
ATOM 2599 C CA . GLY A 1 351 ? 11.484 14.360 -14.354 1.00 102.96 351 GLY A CA 1
ATOM 2600 C C . GLY A 1 351 ? 11.477 14.113 -12.859 1.00 94.21 351 GLY A C 1
ATOM 2601 O O . GLY A 1 351 ? 10.971 13.095 -12.387 1.00 96.96 351 GLY A O 1
ATOM 2602 N N . HIS A 1 352 ? 12.044 15.057 -12.113 1.00 82.92 352 HIS A N 1
ATOM 2603 C CA . HIS A 1 352 ? 12.119 14.954 -10.661 1.00 79.31 352 HIS A CA 1
ATOM 2604 C C . HIS A 1 352 ? 10.749 15.099 -10.011 1.00 76.99 352 HIS A C 1
ATOM 2605 O O . HIS A 1 352 ? 9.898 15.845 -10.494 1.00 85.75 352 HIS A O 1
ATOM 2612 N N . ILE A 1 353 ? 10.544 14.380 -8.912 1.00 66.95 353 ILE A N 1
ATOM 2613 C CA . ILE A 1 353 ? 9.325 14.510 -8.124 1.00 57.22 353 ILE A CA 1
ATOM 2614 C C . ILE A 1 353 ? 9.663 15.051 -6.740 1.00 55.11 353 ILE A C 1
ATOM 2615 O O . ILE A 1 353 ? 10.182 14.328 -5.890 1.00 65.76 353 ILE A O 1
ATOM 2620 N N . LEU A 1 354 ? 9.374 16.329 -6.526 1.00 52.18 354 LEU A N 1
ATOM 2621 C CA . LEU A 1 354 ? 9.678 16.986 -5.262 1.00 35.28 354 LEU A CA 1
ATOM 2622 C C . LEU A 1 354 ? 8.564 16.752 -4.251 1.00 46.38 354 LEU A C 1
ATOM 2623 O O . LEU A 1 354 ? 7.385 16.760 -4.606 1.00 49.54 354 LEU A O 1
ATOM 2628 N N . TYR A 1 355 ? 8.937 16.540 -2.993 1.00 32.94 355 TYR A N 1
ATOM 2629 C CA . TYR A 1 355 ? 7.949 16.355 -1.938 1.00 36.41 355 TYR A CA 1
ATOM 2630 C C . TYR A 1 355 ? 8.443 16.859 -0.587 1.00 37.24 355 TYR A C 1
ATOM 2631 O O . TYR A 1 355 ? 9.638 16.819 -0.292 1.00 41.58 355 TYR A O 1
ATOM 2640 N N . THR A 1 356 ? 7.505 17.329 0.229 1.00 45.58 356 THR A N 1
ATOM 2641 C CA . THR A 1 356 ? 7.798 17.746 1.592 1.00 34.12 356 THR A CA 1
ATOM 2642 C C . THR A 1 356 ? 6.725 17.192 2.519 1.00 36.54 356 THR A C 1
ATOM 2643 O O . THR A 1 356 ? 5.665 17.794 2.690 1.00 56.51 356 THR A O 1
ATOM 2647 N N . GLY A 1 357 ? 6.998 16.032 3.104 1.00 37.22 357 GLY A N 1
ATOM 2648 C CA . GLY A 1 357 ? 6.043 15.384 3.984 1.00 51.90 357 GLY A CA 1
ATOM 2649 C C . GLY A 1 357 ? 5.931 16.076 5.326 1.00 51.94 357 GLY A C 1
ATOM 2650 O O . GLY A 1 357 ? 6.764 16.914 5.673 1.00 57.21 357 GLY A O 1
ATOM 2651 N N . GLY A 1 358 ? 4.896 15.729 6.083 1.00 48.19 358 GLY A N 1
ATOM 2652 C CA . GLY A 1 358 ? 4.709 16.287 7.409 1.00 61.97 358 GLY A CA 1
ATOM 2653 C C . GLY A 1 358 ? 3.291 16.740 7.696 1.00 66.73 358 GLY A C 1
ATOM 2654 O O . GLY A 1 358 ? 2.768 16.505 8.785 1.00 67.83 358 GLY A O 1
ATOM 2655 N N . ARG A 1 359 ? 2.663 17.389 6.720 1.00 59.04 359 ARG A N 1
ATOM 2656 C CA . ARG A 1 359 ? 1.321 17.929 6.917 1.00 54.20 359 ARG A CA 1
ATOM 2657 C C . ARG A 1 359 ? 0.230 16.913 6.590 1.00 58.42 359 ARG A C 1
ATOM 2658 O O . ARG A 1 359 ? 0.381 16.088 5.688 1.00 47.63 359 ARG A O 1
ATOM 2666 N N . ASP A 1 360 ? -0.866 16.980 7.339 1.00 77.70 360 ASP A N 1
ATOM 2667 C CA . ASP A 1 360 ? -1.975 16.046 7.179 1.00 77.31 360 ASP A CA 1
ATOM 2668 C C . ASP A 1 360 ? -2.672 16.224 5.836 1.00 63.56 360 ASP A C 1
ATOM 2669 O O . ASP A 1 360 ? -2.772 17.337 5.319 1.00 69.56 360 ASP A O 1
ATOM 2674 N N . LEU A 1 361 ? -3.154 15.119 5.278 1.00 48.73 361 LEU A N 1
ATOM 2675 C CA . LEU A 1 361 ? -3.853 15.146 4.000 1.00 33.89 361 LEU A CA 1
ATOM 2676 C C . LEU A 1 361 ? -5.354 15.292 4.209 1.00 45.79 361 LEU A C 1
ATOM 2677 O O . LEU A 1 361 ? -5.880 14.938 5.264 1.00 53.21 361 LEU A O 1
ATOM 2682 N N . ARG A 1 362 ? -6.036 15.818 3.197 1.00 50.13 362 ARG A N 1
ATOM 2683 C CA . ARG A 1 362 ? -7.481 15.998 3.251 1.00 45.66 362 ARG A CA 1
ATOM 2684 C C . ARG A 1 362 ? -8.157 15.216 2.131 1.00 45.34 362 ARG A C 1
ATOM 2685 O O . ARG A 1 362 ? -7.683 15.206 0.995 1.00 42.41 362 ARG A O 1
ATOM 2693 N N . GLY A 1 363 ? -9.265 14.559 2.457 1.00 48.79 363 GLY A N 1
ATOM 2694 C CA . GLY A 1 363 ? -9.983 13.753 1.488 1.00 42.63 363 GLY A CA 1
ATOM 2695 C C . GLY A 1 363 ? -10.541 14.558 0.332 1.00 45.47 363 GLY A C 1
ATOM 2696 O O . GLY A 1 363 ? -11.030 15.673 0.516 1.00 53.54 363 GLY A O 1
ATOM 2697 N N . ALA A 1 364 ? -10.467 13.988 -0.867 1.00 38.21 364 ALA A N 1
ATOM 2698 C CA . ALA A 1 364 ? -10.965 14.653 -2.064 1.00 45.60 364 ALA A CA 1
ATOM 2699 C C . ALA A 1 364 ? -11.412 13.637 -3.109 1.00 46.33 364 ALA A C 1
ATOM 2700 O O . ALA A 1 364 ? -11.319 12.430 -2.895 1.00 36.70 364 ALA A O 1
ATOM 2702 N N . SER A 1 365 ? -11.902 14.136 -4.239 1.00 56.59 365 SER A N 1
ATOM 2703 C CA . SER A 1 365 ? -12.290 13.276 -5.350 1.00 36.82 365 SER A CA 1
ATOM 2704 C C . SER A 1 365 ? -11.143 13.168 -6.345 1.00 54.05 365 SER A C 1
ATOM 2705 O O . SER A 1 365 ? -10.834 14.124 -7.055 1.00 57.70 365 SER A O 1
ATOM 2708 N N . VAL A 1 366 ? -10.512 12.000 -6.389 1.00 32.57 366 VAL A N 1
ATOM 2709 C CA . VAL A 1 366 ? -9.350 11.791 -7.244 1.00 39.33 366 VAL A CA 1
ATOM 2710 C C . VAL A 1 366 ? -9.576 10.665 -8.247 1.00 51.41 366 VAL A C 1
ATOM 2711 O O . VAL A 1 366 ? -10.416 9.792 -8.037 1.00 61.22 366 VAL A O 1
ATOM 2715 N N . LYS A 1 367 ? -8.819 10.693 -9.340 1.00 56.74 367 LYS A N 1
ATOM 2716 C CA . LYS A 1 367 ? -8.931 9.673 -10.376 1.00 52.34 367 LYS A CA 1
ATOM 2717 C C . LYS A 1 367 ? -7.651 8.854 -10.493 1.00 51.03 367 LYS A C 1
ATOM 2718 O O . LYS A 1 367 ? -6.554 9.407 -10.575 1.00 57.14 367 LYS A O 1
ATOM 2724 N N . ALA A 1 368 ? -7.798 7.534 -10.500 1.00 41.70 368 ALA A N 1
ATOM 2725 C CA . ALA A 1 368 ? -6.661 6.642 -10.678 1.00 45.62 368 ALA A CA 1
ATOM 2726 C C . ALA A 1 368 ? -6.231 6.621 -12.140 1.00 59.35 368 ALA A C 1
ATOM 2727 O O . ALA A 1 368 ? -6.954 6.122 -13.002 1.00 68.90 368 ALA A O 1
ATOM 2729 N N . THR A 1 369 ? -5.054 7.173 -12.414 1.00 58.96 369 THR A N 1
ATOM 2730 C CA . THR A 1 369 ? -4.535 7.236 -13.774 1.00 53.91 369 THR A CA 1
ATOM 2731 C C . THR A 1 369 ? -4.030 5.871 -14.227 1.00 50.43 369 THR A C 1
ATOM 2732 O O . THR A 1 369 ? -4.421 5.372 -15.282 1.00 44.94 369 THR A O 1
ATOM 2736 N N . ASP A 1 370 ? -3.155 5.276 -13.423 1.00 60.59 370 ASP A N 1
ATOM 2737 C CA . ASP A 1 370 ? -2.647 3.938 -13.697 1.00 57.70 370 ASP A CA 1
ATOM 2738 C C . ASP A 1 370 ? -2.770 3.050 -12.462 1.00 56.06 370 ASP A C 1
ATOM 2739 O O . ASP A 1 370 ? -3.312 3.469 -11.439 1.00 57.61 370 ASP A O 1
ATOM 2744 N N . LEU A 1 371 ? -2.266 1.824 -12.563 1.00 54.80 371 LEU A N 1
ATOM 2745 C CA . LEU A 1 371 ? -2.417 0.837 -11.497 1.00 44.47 371 LEU A CA 1
ATOM 2746 C C . LEU A 1 371 ? -1.715 1.236 -10.200 1.00 43.52 371 LEU A C 1
ATOM 2747 O O . LEU A 1 371 ? -2.349 1.336 -9.149 1.00 44.97 371 LEU A O 1
ATOM 2752 N N . ARG A 1 372 ? -0.407 1.458 -10.278 1.00 45.50 372 ARG A N 1
ATOM 2753 C CA . ARG A 1 372 ? 0.387 1.763 -9.092 1.00 44.14 372 ARG A CA 1
ATOM 2754 C C . ARG A 1 372 ? 0.060 3.142 -8.524 1.00 42.86 372 ARG A C 1
ATOM 2755 O O . ARG A 1 372 ? 0.163 3.364 -7.318 1.00 43.80 372 ARG A O 1
ATOM 2763 N N . ALA A 1 373 ? -0.333 4.062 -9.398 1.00 51.25 373 ALA A N 1
ATOM 2764 C CA . ALA A 1 373 ? -0.725 5.400 -8.970 1.00 48.21 373 ALA A CA 1
ATOM 2765 C C . ALA A 1 373 ? -2.004 5.340 -8.143 1.00 44.68 373 ALA A C 1
ATOM 2766 O O . ALA A 1 373 ? -2.148 6.054 -7.151 1.00 45.39 373 ALA A O 1
ATOM 2768 N N . GLY A 1 374 ? -2.927 4.479 -8.559 1.00 36.36 374 GLY A N 1
ATOM 2769 C CA . GLY A 1 374 ? -4.182 4.302 -7.853 1.00 30.44 374 GLY A CA 1
ATOM 2770 C C . GLY A 1 374 ? -3.984 3.658 -6.495 1.00 42.52 374 GLY A C 1
ATOM 2771 O O . GLY A 1 374 ? -4.752 3.902 -5.564 1.00 46.46 374 GLY A O 1
ATOM 2772 N N . ALA A 1 375 ? -2.951 2.830 -6.383 1.00 53.87 375 ALA A N 1
ATOM 2773 C CA . ALA A 1 375 ? -2.607 2.205 -5.113 1.00 51.27 375 ALA A CA 1
ATOM 2774 C C . ALA A 1 375 ? -2.155 3.267 -4.117 1.00 52.89 375 ALA A C 1
ATOM 2775 O O . ALA A 1 375 ? -2.418 3.163 -2.920 1.00 56.59 375 ALA A O 1
ATOM 2777 N N . ALA A 1 376 ? -1.476 4.290 -4.626 1.00 43.67 376 ALA A N 1
ATOM 2778 C CA . ALA A 1 376 ? -1.025 5.402 -3.800 1.00 37.22 376 ALA A CA 1
ATOM 2779 C C . ALA A 1 376 ? -2.213 6.215 -3.301 1.00 49.38 376 ALA A C 1
ATOM 2780 O O . ALA A 1 376 ? -2.227 6.677 -2.160 1.00 54.88 376 ALA A O 1
ATOM 2782 N N . LEU A 1 377 ? -3.207 6.385 -4.167 1.00 50.58 377 LEU A N 1
ATOM 2783 C CA . LEU A 1 377 ? -4.412 7.129 -3.819 1.00 49.53 377 LEU A CA 1
ATOM 2784 C C . LEU A 1 377 ? -5.200 6.418 -2.725 1.00 50.64 377 LEU A C 1
ATOM 2785 O O . LEU A 1 377 ? -5.842 7.059 -1.893 1.00 52.41 377 LEU A O 1
ATOM 2790 N N . VAL A 1 378 ? -5.148 5.090 -2.732 1.00 48.18 378 VAL A N 1
ATOM 2791 C CA . VAL A 1 378 ? -5.808 4.295 -1.705 1.00 43.37 378 VAL A CA 1
ATOM 2792 C C . VAL A 1 378 ? -5.126 4.499 -0.356 1.00 43.73 378 VAL A C 1
ATOM 2793 O O . VAL A 1 378 ? -5.787 4.741 0.654 1.00 51.66 378 VAL A O 1
ATOM 2797 N N . ILE A 1 379 ? -3.800 4.406 -0.352 1.00 42.98 379 ILE A N 1
ATOM 2798 C CA . ILE A 1 379 ? -3.016 4.608 0.862 1.00 39.26 379 ILE A CA 1
ATOM 2799 C C . ILE A 1 379 ? -3.180 6.033 1.382 1.00 35.40 379 ILE A C 1
ATOM 2800 O O . ILE A 1 379 ? -3.336 6.252 2.583 1.00 35.77 379 ILE A O 1
ATOM 2805 N N . ALA A 1 380 ? -3.155 6.998 0.469 1.00 37.92 380 ALA A N 1
ATOM 2806 C CA . ALA A 1 380 ? -3.363 8.395 0.832 1.00 39.07 380 ALA A CA 1
ATOM 2807 C C . ALA A 1 380 ? -4.792 8.618 1.319 1.00 48.53 380 ALA A C 1
ATOM 2808 O O . ALA A 1 380 ? -5.050 9.507 2.130 1.00 54.32 380 ALA A O 1
ATOM 2810 N N . GLY A 1 381 ? -5.716 7.805 0.816 1.00 41.11 381 GLY A N 1
ATOM 2811 C CA . GLY A 1 381 ? -7.107 7.888 1.218 1.00 44.50 381 GLY A CA 1
ATOM 2812 C C . GLY A 1 381 ? -7.314 7.409 2.641 1.00 54.08 381 GLY A C 1
ATOM 2813 O O . GLY A 1 381 ? -8.196 7.894 3.350 1.00 63.87 381 GLY A O 1
ATOM 2814 N N . LEU A 1 382 ? -6.493 6.451 3.059 1.00 49.59 382 LEU A N 1
ATOM 2815 C CA . LEU A 1 382 ? -6.565 5.914 4.412 1.00 47.52 382 LEU A CA 1
ATOM 2816 C C . LEU A 1 382 ? -5.899 6.864 5.401 1.00 53.45 382 LEU A C 1
ATOM 2817 O O . LEU A 1 382 ? -6.198 6.845 6.595 1.00 66.38 382 LEU A O 1
ATOM 2822 N N . MET A 1 383 ? -4.995 7.696 4.893 1.00 48.99 383 MET A N 1
ATOM 2823 C CA . MET A 1 383 ? -4.288 8.668 5.717 1.00 50.00 383 MET A CA 1
ATOM 2824 C C . MET A 1 383 ? -5.120 9.927 5.930 1.00 54.19 383 MET A C 1
ATOM 2825 O O . MET A 1 383 ? -5.223 10.433 7.048 1.00 51.54 383 MET A O 1
ATOM 2830 N N . ALA A 1 384 ? -5.705 10.424 4.845 1.00 50.16 384 ALA A N 1
ATOM 2831 C CA . ALA A 1 384 ? -6.418 11.698 4.851 1.00 44.23 384 ALA A CA 1
ATOM 2832 C C . ALA A 1 384 ? -7.612 11.717 5.799 1.00 51.93 384 ALA A C 1
ATOM 2833 O O . ALA A 1 384 ? -8.274 10.701 6.005 1.00 55.15 384 ALA A O 1
ATOM 2835 N N . GLU A 1 385 ? -7.877 12.886 6.372 1.00 57.49 385 GLU A N 1
ATOM 2836 C CA . GLU A 1 385 ? -9.029 13.074 7.243 1.00 62.93 385 GLU A CA 1
ATOM 2837 C C . GLU A 1 385 ? -10.249 13.461 6.417 1.00 53.84 385 GLU A C 1
ATOM 2838 O O . GLU A 1 385 ? -10.256 14.497 5.752 1.00 50.14 385 GLU A O 1
ATOM 2844 N N . GLY A 1 386 ? -11.278 12.622 6.457 1.00 51.89 386 GLY A N 1
ATOM 2845 C CA . GLY A 1 386 ? -12.494 12.876 5.709 1.00 58.86 386 GLY A CA 1
ATOM 2846 C C . GLY A 1 386 ? -12.809 11.773 4.718 1.00 65.25 386 GLY A C 1
ATOM 2847 O O . GLY A 1 386 ? -12.384 10.631 4.891 1.00 74.81 386 GLY A O 1
ATOM 2848 N N . LYS A 1 387 ? -13.554 12.119 3.673 1.00 58.29 387 LYS A N 1
ATOM 2849 C CA . LYS A 1 387 ? -13.957 11.148 2.662 1.00 53.55 387 LYS A CA 1
ATOM 2850 C C . LYS A 1 387 ? -13.162 11.315 1.370 1.00 47.33 387 LYS A C 1
ATOM 2851 O O . LYS A 1 387 ? -12.971 12.430 0.886 1.00 57.78 387 LYS A O 1
ATOM 2857 N N . THR A 1 388 ? -12.704 10.197 0.815 1.00 48.05 388 THR A N 1
ATOM 2858 C CA . THR A 1 388 ? -11.965 10.208 -0.442 1.00 47.92 388 THR A CA 1
ATOM 2859 C C . THR A 1 388 ? -12.612 9.274 -1.459 1.00 52.30 388 THR A C 1
ATOM 2860 O O . THR A 1 388 ? -12.706 8.068 -1.234 1.00 63.16 388 THR A O 1
ATOM 2864 N N . GLU A 1 389 ? -13.059 9.837 -2.577 1.00 43.10 389 GLU A N 1
ATOM 2865 C CA . GLU A 1 389 ? -13.674 9.045 -3.638 1.00 44.16 389 GLU A CA 1
ATOM 2866 C C . GLU A 1 389 ? -12.723 8.877 -4.817 1.00 56.63 389 GLU A C 1
ATOM 2867 O O . GLU A 1 389 ? -12.261 9.859 -5.399 1.00 68.21 389 GLU A O 1
ATOM 2873 N N . ILE A 1 390 ? -12.434 7.627 -5.167 1.00 45.92 390 ILE A N 1
ATOM 2874 C CA . ILE A 1 390 ? -11.518 7.336 -6.262 1.00 43.22 390 ILE A CA 1
ATOM 2875 C C . ILE A 1 390 ? -12.248 6.721 -7.452 1.00 58.76 390 ILE A C 1
ATOM 2876 O O . ILE A 1 390 ? -12.777 5.613 -7.363 1.00 58.85 390 ILE A O 1
ATOM 2881 N N . THR A 1 391 ? -12.272 7.448 -8.566 1.00 62.20 391 THR A N 1
ATOM 2882 C CA . THR A 1 391 ? -12.922 6.971 -9.781 1.00 51.00 391 THR A CA 1
ATOM 2883 C C . THR A 1 391 ? -11.929 6.244 -10.682 1.00 48.31 391 THR A C 1
ATOM 2884 O O . THR A 1 391 ? -10.719 6.318 -10.465 1.00 41.54 391 THR A O 1
ATOM 2888 N N . ASN A 1 392 ? -12.453 5.549 -11.691 1.00 61.24 392 ASN A N 1
ATOM 2889 C CA . ASN A 1 392 ? -11.639 4.749 -12.605 1.00 60.49 392 ASN A CA 1
ATOM 2890 C C . ASN A 1 392 ? -10.768 3.750 -11.847 1.00 54.67 392 ASN A C 1
ATOM 2891 O O . ASN A 1 392 ? -9.542 3.865 -11.831 1.00 52.98 392 ASN A O 1
ATOM 2896 N N . ILE A 1 393 ? -11.414 2.773 -11.217 1.00 57.51 393 ILE A N 1
ATOM 2897 C CA . ILE A 1 393 ? -10.725 1.846 -10.326 1.00 46.59 393 ILE A CA 1
ATOM 2898 C C . ILE A 1 393 ? -10.869 0.383 -10.742 1.00 53.90 393 ILE A C 1
ATOM 2899 O O . ILE A 1 393 ? -10.582 -0.520 -9.957 1.00 66.30 393 ILE A O 1
ATOM 2904 N N . GLU A 1 394 ? -11.312 0.154 -11.973 1.00 50.55 394 GLU A N 1
ATOM 2905 C CA . GLU A 1 394 ? -11.545 -1.204 -12.456 1.00 57.52 394 GLU A CA 1
ATOM 2906 C C . GLU A 1 394 ? -10.254 -2.010 -12.579 1.00 54.77 394 GLU A C 1
ATOM 2907 O O . GLU A 1 394 ? -10.250 -3.224 -12.375 1.00 48.57 394 GLU A O 1
ATOM 2913 N N . PHE A 1 395 ? -9.160 -1.332 -12.912 1.00 51.61 395 PHE A N 1
ATOM 2914 C CA . PHE A 1 395 ? -7.872 -1.999 -13.068 1.00 46.56 395 PHE A CA 1
ATOM 2915 C C . PHE A 1 395 ? -7.161 -2.193 -11.731 1.00 46.52 395 PHE A C 1
ATOM 2916 O O . PHE A 1 395 ? -6.266 -3.030 -11.612 1.00 53.81 395 PHE A O 1
ATOM 2924 N N . ILE A 1 396 ? -7.562 -1.418 -10.728 1.00 41.87 396 ILE A N 1
ATOM 2925 C CA . ILE A 1 396 ? -7.011 -1.568 -9.386 1.00 34.05 396 ILE A CA 1
ATOM 2926 C C . ILE A 1 396 ? -7.527 -2.854 -8.754 1.00 39.60 396 ILE A C 1
ATOM 2927 O O . ILE A 1 396 ? -6.785 -3.576 -8.086 1.00 49.53 396 ILE A O 1
ATOM 2932 N N . LEU A 1 397 ? -8.805 -3.140 -8.982 1.00 37.84 397 LEU A N 1
ATOM 2933 C CA . LEU A 1 397 ? -9.432 -4.345 -8.455 1.00 43.57 397 LEU A CA 1
ATOM 2934 C C . LEU A 1 397 ? -8.843 -5.601 -9.092 1.00 50.08 397 LEU A C 1
ATOM 2935 O O . LEU A 1 397 ? -8.894 -6.684 -8.511 1.00 55.98 397 LEU A O 1
ATOM 2940 N N . ARG A 1 398 ? -8.286 -5.448 -10.290 1.00 50.51 398 ARG A N 1
ATOM 2941 C CA . ARG A 1 398 ? -7.643 -6.559 -10.983 1.00 52.91 398 ARG A CA 1
ATOM 2942 C C . ARG A 1 398 ? -6.167 -6.674 -10.611 1.00 51.67 398 ARG A C 1
ATOM 2943 O O . ARG A 1 398 ? -5.617 -7.775 -10.551 1.00 48.41 398 ARG A O 1
ATOM 2951 N N . GLY A 1 399 ? -5.531 -5.534 -10.366 1.00 48.42 399 GLY A N 1
ATOM 2952 C CA . GLY A 1 399 ? -4.133 -5.510 -9.977 1.00 39.22 399 GLY A CA 1
ATOM 2953 C C . GLY A 1 399 ? -3.930 -6.075 -8.585 1.00 43.59 399 GLY A C 1
ATOM 2954 O O . GLY A 1 399 ? -2.978 -6.813 -8.334 1.00 58.35 399 GLY A O 1
ATOM 2955 N N . TYR A 1 400 ? -4.835 -5.723 -7.677 1.00 45.29 400 TYR A N 1
ATOM 2956 C CA . TYR A 1 400 ? -4.795 -6.229 -6.311 1.00 36.75 400 TYR A CA 1
ATOM 2957 C C . TYR A 1 400 ? -6.049 -7.045 -6.022 1.00 39.40 400 TYR A C 1
ATOM 2958 O O . TYR A 1 400 ? -7.109 -6.488 -5.737 1.00 43.89 400 TYR A O 1
ATOM 2967 N N . SER A 1 401 ? -5.924 -8.366 -6.099 1.00 44.79 401 SER A N 1
ATOM 2968 C CA . SER A 1 401 ? -7.063 -9.261 -5.912 1.00 50.46 401 SER A CA 1
ATOM 2969 C C . SER A 1 401 ? -7.632 -9.187 -4.497 1.00 48.26 401 SER A C 1
ATOM 2970 O O . SER A 1 401 ? -6.893 -9.290 -3.516 1.00 56.43 401 SER A O 1
ATOM 2973 N N . ASP A 1 402 ? -8.949 -9.006 -4.410 1.00 43.04 402 ASP A N 1
ATOM 2974 C CA . ASP A 1 402 ? -9.662 -8.930 -3.134 1.00 54.25 402 ASP A CA 1
ATOM 2975 C C . ASP A 1 402 ? -9.141 -7.820 -2.224 1.00 60.59 402 ASP A C 1
ATOM 2976 O O . ASP A 1 402 ? -9.151 -7.958 -1.002 1.00 61.63 402 ASP A O 1
ATOM 2981 N N . ILE A 1 403 ? -8.695 -6.719 -2.823 1.00 54.93 403 ILE A N 1
ATOM 2982 C CA . ILE A 1 403 ? -8.110 -5.616 -2.066 1.00 39.90 403 ILE A CA 1
ATOM 2983 C C . ILE A 1 403 ? -9.100 -4.972 -1.092 1.00 48.96 403 ILE A C 1
ATOM 2984 O O . ILE A 1 403 ? -8.739 -4.635 0.035 1.00 43.53 403 ILE A O 1
ATOM 2989 N N . ILE A 1 404 ? -10.349 -4.821 -1.525 1.00 61.04 404 ILE A N 1
ATOM 2990 C CA . ILE A 1 404 ? -11.378 -4.195 -0.700 1.00 50.20 404 ILE A CA 1
ATOM 2991 C C . ILE A 1 404 ? -11.659 -5.023 0.550 1.00 52.12 404 ILE A C 1
ATOM 2992 O O . ILE A 1 404 ? -11.771 -4.484 1.651 1.00 63.98 404 ILE A O 1
ATOM 2997 N N . GLU A 1 405 ? -11.766 -6.336 0.374 1.00 46.24 405 GLU A N 1
ATOM 2998 C CA . GLU A 1 405 ? -12.015 -7.237 1.492 1.00 48.31 405 GLU A CA 1
ATOM 2999 C C . GLU A 1 405 ? -10.800 -7.326 2.412 1.00 44.36 405 GLU A C 1
ATOM 3000 O O . GLU A 1 405 ? -10.941 -7.403 3.633 1.00 42.35 405 GLU A O 1
ATOM 3006 N N . LYS A 1 406 ? -9.608 -7.308 1.820 1.00 37.18 406 LYS A N 1
ATOM 3007 C CA . LYS A 1 406 ? -8.369 -7.384 2.589 1.00 33.16 406 LYS A CA 1
ATOM 3008 C C . LYS A 1 406 ? -8.194 -6.183 3.513 1.00 48.94 406 LYS A C 1
ATOM 3009 O O . LYS A 1 406 ? -7.755 -6.328 4.653 1.00 57.33 406 LYS A O 1
ATOM 3015 N N . LEU A 1 407 ? -8.538 -4.999 3.016 1.00 40.63 407 LEU A N 1
ATOM 3016 C CA . LEU A 1 407 ? -8.403 -3.776 3.801 1.00 37.15 407 LEU A CA 1
ATOM 3017 C C . LEU A 1 407 ? -9.515 -3.643 4.839 1.00 44.23 407 LEU A C 1
ATOM 3018 O O . LEU A 1 407 ? -9.298 -3.104 5.924 1.00 48.99 407 LEU A O 1
ATOM 3023 N N . ARG A 1 408 ? -10.702 -4.136 4.502 1.00 43.40 408 ARG A N 1
ATOM 3024 C CA . ARG A 1 408 ? -11.820 -4.128 5.439 1.00 41.67 408 ARG A CA 1
ATOM 3025 C C . ARG A 1 408 ? -11.551 -5.046 6.626 1.00 50.12 408 ARG A C 1
ATOM 3026 O O . ARG A 1 408 ? -12.034 -4.804 7.732 1.00 59.64 408 ARG A O 1
ATOM 3034 N N . ASN A 1 409 ? -10.776 -6.099 6.389 1.00 51.14 409 ASN A N 1
ATOM 3035 C CA . ASN A 1 409 ? -10.387 -7.016 7.453 1.00 54.52 409 ASN A CA 1
ATOM 3036 C C . ASN A 1 409 ? -9.235 -6.459 8.286 1.00 49.25 409 ASN A C 1
ATOM 3037 O O . ASN A 1 409 ? -8.825 -7.061 9.278 1.00 46.34 409 ASN A O 1
ATOM 3042 N N . LEU A 1 410 ? -8.717 -5.306 7.871 1.00 39.53 410 LEU A N 1
ATOM 3043 C CA . LEU A 1 410 ? -7.674 -4.617 8.621 1.00 43.24 410 LEU A CA 1
ATOM 3044 C C . LEU A 1 410 ? -8.271 -3.515 9.488 1.00 46.75 410 LEU A C 1
ATOM 3045 O O . LEU A 1 410 ? -7.578 -2.914 10.308 1.00 44.63 410 LEU A O 1
ATOM 3050 N N . GLY A 1 411 ? -9.561 -3.254 9.300 1.00 40.11 411 GLY A N 1
ATOM 3051 C CA . GLY A 1 411 ? -10.259 -2.256 10.088 1.00 42.05 411 GLY A CA 1
ATOM 3052 C C . GLY A 1 411 ? -10.394 -0.922 9.381 1.00 50.73 411 GLY A C 1
ATOM 3053 O O . GLY A 1 411 ? -10.572 0.113 10.021 1.00 60.16 411 GLY A O 1
ATOM 3054 N N . ALA A 1 412 ? -10.311 -0.947 8.055 1.00 52.13 412 ALA A N 1
ATOM 3055 C CA . ALA A 1 412 ? -10.434 0.268 7.259 1.00 55.75 412 ALA A CA 1
ATOM 3056 C C . ALA A 1 412 ? -11.871 0.476 6.798 1.00 50.70 412 ALA A C 1
ATOM 3057 O O . ALA A 1 412 ? -12.604 -0.487 6.574 1.00 48.46 412 ALA A O 1
ATOM 3059 N N . ASP A 1 413 ? -12.271 1.737 6.661 1.00 45.90 413 ASP A N 1
ATOM 3060 C CA . ASP A 1 413 ? -13.615 2.061 6.196 1.00 43.26 413 ASP A CA 1
ATOM 3061 C C . ASP A 1 413 ? -13.619 2.258 4.684 1.00 50.65 413 ASP A C 1
ATOM 3062 O O . ASP A 1 413 ? -14.097 3.273 4.176 1.00 54.91 413 ASP A O 1
ATOM 3067 N N . ILE A 1 414 ? -13.072 1.279 3.971 1.00 49.92 414 ILE A N 1
ATOM 3068 C CA . ILE A 1 414 ? -13.063 1.300 2.514 1.00 36.48 414 ILE A CA 1
ATOM 3069 C C . ILE A 1 414 ? -14.319 0.599 1.997 1.00 45.79 414 ILE A C 1
ATOM 3070 O O . ILE A 1 414 ? -14.822 -0.331 2.629 1.00 50.77 414 ILE A O 1
ATOM 3075 N N . ARG A 1 415 ? -14.837 1.056 0.861 1.00 50.96 415 ARG A N 1
ATOM 3076 C CA . ARG A 1 415 ? -16.109 0.547 0.360 1.00 56.78 415 ARG A CA 1
ATOM 3077 C C . ARG A 1 415 ? -16.259 0.756 -1.144 1.00 56.48 415 ARG A C 1
ATOM 3078 O O . ARG A 1 415 ? -15.851 1.785 -1.681 1.00 63.54 415 ARG A O 1
ATOM 3086 N N . LEU A 1 416 ? -16.846 -0.229 -1.818 1.00 55.10 416 LEU A N 1
ATOM 3087 C CA . LEU A 1 416 ? -17.145 -0.114 -3.242 1.00 40.83 416 LEU A CA 1
ATOM 3088 C C . LEU A 1 416 ? -18.563 0.401 -3.455 1.00 56.58 416 LEU A C 1
ATOM 3089 O O . LEU A 1 416 ? -19.513 -0.100 -2.853 1.00 65.29 416 LEU A O 1
ATOM 3094 N N . VAL A 1 417 ? -18.699 1.404 -4.314 1.00 55.44 417 VAL A N 1
ATOM 3095 C CA . VAL A 1 417 ? -20.003 1.983 -4.607 1.00 71.78 417 VAL A CA 1
ATOM 3096 C C . VAL A 1 417 ? -20.260 2.015 -6.108 1.00 90.51 417 VAL A C 1
ATOM 3097 O O . VAL A 1 417 ? -19.579 2.724 -6.848 1.00 96.83 417 VAL A O 1
ATOM 3101 N N . GLU A 1 418 ? -21.242 1.238 -6.555 1.00 100.57 418 GLU A N 1
ATOM 3102 C CA . GLU A 1 418 ? -21.615 1.227 -7.963 1.00 106.35 418 GLU A CA 1
ATOM 3103 C C . GLU A 1 418 ? -22.568 2.379 -8.255 1.00 125.69 418 GLU A C 1
ATOM 3104 O O . GLU A 1 418 ? -23.752 2.318 -7.924 1.00 128.01 418 GLU A O 1
ATOM 3110 N N . ASP A 1 419 ? -22.038 3.430 -8.872 1.00 90.77 419 ASP A N 1
ATOM 3111 C CA . ASP A 1 419 ? -22.807 4.641 -9.123 1.00 102.75 419 ASP A CA 1
ATOM 3112 C C . ASP A 1 419 ? -23.496 4.585 -10.483 1.00 102.67 419 ASP A C 1
ATOM 3113 O O . ASP A 1 419 ? -22.911 4.941 -11.506 1.00 158.44 419 ASP A O 1
#

Secondary structure (DSSP, 8-state):
-EEEEEEE-PPEEEEEEPPBPHHHHHHHHHHGGG-SS-EEEES----HHHHHHHHHHHHTT-EEEEETTEEEEEGGG----PBPHHHHTT-SSTTHHHHHHHHHTSEEEEE---TTHHHHHHHHHTTEEEEEETTEEEEEE-TT--B--EEE-SS--HHHHHHHHHHHTTSBSEEEEES----HHHHHHHHHHHHTT--EE-BTBS-EEEE--S-----EEEPPB-HHHHHHHHHHHHHHEEEEEEES--GGG-HHHHHHHHHHT--EEEETTEEEE----SPBP--EE--STTS--TTSHHHHHHHHHHSBEEEEEE-SS-TT--TTHHHHHTTT--EEEETTEEEEEE-SPPB--EEE--SHHHHHHHHHHHHHSBEEEEEE--HHHHHHSTTHHHHHHTTT-EEEEEE-

Radius of gyration: 22.65 Å; Cα contacts (8 Å, |Δi|>4): 980; chains: 1; bounding box: 49×56×59 Å

GO terms:
  GO:0071236 cellular response to antibiotic (P, IMP)

InterPro domains:
  IPR001986 Enolpyruvate transferase domain [PF00275] (8-407)
  IPR005750 UDP-N-acetylglucosamine 1-carboxyvinyltransferase [MF_00111] (1-417)
  IPR005750 UDP-N-acetylglucosamine 1-carboxyvinyltransferase [PTHR43783] (3-417)
  IPR005750 UDP-N-acetylglucosamine 1-carboxyvinyltransferase [TIGR01072] (1-415)
  IPR005750 UDP-N-acetylglucosamine 1-carboxyvinyltransferase [cd01555] (12-410)
  IPR013792 RNA 3'-terminal phosphate cyclase/enolpyruvate transferase, alpha/beta [SSF55205] (1-418)
  IPR036968 Enolpyruvate transferase domain superfamily [G3DSA:3.65.10.10] (5-414)
  IPR036968 Enolpyruvate transferase domain superfamily [G3DSA:3.65.10.10] (21-231)

Organism: Streptococcus pneumoniae serotype 2 (strain D39 / NCTC 7466) (NCBI:txid373153)

CATH classification: 3.65.10.10 (+1 more: 3.65.10.10)